Protein AF-A0A2V7EAZ8-F1 (afdb_monomer)

Secondary structure (DSSP, 8-state):
-PPPSS---HHHHHHHHHHHTHHHH-TTSSS--TTGGGSSSPPP-TT-TTT-TT--HHHHHHHHHH--TTSS----TTTS-HHHHHHHHHHHHHHTT---------TTTT-S-HHHHHHHHHHHHHHHHHHHHTT-HHHHHHHHHHHHHHHHHHHHHHHHH-HHHHHHHHHHHHHHHHHHHTT-HHHHHHHHHHHHHHHHHHHHHHH----HHHHHHHHHHHHHHHHHHHHHHHHHHHHHHHHTT-GGGHHHHHHHHHHHHHHHHHHHHHHHHHHHT--S-HHHHHHHHHHHHHHHHHHHHHHHHHT-SHHHHHHHHHHHHHHHHHH-HHHHHHHHHHHHHHHHHHHHHHHHHHHHTS-TT-HHHHHHHHHHHHHHHHHHHHHHHHH-----HHHHHHHHHHHHHHHHHHHHHHHHHHHHHTTSS---B-TT---BGGGTB-SBHHHHHHHHHHHHHHHHHHHHHH-------------

Foldseek 3Di:
DDDAPDPADLVLLLVLCVVQPCQQQNSLRCLPHVCQVVKPDGRWSLLACVRCVVDALVNQLVCQQDNDPPTPTHHCVPPDDSSNSSNNSCNSCVSHVHHRDGPDVPLPLLPPPLVRLLVQLLVLLVVLLVCLVVVNLVSSLVSLVVSVSSCVSLLVQLCLPPVPLSVVLVVLSVQLSVCSNVSVSVSNVVSSVVNSVSSVVSSCSVAVAPDLVLLLQLLLLLLLLLLVQLCVQLVLLCVVCVVVVNNVLVVLLVLLLVLLLVLLVVLLVVVVVVLVPDPDPPLLSLLVLLLVLLVVLLVVLLVLLLPLPPVSVVVVSCVQNVVCVVPPPSNSSSNSSNVSSNVSSNNSSSSVVSSVPSDDPSVVSSVNSNVVNVVVSVVVSCCCVPVVPPPSSNVVSVVSSVVSLQSSLLSLLVSVVSCCSVVVDPFAADPPFDDDNSSSDGRGPRSVVSSVVSVVVVVVSNCVSPPDDDPPPPDPDDD

Sequence (479 aa):
MDLPKLPLDTVEGHALFNRNCAACHGMAGGGDGPSAHTTSTPPPGIGVRKLTPELTPTLAYNVISVGVRATAMPGFGSTLTAQQRWNIINYIYTLRGEKLVIPRARPDATGVPADTASPVILALLDSALDFARKGKIAEAGDRAFDAYIAFEPLETPARAKKPGLIATMERYFADFKGAVRRNDIASAARSRDAIADGLPSVIDLTQQPSGNWEAFFQSFLIILREGFEAILVIGAVVAFLIKTGHRERLRSIWLGIVLGLVASLATAVVLKTLLAAMPASREIVEATTMLIAVVVLFSVSYWLISKVEAAKWQKFIREKVTSALEHGGGKALALVAFLAVYREGAETALFYQALFNEGPNVGLPLALGIVVGFAALAVIFTLFYRYGVRIPMRPFFTVTSLLLYYLAFVFMGKGIRELQEGNIMRITVIPGAPHIDAMGIYPSVETLTAQAILIVLLIFATIKTFWPGHKVETGSAEA

Mean predicted aligned error: 17.79 Å

Structure (mmCIF, N/CA/C/O backbone):
data_AF-A0A2V7EAZ8-F1
#
_entry.id   AF-A0A2V7EAZ8-F1
#
loop_
_atom_site.group_PDB
_atom_site.id
_atom_site.type_symbol
_atom_site.label_atom_id
_atom_site.label_alt_id
_atom_site.label_comp_id
_atom_site.label_asym_id
_atom_site.label_entity_id
_atom_site.label_seq_id
_atom_site.pdbx_PDB_ins_code
_atom_site.Cartn_x
_atom_site.Cartn_y
_atom_site.Cartn_z
_atom_site.occupancy
_atom_site.B_iso_or_equiv
_atom_site.auth_seq_id
_atom_site.auth_comp_id
_atom_site.auth_asym_id
_atom_site.auth_atom_id
_atom_site.pdbx_PDB_model_num
ATOM 1 N N . MET A 1 1 ? 20.414 -14.151 -24.623 1.00 60.09 1 MET A N 1
ATOM 2 C CA . MET A 1 1 ? 20.344 -15.558 -24.166 1.00 60.09 1 MET A CA 1
ATOM 3 C C . MET A 1 1 ? 19.222 -16.212 -24.938 1.00 60.09 1 MET A C 1
ATOM 5 O O . MET A 1 1 ? 18.081 -15.822 -24.744 1.00 60.09 1 MET A O 1
ATOM 9 N N . ASP A 1 2 ? 19.534 -17.135 -25.842 1.00 73.44 2 ASP A N 1
ATOM 10 C CA . ASP A 1 2 ? 18.496 -17.753 -26.675 1.00 73.44 2 ASP A CA 1
ATOM 11 C C . ASP A 1 2 ? 17.666 -18.745 -25.861 1.00 73.44 2 ASP A C 1
ATOM 13 O O . ASP A 1 2 ? 18.213 -19.618 -25.186 1.00 73.44 2 ASP A O 1
ATOM 17 N N . LEU A 1 3 ? 16.344 -18.616 -25.926 1.00 76.81 3 LEU A N 1
ATOM 18 C CA . LEU A 1 3 ? 15.407 -19.515 -25.254 1.00 76.81 3 LEU A CA 1
ATOM 19 C C . LEU A 1 3 ? 15.231 -20.828 -26.038 1.00 76.81 3 LEU A C 1
ATOM 21 O O . LEU A 1 3 ? 15.409 -20.841 -27.262 1.00 76.81 3 LEU A O 1
ATOM 25 N N . PRO A 1 4 ? 14.883 -21.940 -25.361 1.00 77.50 4 PRO A N 1
ATOM 26 C CA . PRO A 1 4 ? 14.625 -23.198 -26.042 1.00 77.50 4 PRO A CA 1
ATOM 27 C C . PRO A 1 4 ? 13.346 -23.055 -26.874 1.00 77.50 4 PRO A C 1
ATOM 29 O O . PRO A 1 4 ? 12.341 -22.518 -26.408 1.00 77.50 4 PRO A O 1
ATOM 32 N N . LYS A 1 5 ? 13.394 -23.515 -28.125 1.00 74.19 5 LYS A N 1
ATOM 33 C CA . LYS A 1 5 ? 12.271 -23.447 -29.075 1.00 74.19 5 LYS A CA 1
ATOM 34 C C . LYS A 1 5 ? 11.404 -24.707 -29.042 1.00 74.19 5 LYS A C 1
ATOM 36 O O . LYS A 1 5 ? 10.288 -24.692 -29.548 1.00 74.19 5 LYS A O 1
ATOM 41 N N . LEU A 1 6 ? 11.924 -25.786 -28.460 1.00 77.62 6 LEU A N 1
ATOM 42 C CA . LEU A 1 6 ? 11.272 -27.082 -28.302 1.00 77.62 6 LEU A CA 1
ATOM 43 C C . LEU A 1 6 ? 11.203 -27.461 -26.813 1.00 77.62 6 LEU A C 1
ATOM 45 O O . LEU A 1 6 ? 11.989 -26.935 -26.013 1.00 77.62 6 LEU A O 1
ATOM 49 N N . PRO A 1 7 ? 10.293 -28.377 -26.426 1.00 79.31 7 PRO A N 1
ATOM 50 C CA . PRO A 1 7 ? 10.288 -28.962 -25.089 1.00 79.31 7 PRO A CA 1
ATOM 51 C C . PRO A 1 7 ? 11.672 -29.486 -24.700 1.00 79.31 7 PRO A C 1
ATOM 53 O O . PRO A 1 7 ? 12.411 -29.993 -25.544 1.00 79.31 7 PRO A O 1
ATOM 56 N N . LEU A 1 8 ? 12.028 -29.336 -23.423 1.00 88.25 8 LEU A N 1
ATOM 57 C CA . LEU A 1 8 ? 13.328 -29.787 -22.943 1.00 88.25 8 LEU A CA 1
ATOM 58 C C . LEU A 1 8 ? 13.385 -31.309 -22.903 1.00 88.25 8 LEU A C 1
ATOM 60 O O . LEU A 1 8 ? 12.503 -31.953 -22.334 1.00 88.25 8 LEU A O 1
ATOM 64 N N . ASP A 1 9 ? 14.456 -31.855 -23.461 1.00 87.62 9 ASP A N 1
ATOM 65 C CA . ASP A 1 9 ? 14.705 -33.287 -23.511 1.00 87.62 9 ASP A CA 1
ATOM 66 C C . ASP A 1 9 ? 15.790 -33.655 -22.494 1.00 87.62 9 ASP A C 1
ATOM 68 O O . ASP A 1 9 ? 16.973 -33.341 -22.655 1.00 87.62 9 ASP A O 1
ATOM 72 N N . THR A 1 10 ? 15.380 -34.308 -21.407 1.00 86.31 10 THR A N 1
ATOM 73 C CA . THR A 1 10 ? 16.295 -34.773 -20.357 1.00 86.31 10 THR A CA 1
ATOM 74 C C . THR A 1 10 ? 17.228 -35.883 -20.850 1.00 86.31 10 THR A C 1
ATOM 76 O O . THR A 1 10 ? 18.361 -35.969 -20.381 1.00 86.31 10 THR A O 1
ATOM 79 N N . VAL A 1 11 ? 16.786 -36.722 -21.792 1.00 85.62 11 VAL A N 1
ATOM 80 C CA . VAL A 1 11 ? 17.578 -37.837 -22.334 1.00 85.62 11 VAL A CA 1
ATOM 81 C C . VAL A 1 11 ? 18.678 -37.297 -23.241 1.00 85.62 11 VAL A C 1
ATOM 83 O O . VAL A 1 11 ? 19.842 -37.677 -23.093 1.00 85.62 11 VAL A O 1
ATOM 86 N N . GLU A 1 12 ? 18.338 -36.354 -24.122 1.00 92.25 12 GLU A N 1
ATOM 87 C CA . GLU A 1 12 ? 19.337 -35.649 -24.929 1.00 92.25 12 GLU A CA 1
ATOM 88 C C . GLU A 1 12 ? 20.298 -34.856 -24.029 1.00 92.25 12 GLU A C 1
ATOM 90 O O . GLU A 1 12 ? 21.516 -34.909 -24.212 1.00 92.25 12 GLU A O 1
ATOM 95 N N . GLY A 1 13 ? 19.767 -34.179 -23.007 1.00 92.88 13 GLY A N 1
ATOM 96 C CA . GLY A 1 13 ? 20.544 -33.441 -22.013 1.00 92.88 13 GLY A CA 1
ATOM 97 C C . GLY A 1 13 ? 21.584 -34.295 -21.294 1.00 92.88 13 GLY A C 1
ATOM 98 O O . GLY A 1 13 ? 22.745 -33.898 -21.202 1.00 92.88 13 GLY A O 1
ATOM 99 N N . HIS A 1 14 ? 21.195 -35.491 -20.849 1.00 92.81 14 HIS A N 1
ATOM 100 C CA . HIS A 1 14 ? 22.090 -36.478 -20.246 1.00 92.81 14 HIS A CA 1
ATOM 101 C C . HIS A 1 14 ? 23.197 -36.919 -21.214 1.00 92.81 14 HIS A C 1
ATOM 103 O O . HIS A 1 14 ? 24.376 -36.897 -20.862 1.00 92.81 14 HIS A O 1
ATOM 109 N N . ALA A 1 15 ? 22.846 -37.268 -22.456 1.00 91.56 15 ALA A N 1
ATOM 110 C CA . ALA A 1 15 ? 23.826 -37.690 -23.457 1.00 91.56 15 ALA A CA 1
ATOM 111 C C . ALA A 1 15 ? 24.843 -36.578 -23.774 1.00 91.56 15 ALA A C 1
ATOM 113 O O . ALA A 1 15 ? 26.047 -36.825 -23.889 1.00 91.56 15 ALA A O 1
ATOM 114 N N . LEU A 1 16 ? 24.365 -35.337 -23.879 1.00 96.00 16 LEU A N 1
ATOM 115 C CA . LEU A 1 16 ? 25.198 -34.162 -24.099 1.00 96.00 16 LEU A CA 1
ATOM 116 C C . LEU A 1 16 ? 26.087 -33.846 -22.893 1.00 96.00 16 LEU A C 1
ATOM 118 O O . LEU A 1 16 ? 27.260 -33.522 -23.080 1.00 96.00 16 LEU A O 1
ATOM 122 N N . PHE A 1 17 ? 25.565 -33.964 -21.674 1.00 95.88 17 PHE A N 1
ATOM 123 C CA . PHE A 1 17 ? 26.336 -33.759 -20.452 1.00 95.88 17 PHE A CA 1
ATOM 124 C C . PHE A 1 17 ? 27.453 -34.799 -20.314 1.00 95.88 17 PHE A C 1
ATOM 126 O O . PHE A 1 17 ? 28.602 -34.442 -20.053 1.00 95.88 17 PHE A O 1
ATOM 133 N N . ASN A 1 18 ? 27.162 -36.073 -20.578 1.00 94.00 18 ASN A N 1
ATOM 134 C CA . ASN A 1 18 ? 28.165 -37.136 -20.517 1.00 94.00 18 ASN A CA 1
ATOM 135 C C . ASN A 1 18 ? 29.292 -36.920 -21.528 1.00 94.00 18 ASN A C 1
ATOM 137 O O . ASN A 1 18 ? 30.460 -37.113 -21.205 1.00 94.00 18 ASN A O 1
ATOM 141 N N . ARG A 1 19 ? 28.947 -36.480 -22.743 1.00 94.44 19 ARG A N 1
ATOM 142 C CA . ARG A 1 19 ? 29.926 -36.261 -23.810 1.00 94.44 19 ARG A CA 1
ATOM 143 C C . ARG A 1 19 ? 30.802 -35.029 -23.584 1.00 94.44 19 ARG A C 1
ATOM 145 O O . ARG A 1 19 ? 31.969 -35.057 -23.954 1.00 94.44 19 ARG A O 1
ATOM 152 N N . ASN A 1 20 ? 30.244 -33.951 -23.030 1.00 95.06 20 ASN A N 1
ATOM 153 C CA . ASN A 1 20 ? 30.909 -32.642 -23.022 1.00 95.06 20 ASN A CA 1
ATOM 154 C C . ASN A 1 20 ? 31.307 -32.138 -21.625 1.00 95.06 20 ASN A C 1
ATOM 156 O O . ASN A 1 20 ? 32.149 -31.250 -21.527 1.00 95.06 20 ASN A O 1
ATOM 160 N N . CYS A 1 21 ? 30.704 -32.653 -20.549 1.00 95.25 21 CYS A N 1
ATOM 161 C CA . CYS A 1 21 ? 30.794 -32.059 -19.208 1.00 95.25 21 CYS A CA 1
ATOM 162 C C . CYS A 1 21 ? 31.324 -33.038 -18.148 1.00 95.25 21 CYS A C 1
ATOM 164 O O . CYS A 1 21 ? 32.086 -32.632 -17.269 1.00 95.25 21 CYS A O 1
ATOM 166 N N . ALA A 1 22 ? 30.957 -34.321 -18.230 1.00 94.06 22 ALA A N 1
ATOM 167 C CA . ALA A 1 22 ? 31.236 -35.311 -17.185 1.00 94.06 22 ALA A CA 1
ATOM 168 C C . ALA A 1 22 ? 32.733 -35.596 -16.963 1.00 94.06 22 ALA A C 1
ATOM 170 O O . ALA A 1 22 ? 33.124 -35.946 -15.852 1.00 94.06 22 ALA A O 1
ATOM 171 N N . ALA A 1 23 ? 33.588 -35.392 -17.973 1.00 93.44 23 ALA A N 1
ATOM 172 C CA . ALA A 1 23 ? 35.036 -35.564 -17.828 1.00 93.44 23 ALA A CA 1
ATOM 173 C C . ALA A 1 23 ? 35.635 -34.648 -16.743 1.00 93.44 23 ALA A C 1
ATOM 175 O O . ALA A 1 23 ? 36.533 -35.065 -16.016 1.00 93.44 23 ALA A O 1
ATOM 176 N N . CYS A 1 24 ? 35.099 -33.433 -16.588 1.00 93.44 24 CYS A N 1
ATOM 177 C CA . CYS A 1 24 ? 35.527 -32.482 -15.560 1.00 93.44 24 CYS A CA 1
ATOM 178 C C . CYS A 1 24 ? 34.559 -32.448 -14.370 1.00 93.44 24 CYS A C 1
ATOM 180 O O . CYS A 1 24 ? 34.990 -32.463 -13.224 1.00 93.44 24 CYS A O 1
ATOM 182 N N . HIS A 1 25 ? 33.249 -32.428 -14.615 1.00 94.06 25 HIS A N 1
ATOM 183 C CA . HIS A 1 25 ? 32.254 -32.253 -13.553 1.00 94.06 25 HIS A CA 1
ATOM 184 C C . HIS A 1 25 ? 31.797 -33.558 -12.886 1.00 94.06 25 HIS A C 1
ATOM 186 O O . HIS A 1 25 ? 31.077 -33.489 -11.895 1.00 94.06 25 HIS A O 1
ATOM 192 N N . GLY A 1 26 ? 32.193 -34.726 -13.397 1.00 91.56 26 GLY A N 1
ATOM 193 C CA . GLY A 1 26 ? 31.735 -36.028 -12.910 1.00 91.56 26 GLY A CA 1
ATOM 194 C C . GLY A 1 26 ? 30.318 -36.373 -13.381 1.00 91.56 26 GLY A C 1
ATOM 195 O O . GLY A 1 26 ? 29.536 -35.499 -13.757 1.00 91.56 26 GLY A O 1
ATOM 196 N N . MET A 1 27 ? 29.964 -37.662 -13.363 1.00 89.25 27 MET A N 1
ATOM 197 C CA . MET A 1 27 ? 28.659 -38.157 -13.848 1.00 89.25 27 MET A CA 1
ATOM 198 C C . MET A 1 27 ? 27.474 -37.612 -13.036 1.00 89.25 27 MET A C 1
ATOM 200 O O . MET A 1 27 ? 26.401 -37.371 -13.585 1.00 89.25 27 MET A O 1
ATOM 204 N N . ALA A 1 28 ? 27.690 -37.381 -11.739 1.00 87.38 28 ALA A N 1
ATOM 205 C CA . ALA A 1 28 ? 26.714 -36.780 -10.833 1.00 87.38 28 ALA A CA 1
ATOM 206 C C . ALA A 1 28 ? 26.851 -35.248 -10.723 1.00 87.38 28 ALA A C 1
ATOM 208 O O . ALA A 1 28 ? 26.141 -34.622 -9.939 1.00 87.38 28 ALA A O 1
ATOM 209 N N . GLY A 1 29 ? 27.764 -34.624 -11.480 1.00 89.62 29 GLY A N 1
ATOM 210 C CA . GLY A 1 29 ? 28.019 -33.186 -11.398 1.00 89.62 29 GLY A CA 1
ATOM 211 C C . GLY A 1 29 ? 28.697 -32.747 -10.093 1.00 89.62 29 GLY A C 1
ATOM 212 O O . GLY A 1 29 ? 28.494 -31.608 -9.679 1.00 89.62 29 GLY A O 1
ATOM 213 N N . GLY A 1 30 ? 29.450 -33.625 -9.423 1.00 88.50 30 GLY A N 1
ATOM 214 C CA . GLY A 1 30 ? 30.117 -33.361 -8.143 1.00 88.50 30 GLY A CA 1
ATOM 215 C C . GLY A 1 30 ? 31.384 -32.504 -8.232 1.00 88.50 30 GLY A C 1
ATOM 216 O O . GLY A 1 30 ? 31.870 -32.046 -7.203 1.00 88.50 30 GLY A O 1
ATOM 217 N N . GLY A 1 31 ? 31.893 -32.238 -9.439 1.00 89.44 31 GLY A N 1
ATOM 218 C CA . GLY A 1 31 ? 33.200 -31.596 -9.634 1.00 89.44 31 GLY A CA 1
ATOM 219 C C . GLY A 1 31 ? 34.376 -32.573 -9.516 1.00 89.44 31 GLY A C 1
ATOM 220 O O . GLY A 1 31 ? 35.517 -32.158 -9.347 1.00 89.44 31 GLY A O 1
ATOM 221 N N . ASP A 1 32 ? 34.090 -33.870 -9.598 1.00 90.88 32 ASP A N 1
ATOM 222 C CA . ASP A 1 32 ? 34.972 -35.006 -9.321 1.00 90.88 32 ASP A CA 1
ATOM 223 C C . ASP A 1 32 ? 35.227 -35.867 -10.571 1.00 90.88 32 ASP A C 1
ATOM 225 O O . ASP A 1 32 ? 35.496 -37.065 -10.488 1.00 90.88 32 ASP A O 1
ATOM 229 N N . GLY A 1 33 ? 35.121 -35.266 -11.760 1.00 90.81 33 GLY A N 1
ATOM 230 C CA . GLY A 1 33 ? 35.417 -35.957 -13.010 1.00 90.81 33 GLY A CA 1
ATOM 231 C C . GLY A 1 33 ? 36.891 -36.378 -13.103 1.00 90.81 33 GLY A C 1
ATOM 232 O O . GLY A 1 33 ? 37.754 -35.762 -12.476 1.00 90.81 33 GLY A O 1
ATOM 233 N N . PRO A 1 34 ? 37.230 -37.383 -13.929 1.00 88.56 34 PRO A N 1
ATOM 234 C CA . PRO A 1 34 ? 38.604 -37.879 -14.067 1.00 88.56 34 PRO A CA 1
ATOM 235 C C . PRO A 1 34 ? 39.618 -36.792 -14.461 1.00 88.56 34 PRO A C 1
ATOM 237 O O . PRO A 1 34 ? 40.794 -36.889 -14.117 1.00 88.56 34 PRO A O 1
ATOM 240 N N . SER A 1 35 ? 39.176 -35.736 -15.149 1.00 87.31 35 SER A N 1
ATOM 241 C CA . SER A 1 35 ? 40.010 -34.592 -15.522 1.00 87.31 35 SER A CA 1
ATOM 242 C C . SER A 1 35 ? 39.987 -33.450 -14.499 1.00 87.31 35 SER A C 1
ATOM 244 O O . SER A 1 35 ? 40.803 -32.539 -14.619 1.00 87.31 35 SER A O 1
ATOM 246 N N . ALA A 1 36 ? 39.128 -33.482 -13.472 1.00 84.31 36 ALA A N 1
ATOM 247 C CA . ALA A 1 36 ? 39.006 -32.414 -12.473 1.00 84.31 36 ALA A CA 1
ATOM 248 C C . ALA A 1 36 ? 40.352 -32.081 -11.808 1.00 84.31 36 ALA A C 1
ATOM 250 O O . ALA A 1 36 ? 40.735 -30.915 -11.716 1.00 84.31 36 ALA A O 1
ATOM 251 N N . HIS A 1 37 ? 41.119 -33.111 -11.444 1.00 79.38 37 HIS A N 1
ATOM 252 C CA . HIS A 1 37 ? 42.420 -32.988 -10.777 1.00 79.38 37 HIS A CA 1
ATOM 253 C C . HIS A 1 37 ? 43.538 -32.406 -11.655 1.00 79.38 37 HIS A C 1
ATOM 255 O O . HIS A 1 37 ? 44.589 -32.037 -11.141 1.00 79.38 37 HIS A O 1
ATOM 261 N N . THR A 1 38 ? 43.327 -32.325 -12.972 1.00 77.81 38 THR A N 1
ATOM 262 C CA . THR A 1 38 ? 44.308 -31.774 -13.926 1.00 77.81 38 THR A CA 1
ATOM 263 C C . THR A 1 38 ? 44.097 -30.287 -14.211 1.00 77.81 38 THR A C 1
ATOM 265 O O . THR A 1 38 ? 44.880 -29.673 -14.932 1.00 77.81 38 THR A O 1
ATOM 268 N N . THR A 1 39 ? 43.046 -29.689 -13.643 1.00 75.25 39 THR A N 1
ATOM 269 C CA . THR A 1 39 ? 42.716 -28.275 -13.832 1.00 75.25 39 THR A CA 1
ATOM 270 C C . THR A 1 39 ? 43.328 -27.414 -12.727 1.00 75.25 39 THR A C 1
ATOM 272 O O . THR A 1 39 ? 43.352 -27.802 -11.562 1.00 75.25 39 THR A O 1
ATOM 275 N N . SER A 1 40 ? 43.806 -26.215 -13.073 1.00 76.44 40 SER A N 1
ATOM 276 C CA . SER A 1 40 ? 44.346 -25.248 -12.099 1.00 76.44 40 SER A CA 1
ATOM 277 C C . SER A 1 40 ? 43.285 -24.707 -11.136 1.00 76.44 40 SER A C 1
ATOM 279 O O . SER A 1 40 ? 43.606 -24.192 -10.068 1.00 76.44 40 SER A O 1
ATOM 281 N N . THR A 1 41 ? 42.015 -24.797 -11.523 1.00 79.75 41 THR A N 1
ATOM 282 C CA . THR A 1 41 ? 40.862 -24.387 -10.726 1.00 79.75 41 THR A CA 1
ATOM 283 C C . THR A 1 41 ? 39.840 -25.518 -10.788 1.00 79.75 41 THR A C 1
ATOM 285 O O . THR A 1 41 ? 39.289 -25.739 -11.869 1.00 79.75 41 THR A O 1
ATOM 288 N N . PRO A 1 42 ? 39.598 -26.232 -9.672 1.00 81.94 42 PRO A N 1
ATOM 289 C CA . PRO A 1 42 ? 38.698 -27.376 -9.655 1.00 81.94 42 PRO A CA 1
ATOM 290 C C . PRO A 1 42 ? 37.288 -27.015 -10.150 1.00 81.94 42 PRO A C 1
ATOM 292 O O . PRO A 1 42 ? 36.768 -25.955 -9.782 1.00 81.94 42 PRO A O 1
ATOM 295 N N . PRO A 1 43 ? 36.640 -27.879 -10.951 1.00 87.50 43 PRO A N 1
ATOM 296 C CA . PRO A 1 43 ? 35.262 -27.670 -11.369 1.00 87.50 43 PRO A CA 1
ATOM 297 C C . PRO A 1 43 ? 34.311 -27.672 -10.160 1.00 87.50 43 PRO A C 1
ATOM 299 O O . PRO A 1 43 ? 34.432 -28.533 -9.289 1.00 87.50 43 PRO A O 1
ATOM 302 N N . PRO A 1 44 ? 33.333 -26.753 -10.090 1.00 87.75 44 PRO A N 1
ATOM 303 C CA . PRO A 1 44 ? 32.371 -26.734 -8.995 1.00 87.75 44 PRO A CA 1
ATOM 304 C C . PRO A 1 44 ? 31.368 -27.899 -9.082 1.00 87.75 44 PRO A C 1
ATOM 306 O O . PRO A 1 44 ? 31.049 -28.397 -10.170 1.00 87.75 44 PRO A O 1
ATOM 309 N N . GLY A 1 45 ? 30.814 -28.278 -7.925 1.00 90.00 45 GLY A N 1
ATOM 310 C CA . GLY A 1 45 ? 29.775 -29.304 -7.781 1.00 90.00 45 GLY A CA 1
ATOM 311 C C . GLY A 1 45 ? 28.391 -28.829 -8.238 1.00 90.00 45 GLY A C 1
ATOM 312 O O . GLY A 1 45 ? 27.510 -28.552 -7.424 1.00 90.00 45 GLY A O 1
AT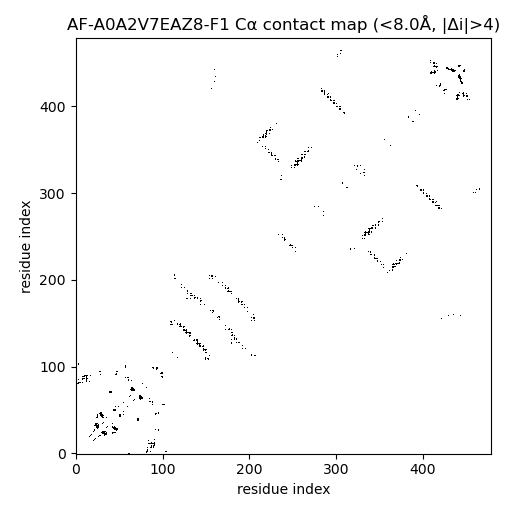OM 313 N N . ILE A 1 46 ? 28.198 -28.708 -9.551 1.00 91.31 46 ILE A N 1
ATOM 314 C CA . ILE A 1 46 ? 26.977 -28.188 -10.194 1.00 91.31 46 ILE A CA 1
ATOM 315 C C . ILE A 1 46 ? 25.730 -29.065 -9.997 1.00 91.31 46 ILE A C 1
ATOM 317 O O . ILE A 1 46 ? 24.610 -28.547 -10.026 1.00 91.31 46 ILE A O 1
ATOM 321 N N . GLY A 1 47 ? 25.913 -30.367 -9.766 1.00 88.75 47 GLY A N 1
ATOM 322 C CA . GLY A 1 47 ? 24.839 -31.329 -9.505 1.00 88.75 47 GLY A CA 1
ATOM 323 C C . GLY A 1 47 ? 24.308 -31.288 -8.071 1.00 88.75 47 GLY A C 1
ATOM 324 O O . GLY A 1 47 ? 23.273 -31.876 -7.788 1.00 88.75 47 GLY A O 1
ATOM 325 N N . VAL A 1 48 ? 24.963 -30.556 -7.162 1.00 88.19 48 VAL A N 1
ATOM 326 C CA . VAL A 1 48 ? 24.572 -30.474 -5.750 1.00 88.19 48 VAL A CA 1
ATOM 327 C C . VAL A 1 48 ? 24.211 -29.033 -5.397 1.00 88.19 48 VAL A C 1
ATOM 329 O O . VAL A 1 48 ? 25.087 -28.179 -5.265 1.00 88.19 48 VAL A O 1
ATOM 332 N N . ARG A 1 49 ? 22.919 -28.757 -5.155 1.00 82.06 49 ARG A N 1
ATOM 333 C CA . ARG A 1 49 ? 22.424 -27.401 -4.832 1.00 82.06 49 ARG A CA 1
ATOM 334 C C . ARG A 1 49 ? 23.206 -26.722 -3.706 1.00 82.06 49 ARG A C 1
ATOM 336 O O . ARG A 1 49 ? 23.476 -25.533 -3.788 1.00 82.06 49 ARG A O 1
ATOM 343 N N . LYS A 1 50 ? 23.571 -27.465 -2.655 1.00 82.19 50 LYS A N 1
ATOM 344 C CA . LYS A 1 50 ? 24.297 -26.911 -1.496 1.00 82.19 50 LYS A CA 1
ATOM 345 C C . LYS A 1 50 ? 25.706 -26.416 -1.835 1.00 82.19 50 LYS A C 1
ATOM 347 O O . LYS A 1 50 ? 26.199 -25.546 -1.132 1.00 82.19 50 LYS A O 1
ATOM 352 N N . LEU A 1 51 ? 26.342 -26.975 -2.867 1.00 79.00 51 LEU A N 1
ATOM 353 C CA . LEU A 1 51 ? 27.700 -26.604 -3.277 1.00 79.00 51 LEU A CA 1
ATOM 354 C C . LEU A 1 51 ? 27.712 -25.420 -4.248 1.00 79.00 51 LEU A C 1
ATOM 356 O O . LEU A 1 51 ? 28.707 -24.712 -4.318 1.00 79.00 51 LEU A O 1
ATOM 360 N N . THR A 1 52 ? 26.619 -25.215 -4.986 1.00 81.44 52 THR A N 1
ATOM 361 C CA . THR A 1 52 ? 26.452 -24.117 -5.953 1.00 81.44 52 THR A CA 1
ATOM 362 C C . THR A 1 52 ? 25.045 -23.504 -5.855 1.00 81.44 52 THR A C 1
ATOM 364 O O . THR A 1 52 ? 24.229 -23.635 -6.783 1.00 81.44 52 THR A O 1
ATOM 367 N N . PRO A 1 53 ? 24.684 -22.885 -4.714 1.00 76.50 53 PRO A N 1
ATOM 368 C CA . PRO A 1 53 ? 23.356 -22.302 -4.512 1.00 76.50 53 PRO A CA 1
ATOM 369 C C . PRO A 1 53 ? 23.054 -21.142 -5.475 1.00 76.50 53 PRO A C 1
ATOM 371 O O . PRO A 1 53 ? 21.894 -20.906 -5.801 1.00 76.50 53 PRO A O 1
ATOM 374 N N . GLU A 1 54 ? 24.085 -20.457 -5.965 1.00 74.88 54 GLU A N 1
ATOM 375 C CA . GLU A 1 54 ? 24.019 -19.342 -6.913 1.00 74.88 54 GLU A CA 1
ATOM 376 C C . GLU A 1 54 ? 23.794 -19.763 -8.374 1.00 74.88 54 GLU A C 1
ATOM 378 O O . GLU A 1 54 ? 23.535 -18.910 -9.228 1.00 74.88 54 GLU A O 1
ATOM 383 N N . LEU A 1 55 ? 23.875 -21.063 -8.689 1.00 78.94 55 LEU A N 1
ATOM 384 C CA . LEU A 1 55 ? 23.696 -21.568 -10.050 1.00 78.94 55 LEU A CA 1
ATOM 385 C C . LEU A 1 55 ? 22.227 -21.460 -10.482 1.00 78.94 55 LEU A C 1
ATOM 387 O O . LEU A 1 55 ? 21.423 -22.368 -10.277 1.00 78.94 55 LEU A O 1
ATOM 391 N N . THR A 1 56 ? 21.883 -20.324 -11.087 1.00 82.12 56 THR A N 1
ATOM 392 C CA . THR A 1 56 ? 20.583 -20.076 -11.727 1.00 82.12 56 THR A CA 1
ATOM 393 C C . THR A 1 56 ? 20.556 -20.613 -13.166 1.00 82.12 56 THR A C 1
ATOM 395 O O . THR A 1 56 ? 21.621 -20.776 -13.770 1.00 82.12 56 THR A O 1
ATOM 398 N N . PRO A 1 57 ? 19.374 -20.818 -13.787 1.00 83.69 57 PRO A N 1
ATOM 399 C CA . PRO A 1 57 ? 19.294 -21.284 -15.175 1.00 83.69 57 PRO A CA 1
ATOM 400 C C . PRO A 1 57 ? 19.973 -20.322 -16.156 1.00 83.69 57 PRO A C 1
ATOM 402 O O . PRO A 1 57 ? 20.649 -20.745 -17.091 1.00 83.69 57 PRO A O 1
ATOM 405 N N . THR A 1 58 ? 19.829 -19.018 -15.903 1.00 77.62 58 THR A N 1
ATOM 406 C CA . THR A 1 58 ? 20.473 -17.935 -16.657 1.00 77.62 58 THR A CA 1
ATOM 407 C C . THR A 1 58 ? 21.989 -17.984 -16.524 1.00 77.62 58 THR A C 1
ATOM 409 O O . THR A 1 58 ? 22.700 -17.908 -17.526 1.00 77.62 58 THR A O 1
ATOM 412 N N . LEU A 1 59 ? 22.494 -18.155 -15.299 1.00 79.00 59 LEU A N 1
ATOM 413 C CA . LEU A 1 59 ? 23.928 -18.273 -15.058 1.00 79.00 59 LEU A CA 1
ATOM 414 C C . LEU A 1 59 ? 24.497 -19.531 -15.722 1.00 79.00 59 LEU A C 1
ATOM 416 O O . LEU A 1 59 ? 25.496 -19.437 -16.429 1.00 79.00 59 LEU A O 1
ATOM 420 N N . ALA A 1 60 ? 23.828 -20.676 -15.571 1.00 85.25 60 ALA A N 1
ATOM 421 C CA . ALA A 1 60 ? 24.224 -21.929 -16.204 1.00 85.25 60 ALA A CA 1
ATOM 422 C C . ALA A 1 60 ? 24.269 -21.801 -17.735 1.00 85.25 60 ALA A C 1
ATOM 424 O O . ALA A 1 60 ? 25.257 -22.188 -18.357 1.00 85.25 60 ALA A O 1
ATOM 425 N N . TYR A 1 61 ? 23.252 -21.187 -18.349 1.00 86.81 61 TYR A N 1
ATOM 426 C CA . TYR A 1 61 ? 23.225 -20.963 -19.795 1.00 86.81 61 TYR A CA 1
ATOM 427 C C . TYR A 1 61 ? 24.358 -20.060 -20.271 1.00 86.81 61 TYR A C 1
ATOM 429 O O . TYR A 1 61 ? 25.004 -20.362 -21.277 1.00 86.81 61 TYR A O 1
ATOM 437 N N . ASN A 1 62 ? 24.630 -18.973 -19.550 1.00 78.81 62 ASN A N 1
ATOM 438 C CA . ASN A 1 62 ? 25.717 -18.063 -19.892 1.00 78.81 62 ASN A CA 1
ATOM 439 C C . ASN A 1 62 ? 27.075 -18.756 -19.760 1.00 78.81 62 ASN A C 1
ATOM 441 O O . ASN A 1 62 ? 27.851 -18.730 -20.710 1.00 78.81 62 ASN A O 1
ATOM 445 N N . VAL A 1 63 ? 27.327 -19.448 -18.647 1.00 82.50 63 VAL A N 1
ATOM 446 C CA . VAL A 1 63 ? 28.576 -20.189 -18.419 1.00 82.50 63 VAL A CA 1
ATOM 447 C C . VAL A 1 63 ? 28.795 -21.254 -19.493 1.00 82.50 63 VAL A C 1
ATOM 449 O O . VAL A 1 63 ? 29.883 -21.328 -20.053 1.00 82.50 63 VAL A O 1
ATOM 452 N N . ILE A 1 64 ? 27.768 -22.027 -19.860 1.00 92.38 64 ILE A N 1
ATOM 453 C CA . ILE A 1 64 ? 27.882 -23.018 -20.941 1.00 92.38 64 ILE A CA 1
ATOM 454 C C . ILE A 1 64 ? 28.120 -22.327 -22.293 1.00 92.38 64 ILE A C 1
ATOM 456 O O . ILE A 1 64 ? 28.848 -22.847 -23.133 1.00 92.38 64 ILE A O 1
ATOM 460 N N . SER A 1 65 ? 27.532 -21.153 -22.527 1.00 85.44 65 SER A N 1
ATOM 461 C CA . SER A 1 65 ? 27.652 -20.452 -23.811 1.00 85.44 65 SER A CA 1
ATOM 462 C C . SER A 1 65 ? 29.024 -19.804 -24.008 1.00 85.44 65 SER A C 1
ATOM 464 O O . SER A 1 65 ? 29.598 -19.925 -25.089 1.00 85.44 65 SER A O 1
ATOM 466 N N . VAL A 1 66 ? 29.557 -19.123 -22.990 1.00 80.12 66 VAL A N 1
ATOM 467 C CA . VAL A 1 66 ? 30.782 -18.311 -23.120 1.00 80.12 66 VAL A CA 1
ATOM 468 C C . VAL A 1 66 ? 32.003 -18.887 -22.402 1.00 80.12 66 VAL A C 1
ATOM 470 O O . VAL A 1 66 ? 33.116 -18.434 -22.658 1.00 80.12 66 VAL A O 1
ATOM 473 N N . GLY A 1 67 ? 31.823 -19.903 -21.557 1.00 82.75 67 GLY A N 1
ATOM 474 C CA . GLY A 1 67 ? 32.880 -20.453 -20.711 1.00 82.75 67 GLY A CA 1
ATOM 475 C C . GLY A 1 67 ? 33.202 -19.548 -19.522 1.00 82.75 67 GLY A C 1
ATOM 476 O O . GLY A 1 67 ? 32.571 -18.511 -19.310 1.00 82.75 67 GLY A O 1
ATOM 477 N N . VAL A 1 68 ? 34.207 -19.932 -18.735 1.00 79.94 68 VAL A N 1
ATOM 478 C CA . VAL A 1 68 ? 34.686 -19.119 -17.608 1.00 79.94 68 VAL A CA 1
ATOM 479 C C . VAL A 1 68 ? 36.127 -18.709 -17.872 1.00 79.94 68 VAL A C 1
ATOM 481 O O . VAL A 1 68 ? 37.032 -19.542 -17.952 1.00 79.94 68 VAL A O 1
ATOM 484 N N . ARG A 1 69 ? 36.340 -17.398 -18.020 1.00 76.69 69 ARG A N 1
ATOM 485 C CA . ARG A 1 69 ? 37.659 -16.821 -18.297 1.00 76.69 69 ARG A CA 1
ATOM 486 C C . ARG A 1 69 ? 38.657 -17.230 -17.210 1.00 76.69 69 ARG A C 1
ATOM 488 O O . ARG A 1 69 ? 38.319 -17.219 -16.033 1.00 76.69 69 ARG A O 1
ATOM 495 N N . ALA A 1 70 ? 39.888 -17.534 -17.624 1.00 76.19 70 ALA A N 1
ATOM 496 C CA . ALA A 1 70 ? 40.975 -17.969 -16.741 1.00 76.19 70 ALA A CA 1
ATOM 497 C C . ALA A 1 70 ? 40.710 -19.294 -15.991 1.00 76.19 70 ALA A C 1
ATOM 499 O O . ALA A 1 70 ? 41.314 -19.548 -14.955 1.00 76.19 70 ALA A O 1
ATOM 500 N N . THR A 1 71 ? 39.849 -20.158 -16.539 1.00 80.25 71 THR A N 1
ATOM 501 C CA . THR A 1 71 ? 39.658 -21.541 -16.076 1.00 80.25 71 THR A CA 1
ATOM 502 C C . THR A 1 71 ? 39.736 -22.513 -17.253 1.00 80.25 71 THR A C 1
ATOM 504 O O . THR A 1 71 ? 39.782 -22.097 -18.412 1.00 80.25 71 THR A O 1
ATOM 507 N N . ALA A 1 72 ? 39.692 -23.814 -16.963 1.00 84.38 72 ALA A N 1
ATOM 508 C CA . ALA A 1 72 ? 39.604 -24.861 -17.977 1.00 84.38 72 ALA A CA 1
ATOM 509 C C . ALA A 1 72 ? 38.195 -25.026 -18.587 1.00 84.38 72 ALA A C 1
ATOM 511 O O . ALA A 1 72 ? 38.013 -25.919 -19.406 1.00 84.38 72 ALA A O 1
ATOM 512 N N . MET A 1 73 ? 37.201 -24.214 -18.196 1.00 89.75 73 MET A N 1
ATOM 513 C CA . MET A 1 73 ? 35.821 -24.316 -18.686 1.00 89.75 73 MET A CA 1
ATOM 514 C C . MET A 1 73 ? 35.648 -23.576 -20.028 1.00 89.75 73 MET A C 1
ATOM 516 O O . MET A 1 73 ? 35.601 -22.338 -20.028 1.00 89.75 73 MET A O 1
ATOM 520 N N . PRO A 1 74 ? 35.526 -24.285 -21.170 1.00 87.88 74 PRO A N 1
ATOM 521 C CA . PRO A 1 74 ? 35.391 -23.654 -22.477 1.00 87.88 74 PRO A CA 1
ATOM 522 C C . PRO A 1 74 ? 33.961 -23.149 -22.718 1.00 87.88 74 PRO A C 1
ATOM 524 O O . PRO A 1 74 ? 33.006 -23.571 -22.065 1.00 87.88 74 PRO A O 1
ATOM 527 N N . GLY A 1 75 ? 33.805 -22.257 -23.696 1.00 88.62 75 GLY A N 1
ATOM 528 C CA . GLY A 1 75 ? 32.491 -21.865 -24.204 1.00 88.62 75 GLY A CA 1
ATOM 529 C C . GLY A 1 75 ? 31.993 -22.834 -25.275 1.00 88.62 75 GLY A C 1
ATOM 530 O O . GLY A 1 75 ? 32.687 -23.091 -26.255 1.00 88.62 75 GLY A O 1
ATOM 531 N N . PHE A 1 76 ? 30.765 -23.323 -25.125 1.00 91.62 76 PHE A N 1
ATOM 532 C CA . PHE A 1 76 ? 30.081 -24.200 -26.083 1.00 91.62 76 PHE A CA 1
ATOM 533 C C . PHE A 1 76 ? 29.095 -23.438 -26.984 1.00 91.62 76 PHE A C 1
ATOM 535 O O . PHE A 1 76 ? 28.260 -24.034 -27.667 1.00 91.62 76 PHE A O 1
ATOM 542 N N . GLY A 1 77 ? 29.174 -22.104 -26.985 1.00 83.00 77 GLY A N 1
ATOM 543 C CA . GLY A 1 77 ? 28.346 -21.206 -27.790 1.00 83.00 77 GLY A CA 1
ATOM 544 C C . GLY A 1 77 ? 28.342 -21.540 -29.284 1.00 83.00 77 GLY A C 1
ATOM 545 O O . GLY A 1 77 ? 27.300 -21.448 -29.928 1.00 83.00 77 GLY A O 1
ATOM 546 N N . SER A 1 78 ? 29.499 -21.954 -29.805 1.00 86.00 78 SER A N 1
ATOM 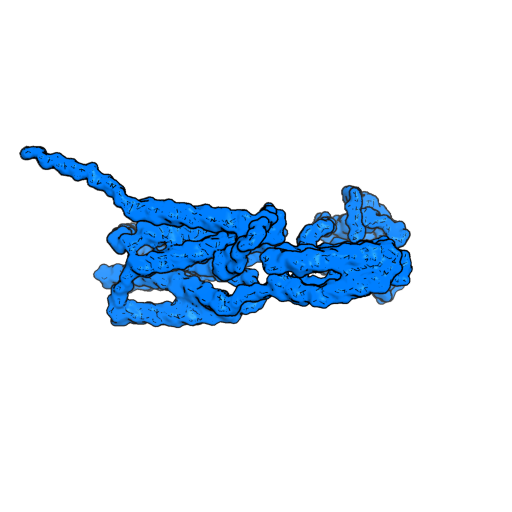547 C CA . SER A 1 78 ? 29.743 -22.258 -31.219 1.00 86.00 78 SER A CA 1
ATOM 548 C C . SER A 1 78 ? 29.539 -23.727 -31.601 1.00 86.00 78 SER A C 1
ATOM 550 O O . SER A 1 78 ? 29.408 -24.021 -32.786 1.00 86.00 78 SER A O 1
ATOM 552 N N . THR A 1 79 ? 29.530 -24.650 -30.634 1.00 91.38 79 THR A N 1
ATOM 553 C CA . THR A 1 79 ? 29.495 -26.105 -30.879 1.00 91.38 79 THR A CA 1
ATOM 554 C C . THR A 1 79 ? 28.170 -26.758 -30.503 1.00 91.38 79 THR A C 1
ATOM 556 O O . THR A 1 79 ? 27.834 -27.810 -31.041 1.00 91.38 79 THR A O 1
ATOM 559 N N . LEU A 1 80 ? 27.403 -26.144 -29.602 1.00 92.31 80 LEU A N 1
ATOM 560 C CA . LEU A 1 80 ? 26.076 -26.598 -29.203 1.00 92.31 80 LEU A CA 1
ATOM 561 C C . LEU A 1 80 ? 25.027 -25.574 -29.619 1.00 92.31 80 LEU A C 1
ATOM 563 O O . LEU A 1 80 ? 25.265 -24.369 -29.584 1.00 92.31 80 LEU A O 1
ATOM 567 N N . THR A 1 81 ? 23.834 -26.037 -29.973 1.00 92.94 81 THR A N 1
ATOM 568 C CA . THR A 1 81 ? 22.692 -25.140 -30.195 1.00 92.94 81 THR A CA 1
ATOM 569 C C . THR A 1 81 ? 22.126 -24.628 -28.867 1.00 92.94 81 THR A C 1
ATOM 571 O O . THR A 1 81 ? 22.351 -25.210 -27.804 1.00 92.94 81 THR A O 1
ATOM 574 N N . ALA A 1 82 ? 21.331 -23.556 -28.918 1.00 86.56 82 ALA A N 1
ATOM 575 C CA . ALA A 1 82 ? 20.600 -23.053 -27.754 1.00 86.56 82 ALA A CA 1
ATOM 576 C C . ALA A 1 82 ? 19.744 -24.139 -27.084 1.00 86.56 82 ALA A C 1
ATOM 578 O O . ALA A 1 82 ? 19.798 -24.304 -25.868 1.00 86.56 82 ALA A O 1
ATOM 579 N N . GLN A 1 83 ? 19.014 -24.924 -27.885 1.00 91.88 83 GLN A N 1
ATOM 580 C CA . GLN A 1 83 ? 18.183 -26.027 -27.399 1.00 91.88 83 GLN A CA 1
ATOM 581 C C . GLN A 1 83 ? 19.017 -27.079 -26.660 1.00 91.88 83 GLN A C 1
ATOM 583 O O . GLN A 1 83 ? 18.662 -27.493 -25.562 1.00 91.88 83 GLN A O 1
ATOM 588 N N . GLN A 1 84 ? 20.164 -27.459 -27.222 1.00 95.56 84 GLN A N 1
ATOM 589 C CA . GLN A 1 84 ? 21.056 -28.452 -26.624 1.00 95.56 84 GLN A CA 1
ATOM 590 C C . GLN A 1 84 ? 21.655 -27.969 -25.303 1.00 95.56 84 GLN A C 1
ATOM 592 O O . GLN A 1 84 ? 21.705 -28.727 -24.337 1.00 95.56 84 GLN A O 1
ATOM 597 N N . ARG A 1 85 ? 22.050 -26.691 -25.216 1.00 95.31 85 ARG A N 1
ATOM 598 C CA . ARG A 1 85 ? 22.502 -26.094 -23.949 1.00 95.31 85 ARG A CA 1
ATOM 599 C C . ARG A 1 85 ? 21.396 -26.109 -22.896 1.00 95.31 85 ARG A C 1
ATOM 601 O O . ARG A 1 85 ? 21.659 -26.434 -21.744 1.00 95.31 85 ARG A O 1
ATOM 608 N N . TRP A 1 86 ? 20.156 -25.831 -23.286 1.00 94.69 86 TRP A N 1
ATOM 609 C CA . TRP A 1 86 ? 19.007 -25.927 -22.388 1.00 94.69 86 TRP A CA 1
ATOM 610 C C . TRP A 1 86 ? 18.689 -27.348 -21.932 1.00 94.69 86 TRP A C 1
ATOM 612 O O . TRP A 1 86 ? 18.371 -27.545 -20.760 1.00 94.69 86 TRP A O 1
ATOM 622 N N . ASN A 1 87 ? 18.835 -28.335 -22.812 1.00 94.00 87 ASN A N 1
ATOM 623 C CA . ASN A 1 87 ? 18.678 -29.745 -22.467 1.00 94.00 87 ASN A CA 1
ATOM 624 C C . ASN A 1 87 ? 19.748 -30.183 -21.447 1.00 94.00 87 ASN A C 1
ATOM 626 O O . ASN A 1 87 ? 19.423 -30.850 -20.465 1.00 94.00 87 ASN A O 1
ATOM 630 N N . ILE A 1 88 ? 20.998 -29.718 -21.592 1.00 96.88 88 ILE A N 1
ATOM 631 C CA . ILE A 1 88 ? 22.063 -29.933 -20.592 1.00 96.88 88 ILE A CA 1
ATOM 632 C C . ILE A 1 88 ? 21.690 -29.311 -19.240 1.00 96.88 88 ILE A C 1
ATOM 634 O O . ILE A 1 88 ? 21.813 -29.966 -18.207 1.00 96.88 88 ILE A O 1
ATOM 638 N N . ILE A 1 89 ? 21.208 -28.064 -19.224 1.00 95.50 89 ILE A N 1
ATOM 639 C CA . ILE A 1 89 ? 20.797 -27.389 -17.980 1.00 95.50 89 ILE A CA 1
ATOM 640 C C . ILE A 1 89 ? 19.641 -28.146 -17.327 1.00 95.50 89 ILE A C 1
ATOM 642 O O . ILE A 1 89 ? 19.666 -28.365 -16.121 1.00 95.50 89 ILE A O 1
ATOM 646 N N . ASN A 1 90 ? 18.665 -28.612 -18.107 1.00 95.44 90 ASN A N 1
ATOM 647 C CA . ASN A 1 90 ? 17.559 -29.422 -17.597 1.00 95.44 90 ASN A CA 1
ATOM 648 C C . ASN A 1 90 ? 18.063 -30.672 -16.872 1.00 95.44 90 ASN A C 1
ATOM 650 O O . ASN A 1 90 ? 17.631 -30.962 -15.758 1.00 95.44 90 ASN A O 1
ATOM 654 N N . TYR A 1 91 ? 19.035 -31.363 -17.469 1.00 95.44 91 TYR A N 1
ATOM 655 C CA . TYR A 1 91 ? 19.672 -32.516 -16.850 1.00 95.44 91 TYR A CA 1
ATOM 656 C C . TYR A 1 91 ? 20.428 -32.146 -15.561 1.00 95.44 91 TYR A C 1
ATOM 658 O O . TYR A 1 91 ? 20.234 -32.801 -14.539 1.00 95.44 91 TYR A O 1
ATOM 666 N N . ILE A 1 92 ? 21.197 -31.051 -15.543 1.00 95.56 92 ILE A N 1
ATOM 667 C CA . ILE A 1 92 ? 21.879 -30.571 -14.323 1.00 95.56 92 ILE A CA 1
ATOM 668 C C . ILE A 1 92 ? 20.874 -30.310 -13.192 1.00 95.56 92 ILE A C 1
ATOM 670 O O . ILE A 1 92 ? 21.118 -30.680 -12.046 1.00 95.56 92 ILE A O 1
ATOM 674 N N . TYR A 1 93 ? 19.719 -29.719 -13.498 1.00 92.88 93 TYR A N 1
ATOM 675 C CA . TYR A 1 93 ? 18.671 -29.477 -12.505 1.00 92.88 93 TYR A CA 1
ATOM 676 C C . TYR A 1 93 ? 18.057 -30.775 -11.972 1.00 92.88 93 TYR A C 1
ATOM 678 O O . TYR A 1 93 ? 17.767 -30.860 -10.778 1.00 92.88 93 TYR A O 1
ATOM 686 N N . THR A 1 94 ? 17.962 -31.820 -12.801 1.00 90.50 94 THR A N 1
ATOM 687 C CA . THR A 1 94 ? 17.520 -33.143 -12.331 1.00 90.50 94 THR A CA 1
ATOM 688 C C . THR A 1 94 ? 18.508 -33.766 -11.342 1.00 90.50 94 THR A C 1
ATOM 690 O O . THR A 1 94 ? 18.070 -34.320 -10.336 1.00 90.50 94 THR A O 1
ATOM 693 N N . LEU A 1 95 ? 19.822 -33.586 -11.545 1.00 91.00 95 LEU A N 1
ATOM 694 C CA . LEU A 1 95 ? 20.856 -34.021 -10.591 1.00 91.00 95 LEU A CA 1
ATOM 695 C C . LEU A 1 95 ? 20.715 -33.311 -9.236 1.00 91.00 95 LEU A C 1
ATOM 697 O O . LEU A 1 95 ? 20.909 -33.922 -8.189 1.00 91.00 95 LEU A O 1
ATOM 701 N N . ARG A 1 96 ? 20.298 -32.037 -9.260 1.00 91.81 96 ARG A N 1
ATOM 702 C CA . ARG A 1 96 ? 20.059 -31.213 -8.063 1.00 91.81 96 ARG A CA 1
ATOM 703 C C . ARG A 1 96 ? 18.759 -31.563 -7.330 1.00 91.81 96 ARG A C 1
ATOM 705 O O . ARG A 1 96 ? 18.517 -31.010 -6.258 1.00 91.81 96 ARG A O 1
ATOM 712 N N . GLY A 1 97 ? 17.914 -32.432 -7.894 1.00 87.69 97 GLY A N 1
ATOM 713 C CA . GLY A 1 97 ? 16.564 -32.695 -7.389 1.00 87.69 97 GLY A CA 1
ATOM 714 C C . GLY A 1 97 ? 15.605 -31.515 -7.588 1.00 87.69 97 GLY A C 1
ATOM 715 O O . GLY A 1 97 ? 14.642 -31.364 -6.839 1.00 87.69 97 GLY A O 1
ATOM 716 N N . GLU A 1 98 ? 15.875 -30.653 -8.569 1.00 84.06 98 GLU A N 1
ATOM 717 C CA . GLU A 1 98 ? 15.115 -29.436 -8.837 1.00 84.06 98 GLU A CA 1
ATOM 718 C C . GLU A 1 98 ? 14.377 -29.523 -10.173 1.00 84.06 98 GLU A C 1
ATOM 720 O O . GLU A 1 98 ? 14.876 -30.058 -11.162 1.00 84.06 98 GLU A O 1
ATOM 725 N N . LYS A 1 99 ? 13.187 -28.921 -10.238 1.00 83.00 99 LYS A N 1
ATOM 726 C CA . LYS A 1 99 ? 12.509 -28.707 -11.516 1.00 83.00 99 LYS A CA 1
ATOM 727 C C . LYS A 1 99 ? 13.099 -27.470 -12.185 1.00 83.00 99 LYS A C 1
ATOM 729 O O . LYS A 1 99 ? 13.016 -26.377 -11.624 1.00 83.00 99 LYS A O 1
ATOM 734 N N . LEU A 1 100 ? 13.648 -27.627 -13.389 1.00 80.88 100 LEU A N 1
ATOM 735 C CA . LEU A 1 100 ? 14.111 -26.487 -14.170 1.00 80.88 100 LEU A CA 1
ATOM 736 C C . LEU A 1 100 ? 12.925 -25.585 -14.526 1.00 80.88 100 LEU A C 1
ATOM 738 O O . LEU A 1 100 ? 12.012 -25.972 -15.257 1.00 80.88 100 LEU A O 1
ATOM 742 N N . VAL A 1 101 ? 12.969 -24.355 -14.028 1.00 75.12 101 VAL A N 1
ATOM 743 C CA . VAL A 1 101 ? 12.099 -23.274 -14.477 1.00 75.12 101 VAL A CA 1
ATOM 744 C C . VAL A 1 101 ? 12.912 -22.457 -15.469 1.00 75.12 101 VAL A C 1
ATOM 746 O O . VAL A 1 101 ? 13.771 -21.672 -15.069 1.00 75.12 101 VAL A O 1
ATOM 749 N N . ILE A 1 102 ? 12.681 -22.673 -16.770 1.00 67.81 102 ILE A N 1
ATOM 750 C CA . ILE A 1 102 ? 13.258 -21.803 -17.801 1.00 67.81 102 ILE A CA 1
ATOM 751 C C . ILE A 1 102 ? 12.799 -20.381 -17.458 1.00 67.81 102 ILE A C 1
ATOM 753 O O . ILE A 1 102 ? 11.589 -20.177 -17.301 1.00 67.81 102 ILE A O 1
ATOM 757 N N . PRO A 1 103 ? 13.711 -19.399 -17.341 1.00 51.59 103 PRO A N 1
ATOM 758 C CA . PRO A 1 103 ? 13.327 -18.007 -17.380 1.00 51.59 103 PRO A CA 1
ATOM 759 C C . PRO A 1 103 ? 12.603 -17.849 -18.711 1.00 51.59 103 PRO A C 1
ATOM 761 O O . PRO A 1 103 ? 13.228 -17.865 -19.771 1.00 51.59 103 PRO A O 1
ATOM 764 N N . ARG A 1 104 ? 11.269 -17.767 -18.678 1.00 44.97 104 ARG A N 1
ATOM 765 C CA . ARG A 1 104 ? 10.533 -17.250 -19.829 1.00 44.97 104 ARG A CA 1
ATOM 766 C C . ARG A 1 104 ? 11.199 -15.919 -20.178 1.00 44.97 104 ARG A C 1
ATOM 768 O O . ARG A 1 104 ? 11.782 -15.297 -19.287 1.00 44.97 104 ARG A O 1
ATOM 775 N N . ALA A 1 105 ? 11.145 -15.490 -21.439 1.00 41.84 105 ALA A N 1
ATOM 776 C CA . ALA A 1 105 ? 11.265 -14.061 -21.708 1.00 41.84 105 ALA A CA 1
ATOM 777 C C . ALA A 1 105 ? 10.243 -13.433 -20.769 1.00 41.84 105 ALA A C 1
ATOM 779 O O . ALA A 1 105 ? 9.045 -13.665 -20.913 1.00 41.84 105 ALA A O 1
ATOM 780 N N . ARG A 1 106 ? 10.760 -12.905 -19.671 1.00 35.22 106 ARG A N 1
ATOM 781 C CA . ARG A 1 106 ? 9.992 -12.552 -18.506 1.00 35.22 106 ARG A CA 1
ATOM 782 C C . ARG A 1 106 ? 9.348 -11.249 -18.923 1.00 35.22 106 ARG A C 1
ATOM 784 O O . ARG A 1 106 ? 10.091 -10.292 -19.132 1.00 35.22 106 ARG A O 1
ATOM 791 N N . PRO A 1 107 ? 8.016 -11.191 -19.082 1.00 37.25 107 PRO A N 1
ATOM 792 C CA . PRO A 1 107 ? 7.349 -9.898 -19.145 1.00 37.25 107 PRO A CA 1
ATOM 793 C C . PRO A 1 107 ? 7.653 -9.099 -17.865 1.00 37.25 107 PRO A C 1
ATOM 795 O O . PRO A 1 107 ? 7.550 -7.888 -17.864 1.00 37.25 107 PRO A O 1
ATOM 798 N N . ASP A 1 108 ? 8.092 -9.776 -16.795 1.00 35.38 108 ASP A N 1
ATOM 799 C CA . ASP A 1 108 ? 8.537 -9.240 -15.512 1.00 35.38 108 ASP A CA 1
ATOM 800 C C . ASP A 1 108 ? 10.023 -8.820 -15.457 1.00 35.38 108 ASP A C 1
ATOM 802 O O . ASP A 1 108 ? 10.589 -8.672 -14.376 1.00 35.38 108 ASP A O 1
ATOM 806 N N . ALA A 1 109 ? 10.651 -8.501 -16.597 1.00 37.34 109 ALA A N 1
ATOM 807 C CA . ALA A 1 109 ? 11.746 -7.516 -16.599 1.00 37.34 109 ALA A CA 1
ATOM 808 C C . ALA A 1 109 ? 11.237 -6.081 -16.308 1.00 37.34 109 ALA A C 1
ATOM 810 O O . ALA A 1 109 ? 11.958 -5.112 -16.520 1.00 37.34 109 ALA A O 1
ATOM 811 N N . THR A 1 110 ? 10.013 -5.947 -15.788 1.00 40.53 110 THR A N 1
ATOM 812 C CA . THR A 1 110 ? 9.417 -4.709 -15.281 1.00 40.53 110 THR A CA 1
ATOM 813 C C . THR A 1 110 ? 10.044 -4.187 -13.998 1.00 40.53 110 THR A C 1
ATOM 815 O O . THR A 1 110 ? 9.855 -3.026 -13.657 1.00 40.53 110 THR A O 1
ATOM 818 N N . GLY A 1 111 ? 10.833 -5.007 -13.306 1.00 38.38 111 GLY A N 1
ATOM 819 C CA . GLY A 1 111 ? 11.418 -4.658 -12.018 1.00 38.38 111 GLY A CA 1
ATOM 820 C C . GLY A 1 111 ? 12.908 -4.345 -12.058 1.00 38.38 111 GLY A C 1
ATOM 821 O O . GLY A 1 111 ? 13.617 -4.835 -11.181 1.00 38.38 111 GLY A O 1
ATOM 822 N N . VAL A 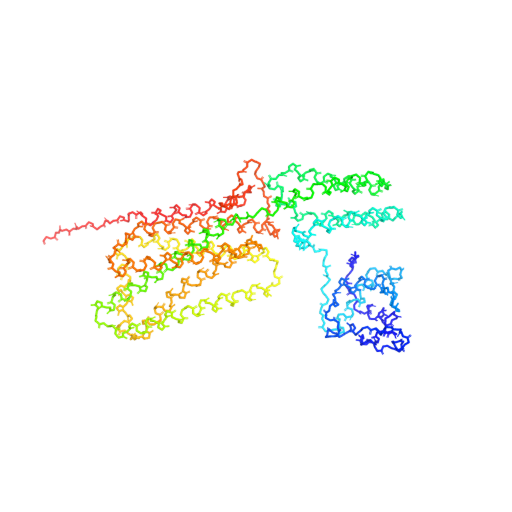1 112 ? 13.419 -3.577 -13.030 1.00 40.94 112 VAL A N 1
ATOM 823 C CA . VAL A 1 112 ? 14.666 -2.841 -12.760 1.00 40.94 112 VAL A CA 1
ATOM 824 C C . VAL A 1 112 ? 14.251 -1.624 -11.940 1.00 40.94 112 VAL A C 1
ATOM 826 O O . VAL A 1 112 ? 13.505 -0.796 -12.467 1.00 40.94 112 VAL A O 1
ATOM 829 N N . PRO A 1 113 ? 14.657 -1.511 -10.662 1.00 41.94 113 PRO A N 1
ATOM 830 C CA . PRO A 1 113 ? 14.344 -0.330 -9.871 1.00 41.94 113 PRO A CA 1
ATOM 831 C C . PRO A 1 113 ? 14.717 0.930 -10.669 1.00 41.94 113 PRO A C 1
ATOM 833 O O . PRO A 1 113 ? 15.740 0.957 -11.356 1.00 41.94 113 PRO A O 1
ATOM 836 N N . ALA A 1 114 ? 13.850 1.947 -10.681 1.00 43.78 114 ALA A N 1
ATOM 837 C CA . ALA A 1 114 ? 13.993 3.086 -11.597 1.00 43.78 114 ALA A CA 1
ATOM 838 C C . ALA A 1 114 ? 15.348 3.818 -11.451 1.00 43.78 114 ALA A C 1
ATOM 840 O O . ALA A 1 114 ? 15.834 4.425 -12.400 1.00 43.78 114 ALA A O 1
ATOM 841 N N . ASP A 1 115 ? 15.990 3.711 -10.283 1.00 43.00 115 ASP A N 1
ATOM 842 C CA . ASP A 1 115 ? 17.345 4.204 -10.001 1.00 43.00 115 ASP A CA 1
ATOM 843 C C . ASP A 1 115 ? 18.460 3.418 -10.730 1.00 43.00 115 ASP A C 1
ATOM 845 O O . ASP A 1 115 ? 19.515 3.972 -11.038 1.00 43.00 115 ASP A O 1
ATOM 849 N N . THR A 1 116 ? 18.224 2.148 -11.062 1.00 46.62 116 THR A N 1
ATOM 850 C CA . THR A 1 116 ? 19.149 1.232 -11.750 1.00 46.62 116 THR A CA 1
ATOM 851 C C . THR A 1 116 ? 18.775 0.964 -13.210 1.00 46.62 116 THR A C 1
ATOM 853 O O . THR A 1 116 ? 19.609 0.462 -13.968 1.00 46.62 116 THR A O 1
ATOM 856 N N . ALA A 1 117 ? 17.576 1.362 -13.647 1.00 56.62 117 ALA A N 1
ATOM 857 C CA . ALA A 1 117 ? 17.119 1.221 -15.031 1.00 56.62 117 ALA A CA 1
ATOM 858 C C . ALA A 1 117 ? 17.976 2.036 -16.013 1.00 56.62 117 ALA A C 1
ATOM 860 O O . ALA A 1 117 ? 18.370 1.521 -17.059 1.00 56.62 117 ALA A O 1
ATOM 861 N N . SER A 1 118 ? 18.361 3.263 -15.638 1.00 66.25 118 SER A N 1
ATOM 862 C CA . SER A 1 118 ? 19.223 4.125 -16.463 1.00 66.25 118 SER A CA 1
ATOM 863 C C . SER A 1 118 ? 20.566 3.469 -16.821 1.00 66.25 118 SER A C 1
ATOM 865 O O . SER A 1 118 ? 20.857 3.309 -18.008 1.00 66.25 118 SER A O 1
ATOM 867 N N . PRO A 1 119 ? 21.382 3.026 -15.840 1.00 67.06 119 PRO A N 1
ATOM 868 C CA . PRO A 1 119 ? 22.649 2.351 -16.125 1.00 67.06 119 PRO A CA 1
ATOM 869 C C . PRO A 1 119 ? 22.518 1.094 -16.996 1.00 67.06 119 PRO A C 1
ATOM 871 O O . PRO A 1 119 ? 23.364 0.860 -17.858 1.00 67.06 119 PRO A O 1
ATOM 874 N N . VAL A 1 120 ? 21.468 0.289 -16.795 1.00 70.31 120 VAL A N 1
ATOM 875 C CA . VAL A 1 120 ? 21.254 -0.960 -17.548 1.00 70.31 120 VAL A CA 1
ATOM 876 C C . VAL A 1 120 ? 20.884 -0.677 -19.003 1.00 70.31 120 VAL A C 1
ATOM 878 O O . VAL A 1 120 ? 21.483 -1.263 -19.906 1.00 70.31 120 VAL A O 1
ATOM 881 N N . ILE A 1 121 ? 19.944 0.243 -19.241 1.00 79.44 121 ILE A N 1
ATOM 882 C CA . ILE A 1 121 ? 19.532 0.657 -20.590 1.00 79.44 121 ILE A CA 1
ATOM 883 C C . ILE A 1 121 ? 20.741 1.204 -21.358 1.00 79.44 121 ILE A C 1
ATOM 885 O O . ILE A 1 121 ? 21.009 0.769 -22.478 1.00 79.44 121 ILE A O 1
ATOM 889 N N . LEU A 1 122 ? 21.523 2.096 -20.739 1.00 81.69 122 LEU A N 1
ATOM 890 C CA . LEU A 1 122 ? 22.708 2.683 -21.369 1.00 81.69 122 LEU A CA 1
ATOM 891 C C . LEU A 1 122 ? 23.781 1.634 -21.685 1.00 81.69 122 LEU A C 1
ATOM 893 O O . LEU A 1 122 ? 24.320 1.631 -22.790 1.00 81.69 122 LEU A O 1
ATOM 897 N N . ALA A 1 123 ? 24.031 0.687 -20.776 1.00 72.25 123 ALA A N 1
ATOM 898 C CA . ALA A 1 123 ? 24.983 -0.397 -21.012 1.00 72.25 123 ALA A CA 1
ATOM 899 C C . ALA A 1 123 ? 24.566 -1.320 -22.174 1.00 72.25 123 ALA A C 1
ATOM 901 O O . ALA A 1 123 ? 25.417 -1.800 -22.927 1.00 72.25 123 ALA A O 1
ATOM 902 N N . LEU A 1 124 ? 23.263 -1.571 -22.347 1.00 73.12 124 LEU A N 1
ATOM 903 C CA . LEU A 1 124 ? 22.737 -2.363 -23.463 1.00 73.12 124 LEU A CA 1
ATOM 904 C C . LEU A 1 124 ? 22.871 -1.623 -24.802 1.00 73.12 124 LEU A C 1
ATOM 906 O O . LEU A 1 124 ? 23.285 -2.237 -25.789 1.00 73.12 124 LEU A O 1
ATOM 910 N N . LEU A 1 125 ? 22.605 -0.312 -24.831 1.00 82.38 125 LEU A N 1
ATOM 911 C CA . LEU A 1 125 ? 22.830 0.532 -26.012 1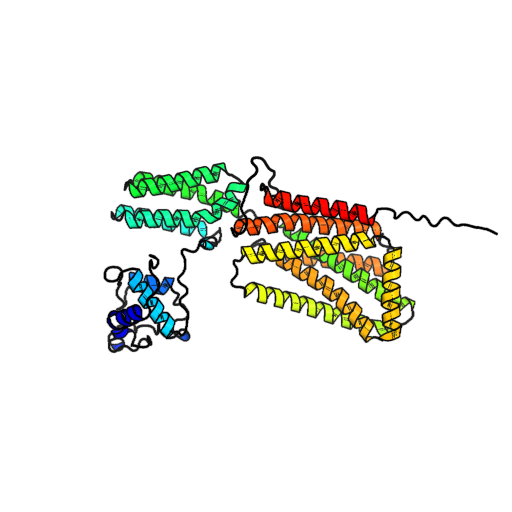.00 82.38 125 LEU A CA 1
ATOM 912 C C . LEU A 1 125 ? 24.320 0.588 -26.390 1.00 82.38 125 LEU A C 1
ATOM 914 O O . LEU A 1 125 ? 24.669 0.429 -27.561 1.00 82.38 125 LEU A O 1
ATOM 918 N N . ASP A 1 126 ? 25.209 0.729 -25.406 1.00 81.69 126 ASP A N 1
ATOM 919 C CA . ASP A 1 126 ? 26.661 0.725 -25.626 1.00 81.69 126 ASP A CA 1
ATOM 920 C C . ASP A 1 126 ? 27.147 -0.633 -26.147 1.00 81.69 126 ASP A C 1
ATOM 922 O O . ASP A 1 126 ? 27.921 -0.707 -27.106 1.00 81.69 126 ASP A O 1
ATOM 926 N N . SER A 1 127 ? 26.622 -1.729 -25.591 1.00 77.25 127 SER A N 1
ATOM 927 C CA . SER A 1 127 ? 26.911 -3.076 -26.084 1.00 77.25 127 SER A CA 1
ATOM 928 C C . SER A 1 127 ? 26.427 -3.278 -27.523 1.00 77.25 127 SER A C 1
ATOM 930 O O . SER A 1 127 ? 27.137 -3.908 -28.311 1.00 77.25 127 SER A O 1
ATOM 932 N N . ALA A 1 128 ? 25.256 -2.745 -27.885 1.00 78.75 128 ALA A N 1
ATOM 933 C CA . ALA A 1 128 ? 24.740 -2.798 -29.250 1.00 78.75 128 ALA A CA 1
ATOM 934 C C . ALA A 1 128 ? 25.671 -2.075 -30.237 1.00 78.75 128 ALA A C 1
ATOM 936 O O . ALA A 1 128 ? 25.997 -2.626 -31.290 1.00 78.75 128 ALA A O 1
ATOM 937 N N . LEU A 1 129 ? 26.168 -0.886 -29.877 1.00 87.81 129 LEU A N 1
ATOM 938 C CA . LEU A 1 129 ? 27.137 -0.142 -30.690 1.00 87.81 129 LEU A CA 1
ATOM 939 C C . LEU A 1 129 ? 28.449 -0.913 -30.873 1.00 87.81 129 LEU A C 1
ATOM 941 O O . LEU A 1 129 ? 28.993 -0.954 -31.976 1.00 87.81 129 LEU A O 1
ATOM 945 N N . ASP A 1 130 ? 28.942 -1.567 -29.824 1.00 86.06 130 ASP A N 1
ATOM 946 C CA . ASP A 1 130 ? 30.168 -2.363 -29.892 1.00 86.06 130 ASP A CA 1
ATOM 947 C C . ASP A 1 130 ? 30.040 -3.602 -30.783 1.00 86.06 130 ASP A C 1
ATOM 949 O O . ASP A 1 130 ? 30.981 -3.942 -31.507 1.00 86.06 130 ASP A O 1
ATOM 953 N N . PHE A 1 131 ? 28.889 -4.278 -30.763 1.00 79.19 131 PHE A N 1
ATOM 954 C CA . PHE A 1 131 ? 28.614 -5.369 -31.699 1.00 79.19 131 PHE A CA 1
ATOM 955 C C . PHE A 1 131 ? 28.504 -4.859 -33.139 1.00 79.19 131 PHE A C 1
ATOM 957 O O . PHE A 1 131 ? 29.092 -5.465 -34.038 1.00 79.19 131 PHE A O 1
ATOM 964 N N . ALA A 1 1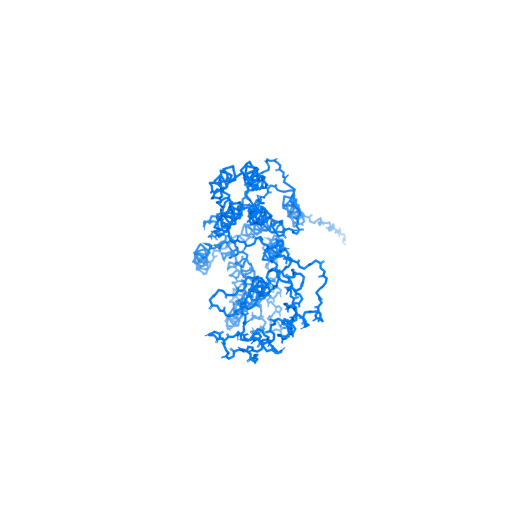32 ? 27.848 -3.715 -33.355 1.00 84.88 132 ALA A N 1
ATOM 965 C CA . ALA A 1 132 ? 27.717 -3.114 -34.678 1.00 84.88 132 ALA A CA 1
ATOM 966 C C . ALA A 1 132 ? 29.089 -2.721 -35.261 1.00 84.88 132 ALA A C 1
ATOM 968 O O . ALA A 1 132 ? 29.414 -3.104 -36.382 1.00 84.88 132 ALA A O 1
ATOM 969 N N . ARG A 1 133 ? 29.968 -2.091 -34.463 1.00 90.94 133 ARG A N 1
ATOM 970 C CA . ARG A 1 133 ? 31.362 -1.775 -34.851 1.00 90.94 133 ARG A CA 1
ATOM 971 C C . ARG A 1 133 ? 32.171 -3.011 -35.254 1.00 90.94 133 ARG A C 1
ATOM 973 O O . ARG A 1 133 ? 33.056 -2.918 -36.097 1.00 90.94 133 ARG A O 1
ATOM 980 N N . LYS A 1 134 ? 31.872 -4.167 -34.655 1.00 89.81 134 LYS A N 1
ATOM 981 C CA . LYS A 1 134 ? 32.506 -5.462 -34.956 1.00 89.81 134 LYS A CA 1
ATOM 982 C C . LYS A 1 134 ? 31.854 -6.195 -36.139 1.00 89.81 134 LYS A C 1
ATOM 984 O O . LYS A 1 134 ? 32.216 -7.339 -36.401 1.00 89.81 134 LYS A O 1
ATOM 989 N N . GLY A 1 135 ? 30.887 -5.579 -36.826 1.00 86.25 135 GLY A N 1
ATOM 990 C CA . GLY A 1 135 ? 30.154 -6.175 -37.949 1.00 86.25 135 GLY A CA 1
ATOM 991 C C . GLY A 1 135 ? 29.116 -7.228 -37.546 1.00 86.25 135 GLY A C 1
ATOM 992 O O . GLY A 1 135 ? 28.555 -7.904 -38.405 1.00 86.25 135 GLY A O 1
ATOM 993 N N . LYS A 1 136 ? 28.836 -7.379 -36.248 1.00 86.06 136 LYS A N 1
ATOM 994 C CA . LYS A 1 136 ? 27.898 -8.362 -35.690 1.00 86.06 136 LYS A CA 1
ATOM 995 C C . LYS A 1 136 ? 26.493 -7.771 -35.584 1.00 86.06 136 LYS A C 1
ATOM 997 O O . LYS A 1 136 ? 26.023 -7.429 -34.502 1.00 86.06 136 LYS A O 1
ATOM 1002 N N . ILE A 1 137 ? 25.848 -7.572 -36.734 1.00 82.88 137 ILE A N 1
ATOM 1003 C CA . ILE A 1 137 ? 24.591 -6.805 -36.839 1.00 82.88 137 ILE A CA 1
ATOM 1004 C C . ILE A 1 137 ? 23.405 -7.511 -36.171 1.00 82.88 137 ILE A C 1
ATOM 1006 O O . ILE A 1 137 ? 22.534 -6.839 -35.619 1.00 82.88 137 ILE A O 1
ATOM 1010 N N . ALA A 1 138 ? 23.372 -8.846 -36.188 1.00 66.94 138 ALA A N 1
ATOM 1011 C CA . ALA A 1 138 ? 22.320 -9.613 -35.525 1.00 66.94 138 ALA A CA 1
ATOM 1012 C C . ALA A 1 138 ? 22.383 -9.407 -34.005 1.00 66.94 138 ALA A C 1
ATOM 1014 O O . ALA A 1 138 ? 21.423 -8.932 -33.406 1.00 66.94 138 ALA A O 1
ATOM 1015 N N . GLU A 1 139 ? 23.557 -9.625 -33.412 1.00 68.75 139 GLU A N 1
ATOM 1016 C CA . GLU A 1 139 ? 23.778 -9.443 -31.979 1.00 68.75 139 GLU A CA 1
ATOM 1017 C C . GLU A 1 139 ? 23.613 -7.978 -31.554 1.00 68.75 139 GLU A C 1
ATOM 1019 O O . GLU A 1 139 ? 23.089 -7.699 -30.478 1.00 68.75 139 GLU A O 1
ATOM 1024 N N . ALA A 1 140 ? 24.014 -7.027 -32.401 1.00 66.56 140 ALA A N 1
ATOM 1025 C CA . ALA A 1 140 ? 23.781 -5.607 -32.160 1.00 66.56 140 ALA A CA 1
ATOM 1026 C C . ALA A 1 140 ? 22.283 -5.268 -32.132 1.00 66.56 140 ALA A C 1
ATOM 1028 O O . ALA A 1 140 ? 21.826 -4.524 -31.264 1.00 66.56 140 ALA A O 1
ATOM 1029 N N . GLY A 1 141 ? 21.512 -5.836 -33.063 1.00 63.09 141 GLY A N 1
ATOM 1030 C CA . GLY A 1 141 ? 20.062 -5.688 -33.117 1.00 63.09 141 GLY A CA 1
ATOM 1031 C C . GLY A 1 141 ? 19.357 -6.288 -31.900 1.00 63.09 141 GLY A C 1
ATOM 1032 O O . GLY A 1 141 ? 18.405 -5.683 -31.406 1.00 63.09 141 GLY A O 1
ATOM 1033 N N . ASP A 1 142 ? 19.848 -7.422 -31.397 1.00 60.84 142 ASP A N 1
ATOM 1034 C CA . ASP A 1 142 ? 19.332 -8.061 -30.183 1.00 60.84 142 ASP A CA 1
ATOM 1035 C C . ASP A 1 142 ? 19.579 -7.182 -28.952 1.00 60.84 142 ASP A C 1
ATOM 1037 O O . ASP A 1 142 ? 18.653 -6.903 -28.198 1.00 60.84 142 ASP A O 1
ATOM 1041 N N . ARG A 1 143 ? 20.791 -6.631 -28.794 1.00 71.75 143 ARG A N 1
ATOM 1042 C CA . ARG A 1 143 ? 21.098 -5.706 -27.685 1.00 71.75 143 ARG A CA 1
ATOM 1043 C C . ARG A 1 143 ? 20.316 -4.396 -27.758 1.00 71.75 143 ARG A C 1
ATOM 1045 O O . ARG A 1 143 ? 19.895 -3.881 -26.726 1.00 71.75 143 ARG A O 1
ATOM 1052 N N . ALA A 1 144 ? 20.084 -3.877 -28.963 1.00 70.44 144 ALA A N 1
ATOM 1053 C CA . ALA A 1 144 ? 19.234 -2.708 -29.171 1.00 70.44 144 ALA A CA 1
ATOM 1054 C C . ALA A 1 144 ? 17.773 -2.981 -28.776 1.00 70.44 144 ALA A C 1
ATOM 1056 O O . ALA A 1 144 ? 17.092 -2.094 -28.267 1.00 70.44 144 ALA A O 1
ATOM 1057 N N . PHE A 1 145 ? 17.287 -4.203 -29.005 1.00 68.56 145 PHE A N 1
ATOM 1058 C CA . PHE A 1 145 ? 15.963 -4.627 -28.564 1.00 68.56 145 PHE A CA 1
ATOM 1059 C C . PHE A 1 145 ? 15.903 -4.815 -27.045 1.00 68.56 145 PHE A C 1
ATOM 1061 O O . PHE A 1 145 ? 14.991 -4.282 -26.421 1.00 68.56 145 PHE A O 1
ATOM 1068 N N . ASP A 1 146 ? 16.899 -5.472 -26.446 1.00 64.50 146 ASP A N 1
ATOM 1069 C CA . ASP A 1 146 ? 17.001 -5.642 -24.991 1.00 64.50 146 ASP A CA 1
ATOM 1070 C C . ASP A 1 146 ? 16.977 -4.286 -24.259 1.00 64.50 146 ASP A C 1
ATOM 1072 O O . ASP A 1 146 ? 16.334 -4.153 -23.219 1.00 64.50 146 ASP A O 1
ATOM 1076 N N . ALA A 1 147 ? 17.634 -3.258 -24.813 1.00 70.75 147 ALA A N 1
ATOM 1077 C CA . ALA A 1 147 ? 17.621 -1.905 -24.255 1.00 70.75 147 ALA A CA 1
ATOM 1078 C C . ALA A 1 147 ? 16.218 -1.274 -24.241 1.00 70.75 147 ALA A C 1
ATOM 1080 O O . ALA A 1 147 ? 15.869 -0.587 -23.284 1.00 70.75 147 ALA A O 1
ATOM 1081 N N . TYR A 1 148 ? 15.417 -1.513 -25.285 1.00 76.56 148 TYR A N 1
ATOM 1082 C CA . TYR A 1 148 ? 14.032 -1.041 -25.347 1.00 76.56 148 TYR A CA 1
ATOM 1083 C C . TYR A 1 148 ? 13.136 -1.798 -24.360 1.00 76.56 148 TYR A C 1
ATOM 1085 O O . TYR A 1 148 ? 12.352 -1.180 -23.650 1.00 76.56 148 TYR A O 1
ATOM 1093 N N . ILE A 1 149 ? 13.311 -3.116 -24.235 1.00 69.81 149 ILE A N 1
ATOM 1094 C CA . ILE A 1 149 ? 12.583 -3.923 -23.243 1.00 69.81 149 ILE A CA 1
ATOM 1095 C C . ILE A 1 149 ? 12.905 -3.480 -21.811 1.00 69.81 149 ILE A C 1
ATOM 1097 O O . ILE A 1 149 ? 12.029 -3.479 -20.957 1.00 69.81 149 ILE A O 1
ATOM 1101 N N . ALA A 1 150 ? 14.138 -3.053 -21.536 1.00 65.75 150 ALA A N 1
ATOM 1102 C CA . ALA A 1 150 ? 14.491 -2.479 -20.239 1.00 65.75 150 ALA A CA 1
ATOM 1103 C C . ALA A 1 150 ? 13.864 -1.088 -19.993 1.00 65.75 150 ALA A C 1
ATOM 1105 O O . ALA A 1 150 ? 13.757 -0.666 -18.844 1.00 65.75 150 ALA A O 1
ATOM 1106 N N . PHE A 1 151 ? 13.454 -0.378 -21.050 1.00 77.06 151 PHE A N 1
ATOM 1107 C CA . PHE A 1 151 ? 12.798 0.932 -20.984 1.00 77.06 151 PHE A CA 1
ATOM 1108 C C . PHE A 1 151 ? 11.267 0.843 -20.888 1.00 77.06 151 PHE A C 1
ATOM 1110 O O . PHE A 1 151 ? 10.664 1.654 -20.187 1.00 77.06 151 PHE A O 1
ATOM 1117 N N . GLU A 1 152 ? 10.651 -0.157 -21.525 1.00 73.94 152 GLU A N 1
ATOM 1118 C CA . GLU A 1 152 ? 9.200 -0.420 -21.543 1.00 73.94 152 GLU A CA 1
ATOM 1119 C C . GLU A 1 152 ? 8.495 -0.263 -20.172 1.00 73.94 152 GLU A C 1
ATOM 1121 O O . GLU A 1 152 ? 7.445 0.383 -20.114 1.00 73.94 152 GLU A O 1
ATOM 1126 N N . PRO A 1 153 ? 9.060 -0.730 -19.038 1.00 64.25 153 PRO A N 1
ATOM 1127 C CA . PRO A 1 153 ? 8.419 -0.601 -17.726 1.00 64.25 153 PRO A CA 1
ATOM 1128 C C . PRO A 1 153 ? 8.283 0.850 -17.254 1.00 64.25 153 PRO A C 1
ATOM 1130 O O . PRO A 1 153 ? 7.379 1.177 -16.490 1.00 64.25 153 PRO A O 1
ATOM 1133 N N . LEU A 1 154 ? 9.170 1.734 -17.721 1.00 73.31 154 LEU A N 1
ATOM 1134 C CA . LEU A 1 154 ? 9.151 3.158 -17.397 1.00 73.31 154 LEU A CA 1
ATOM 1135 C C . LEU A 1 154 ? 8.148 3.931 -18.264 1.00 73.31 154 LEU A C 1
ATOM 1137 O O . LEU A 1 154 ? 7.732 5.030 -17.891 1.00 73.31 154 LEU A O 1
ATOM 1141 N N . GLU A 1 155 ? 7.738 3.380 -19.412 1.00 73.25 155 GLU A N 1
ATOM 1142 C CA . GLU A 1 155 ? 6.860 4.067 -20.357 1.00 73.25 155 GLU A CA 1
ATOM 1143 C C . GLU A 1 155 ? 5.479 4.319 -19.776 1.00 73.25 155 GLU A C 1
ATOM 1145 O O . GLU A 1 155 ? 4.989 5.442 -19.813 1.00 73.25 155 GLU A O 1
ATOM 1150 N N . THR A 1 156 ? 4.839 3.287 -19.239 1.00 66.88 156 THR A N 1
ATOM 1151 C CA . THR A 1 156 ? 3.471 3.359 -18.716 1.00 66.88 156 THR A CA 1
ATOM 1152 C C . THR A 1 156 ? 3.303 4.401 -17.598 1.00 66.88 156 THR A C 1
ATOM 1154 O O . THR A 1 156 ? 2.385 5.229 -17.696 1.00 66.88 156 THR A O 1
ATOM 1157 N N . PRO A 1 157 ? 4.153 4.436 -16.551 1.00 62.41 157 PRO A N 1
ATOM 1158 C CA . PRO A 1 157 ? 4.078 5.467 -15.514 1.00 62.41 157 PRO A CA 1
ATOM 1159 C C . PRO A 1 157 ? 4.436 6.867 -16.027 1.00 62.41 157 PRO A C 1
ATOM 1161 O O . PRO A 1 157 ? 3.749 7.838 -15.701 1.00 62.41 157 PRO A O 1
ATOM 1164 N N . ALA A 1 158 ? 5.448 7.005 -16.886 1.00 76.81 158 ALA A N 1
ATOM 1165 C CA . ALA A 1 158 ? 5.854 8.318 -17.383 1.00 76.81 158 ALA A CA 1
ATOM 1166 C C . ALA A 1 158 ? 4.916 8.881 -18.472 1.00 76.81 158 ALA A C 1
ATOM 1168 O O . ALA A 1 158 ? 4.709 10.096 -18.533 1.00 76.81 158 ALA A O 1
ATOM 1169 N N . ARG A 1 159 ? 4.289 8.033 -19.300 1.00 77.25 159 ARG A N 1
ATOM 1170 C CA . ARG A 1 159 ? 3.354 8.427 -20.375 1.00 77.25 159 ARG A CA 1
ATOM 1171 C C . ARG A 1 159 ? 2.068 9.014 -19.813 1.00 77.25 159 ARG A C 1
ATOM 1173 O O . ARG A 1 159 ? 1.529 9.944 -20.407 1.00 77.25 159 ARG A O 1
ATOM 1180 N N . ALA A 1 160 ? 1.620 8.528 -18.655 1.00 67.12 160 ALA A N 1
ATOM 1181 C CA . ALA A 1 160 ? 0.488 9.105 -17.934 1.00 67.12 160 ALA A CA 1
ATOM 1182 C C . ALA A 1 160 ? 0.738 10.569 -17.519 1.00 67.12 160 ALA A C 1
ATOM 1184 O O . ALA A 1 160 ? -0.205 11.352 -17.450 1.00 67.12 160 ALA A O 1
ATOM 1185 N N . LYS A 1 161 ? 2.004 10.951 -17.283 1.00 73.31 161 LYS A N 1
ATOM 1186 C CA . LYS A 1 161 ? 2.397 12.300 -16.841 1.00 73.31 161 LYS A CA 1
ATOM 1187 C C . LYS A 1 161 ? 2.835 13.208 -17.995 1.00 73.31 161 LYS A C 1
ATOM 1189 O O . LYS A 1 161 ? 2.413 14.359 -18.070 1.00 73.31 161 LYS A O 1
ATOM 1194 N N . LYS A 1 162 ? 3.689 12.715 -18.901 1.00 79.31 162 LYS A N 1
ATOM 1195 C CA . LYS A 1 162 ? 4.189 13.453 -20.078 1.00 79.31 162 LYS A CA 1
ATOM 1196 C C . LYS A 1 162 ? 4.187 12.568 -21.333 1.00 79.31 162 LYS A C 1
ATOM 1198 O O . LYS A 1 162 ? 5.244 12.078 -21.741 1.00 79.31 162 LYS A O 1
ATOM 1203 N N . PRO A 1 163 ? 3.039 12.418 -22.019 1.00 78.75 163 PRO A N 1
ATOM 1204 C CA . PRO A 1 163 ? 2.935 11.549 -23.195 1.00 78.75 163 PRO A CA 1
ATOM 1205 C C . PRO A 1 163 ? 3.865 11.970 -24.345 1.00 78.75 163 PRO A C 1
ATOM 1207 O O . PRO A 1 163 ? 4.407 11.113 -25.038 1.00 78.75 163 PRO A O 1
ATOM 1210 N N . GLY A 1 164 ? 4.117 13.275 -24.516 1.00 81.38 164 GLY A N 1
ATOM 1211 C CA . GLY A 1 164 ? 5.021 13.786 -25.557 1.00 81.38 164 GLY A CA 1
ATOM 1212 C C . GLY A 1 164 ? 6.499 13.432 -25.342 1.00 81.38 164 GLY A C 1
ATOM 1213 O O . GLY A 1 164 ? 7.227 13.234 -26.316 1.00 81.38 164 GLY A O 1
ATOM 1214 N N . LEU A 1 165 ? 6.941 13.303 -24.083 1.00 85.94 165 LEU A N 1
ATOM 1215 C CA . LEU A 1 165 ? 8.302 12.861 -23.767 1.00 85.94 165 LEU A CA 1
ATOM 1216 C C . LEU A 1 165 ? 8.477 11.388 -24.142 1.00 85.94 165 LEU A C 1
ATOM 1218 O O . LEU A 1 165 ? 9.438 11.051 -24.825 1.00 85.94 165 LEU A O 1
ATOM 1222 N N . ILE A 1 166 ? 7.520 10.530 -23.774 1.00 87.88 166 ILE A N 1
ATOM 1223 C CA . ILE A 1 166 ? 7.590 9.098 -24.092 1.00 87.88 166 ILE A CA 1
ATOM 1224 C C . ILE A 1 166 ? 7.512 8.843 -25.594 1.00 87.88 166 ILE A C 1
ATOM 1226 O O . ILE A 1 166 ? 8.362 8.126 -26.110 1.00 87.88 166 ILE A O 1
ATOM 1230 N N . ALA A 1 167 ? 6.624 9.523 -26.323 1.00 83.56 167 ALA A N 1
ATOM 1231 C CA . ALA A 1 167 ? 6.593 9.426 -27.785 1.00 83.56 167 ALA A CA 1
ATOM 1232 C C . ALA A 1 167 ? 7.935 9.825 -28.435 1.00 83.56 167 ALA A C 1
ATOM 1234 O O . ALA A 1 167 ? 8.350 9.260 -29.448 1.00 83.56 167 ALA A O 1
ATOM 1235 N N . THR A 1 168 ? 8.641 10.795 -27.843 1.00 89.06 168 THR A N 1
ATOM 1236 C CA . THR A 1 168 ? 9.975 11.206 -28.301 1.00 89.06 168 THR A CA 1
ATOM 1237 C C . THR A 1 168 ? 11.030 10.138 -27.999 1.00 89.06 168 THR A C 1
ATOM 1239 O O . THR A 1 168 ? 11.849 9.844 -28.867 1.00 89.06 168 THR A O 1
ATOM 1242 N N . MET A 1 169 ? 10.978 9.521 -26.816 1.00 92.06 169 MET A N 1
ATOM 1243 C CA . MET A 1 169 ? 11.880 8.434 -26.419 1.00 92.06 169 MET A CA 1
ATOM 1244 C C . MET A 1 169 ? 11.687 7.179 -27.279 1.00 92.06 169 MET A C 1
ATOM 1246 O O . MET A 1 169 ? 12.666 6.653 -27.801 1.00 92.06 169 MET A O 1
ATOM 1250 N N . GLU A 1 170 ? 10.444 6.743 -27.508 1.00 87.62 170 GLU A N 1
ATOM 1251 C CA . GLU A 1 170 ? 10.113 5.610 -28.390 1.00 87.62 170 GLU A CA 1
ATOM 1252 C C . GLU A 1 170 ? 10.695 5.801 -29.793 1.00 87.62 170 GLU A C 1
ATOM 1254 O O . GLU A 1 170 ? 11.278 4.881 -30.373 1.00 87.62 170 GLU A O 1
ATOM 1259 N N . ARG A 1 171 ? 10.594 7.026 -30.323 1.00 89.81 171 ARG A N 1
ATOM 1260 C CA . ARG A 1 171 ? 11.196 7.385 -31.607 1.00 89.81 171 ARG A CA 1
ATOM 1261 C C . ARG A 1 171 ? 12.718 7.259 -31.570 1.00 89.81 171 ARG A C 1
ATOM 1263 O O . ARG A 1 171 ? 13.274 6.665 -32.486 1.00 89.81 171 ARG A O 1
ATOM 1270 N N . TYR A 1 172 ? 13.393 7.737 -30.522 1.00 94.38 172 TYR A N 1
ATOM 1271 C CA . TYR A 1 172 ? 14.847 7.575 -30.410 1.00 94.38 172 TYR A CA 1
ATOM 1272 C C . TYR A 1 172 ? 15.278 6.105 -30.324 1.00 94.38 172 TYR A C 1
ATOM 1274 O O . TYR A 1 172 ? 16.255 5.731 -30.974 1.00 94.38 172 TYR A O 1
ATOM 1282 N N . PHE A 1 173 ? 14.541 5.249 -29.608 1.00 91.19 173 PHE A N 1
ATOM 1283 C CA . PHE A 1 173 ? 14.800 3.803 -29.588 1.00 91.19 173 PHE A CA 1
ATOM 1284 C C . PHE A 1 173 ? 14.570 3.144 -30.956 1.00 91.19 173 PHE A C 1
ATOM 1286 O O . PHE A 1 173 ? 15.367 2.302 -31.386 1.00 91.19 173 PHE A O 1
ATOM 1293 N N . ALA A 1 174 ? 13.517 3.543 -31.674 1.00 86.12 174 ALA A N 1
ATOM 1294 C CA . ALA A 1 174 ? 13.250 3.066 -33.028 1.00 86.12 174 ALA A CA 1
ATOM 1295 C C . ALA A 1 174 ? 14.353 3.493 -34.014 1.00 86.12 174 ALA A C 1
ATOM 1297 O O . ALA A 1 174 ? 14.850 2.662 -34.783 1.00 86.12 174 ALA A O 1
ATOM 1298 N N . ASP A 1 175 ? 14.785 4.755 -33.947 1.00 89.88 175 ASP A N 1
ATOM 1299 C CA . ASP A 1 175 ? 15.865 5.311 -34.764 1.00 89.88 175 ASP A CA 1
ATOM 1300 C C . ASP A 1 175 ? 17.200 4.620 -34.465 1.00 89.88 175 ASP A C 1
ATOM 1302 O O . ASP A 1 175 ? 17.903 4.217 -35.396 1.00 89.88 175 ASP A O 1
ATOM 1306 N N . PHE A 1 176 ? 17.507 4.385 -33.182 1.00 94.62 176 PHE A N 1
ATOM 1307 C CA . PHE A 1 176 ? 18.687 3.644 -32.738 1.00 94.62 176 PHE A CA 1
ATOM 1308 C C . PHE A 1 176 ? 18.722 2.236 -33.342 1.00 94.62 176 PHE A C 1
ATOM 1310 O O . PHE A 1 176 ? 19.682 1.856 -34.016 1.00 94.62 176 PHE A O 1
ATOM 1317 N N . LYS A 1 177 ? 17.639 1.469 -33.167 1.00 84.88 177 LYS A N 1
ATOM 1318 C CA . LYS A 1 177 ? 17.514 0.104 -33.696 1.00 84.88 177 LYS A CA 1
ATOM 1319 C C . LYS A 1 177 ? 17.604 0.076 -35.223 1.00 84.88 177 LYS A C 1
ATOM 1321 O O . LYS A 1 177 ? 18.244 -0.810 -35.796 1.00 84.88 177 LYS A O 1
ATOM 1326 N N . GLY A 1 178 ? 16.970 1.039 -35.891 1.00 85.56 178 GLY A N 1
ATOM 1327 C CA . GLY A 1 178 ? 17.031 1.191 -37.342 1.00 85.56 178 GLY A CA 1
ATOM 1328 C C . GLY A 1 178 ? 18.448 1.482 -37.839 1.00 85.56 178 GLY A C 1
ATOM 1329 O O . GLY A 1 178 ? 18.893 0.867 -38.809 1.00 85.56 178 GLY A O 1
ATOM 1330 N N . ALA A 1 179 ? 19.170 2.376 -37.163 1.00 91.69 179 ALA A N 1
ATOM 1331 C CA . ALA A 1 179 ? 20.547 2.729 -37.491 1.00 91.69 179 ALA A CA 1
ATOM 1332 C C . ALA A 1 179 ? 21.512 1.554 -37.273 1.00 91.69 179 ALA A C 1
ATOM 1334 O O . ALA A 1 179 ? 22.301 1.244 -38.165 1.00 91.69 179 ALA A O 1
ATOM 1335 N N . VAL A 1 180 ? 21.377 0.826 -36.159 1.00 88.62 180 VAL A N 1
ATOM 1336 C CA . VAL A 1 180 ? 22.151 -0.395 -35.869 1.00 88.62 180 VAL A CA 1
ATOM 1337 C C . VAL A 1 180 ? 21.968 -1.445 -36.969 1.00 88.62 180 VAL A C 1
ATOM 1339 O O . VAL A 1 180 ? 22.948 -1.994 -37.466 1.00 88.62 180 VAL A O 1
ATOM 1342 N N . ARG A 1 181 ? 20.728 -1.683 -37.423 1.00 87.75 181 ARG A N 1
ATOM 1343 C CA . ARG A 1 181 ? 20.440 -2.634 -38.515 1.00 87.75 181 ARG A CA 1
ATOM 1344 C C . ARG A 1 181 ? 21.057 -2.237 -39.854 1.00 87.75 181 ARG A C 1
ATOM 1346 O O . ARG A 1 181 ? 21.436 -3.110 -40.626 1.00 87.75 181 ARG A O 1
ATOM 1353 N N . ARG A 1 182 ? 21.144 -0.935 -40.134 1.00 92.12 182 ARG A N 1
ATOM 1354 C CA . ARG A 1 182 ? 21.799 -0.399 -41.339 1.00 92.12 182 ARG A CA 1
ATOM 1355 C C . ARG A 1 182 ? 23.319 -0.277 -41.189 1.00 92.12 182 ARG A C 1
ATOM 1357 O O . ARG A 1 182 ? 23.970 0.174 -42.124 1.00 92.12 182 ARG A O 1
ATOM 1364 N N . ASN A 1 183 ? 23.868 -0.667 -40.036 1.00 89.69 183 ASN A N 1
ATOM 1365 C CA . ASN A 1 183 ? 25.265 -0.464 -39.661 1.00 89.69 183 ASN A CA 1
ATOM 1366 C C . ASN A 1 183 ? 25.712 1.014 -39.722 1.00 89.69 183 ASN A C 1
ATOM 1368 O O . ASN A 1 183 ? 26.878 1.323 -39.960 1.00 89.69 183 ASN A O 1
ATOM 1372 N N . ASP A 1 184 ? 24.779 1.944 -39.506 1.00 94.62 184 ASP A N 1
ATOM 1373 C CA . ASP A 1 184 ? 25.048 3.378 -39.429 1.00 94.62 184 ASP A CA 1
ATOM 1374 C C . ASP A 1 184 ? 25.392 3.754 -37.982 1.00 94.62 184 ASP A C 1
ATOM 1376 O O . ASP A 1 184 ? 24.544 4.174 -37.190 1.00 94.62 184 ASP A O 1
ATOM 1380 N N . ILE A 1 185 ? 26.664 3.556 -37.628 1.00 92.94 185 ILE A N 1
ATOM 1381 C CA . ILE A 1 185 ? 27.172 3.757 -36.264 1.00 92.94 185 ILE A CA 1
ATOM 1382 C C . ILE A 1 185 ? 27.028 5.213 -35.811 1.00 92.94 185 ILE A C 1
ATOM 1384 O O . ILE A 1 185 ? 26.766 5.464 -34.637 1.00 92.94 185 ILE A O 1
ATOM 1388 N N . ALA A 1 186 ? 27.179 6.177 -36.724 1.00 93.31 186 ALA A N 1
ATOM 1389 C CA . ALA A 1 186 ? 27.102 7.595 -36.388 1.00 93.31 186 ALA A CA 1
ATOM 1390 C C . ALA A 1 186 ? 25.674 7.996 -36.002 1.00 93.31 186 ALA A C 1
ATOM 1392 O O . ALA A 1 186 ? 25.477 8.696 -35.009 1.00 93.31 186 ALA A O 1
ATOM 1393 N N . SER A 1 187 ? 24.672 7.538 -36.758 1.00 92.31 187 SER A N 1
ATOM 1394 C CA . SER A 1 187 ? 23.268 7.776 -36.410 1.00 92.31 187 SER A CA 1
ATOM 1395 C C . SER A 1 187 ? 22.848 7.008 -35.160 1.00 92.31 187 SER A C 1
ATOM 1397 O O . SER A 1 187 ? 22.157 7.574 -34.318 1.00 92.31 187 SER A O 1
ATOM 1399 N N . ALA A 1 188 ? 23.322 5.769 -34.987 1.00 90.31 188 ALA A N 1
ATOM 1400 C CA . ALA A 1 188 ? 23.066 4.996 -33.775 1.00 90.31 188 ALA A CA 1
ATOM 1401 C C . ALA A 1 188 ? 23.659 5.681 -32.529 1.00 90.31 188 ALA A C 1
ATOM 1403 O O . ALA A 1 188 ? 22.979 5.803 -31.518 1.00 90.31 188 ALA A O 1
ATOM 1404 N N . ALA A 1 189 ? 24.886 6.207 -32.597 1.00 91.06 189 ALA A N 1
ATOM 1405 C CA . ALA A 1 189 ? 25.486 6.942 -31.482 1.00 91.06 189 ALA A CA 1
ATOM 1406 C C . ALA A 1 189 ? 24.666 8.190 -31.102 1.00 91.06 189 ALA A C 1
ATOM 1408 O O . ALA A 1 189 ? 24.365 8.383 -29.928 1.00 91.06 189 ALA A O 1
ATOM 1409 N N . ARG A 1 190 ? 24.198 8.972 -32.089 1.00 93.19 190 ARG A N 1
ATOM 1410 C CA . ARG A 1 190 ? 23.337 10.142 -31.829 1.00 93.19 190 ARG A CA 1
ATOM 1411 C C . ARG A 1 190 ? 22.022 9.767 -31.148 1.00 93.19 190 ARG A C 1
ATOM 1413 O O . ARG A 1 190 ? 21.611 10.442 -30.211 1.00 93.19 190 ARG A O 1
ATOM 1420 N N . SER A 1 191 ? 21.363 8.698 -31.599 1.00 91.19 191 SER A N 1
ATOM 1421 C CA . SER A 1 191 ? 20.133 8.221 -30.959 1.00 91.19 191 SER A CA 1
ATOM 1422 C C . SER A 1 191 ? 20.389 7.707 -29.539 1.00 91.19 191 SER A C 1
ATOM 1424 O O . SER A 1 191 ? 19.568 7.949 -28.662 1.00 91.19 191 SER A O 1
ATOM 1426 N N . ARG A 1 192 ? 21.531 7.052 -29.285 1.00 94.00 192 ARG A N 1
ATOM 1427 C CA . ARG A 1 192 ? 21.938 6.619 -27.938 1.00 94.00 192 ARG A CA 1
ATOM 1428 C C . ARG A 1 192 ? 22.118 7.804 -26.995 1.00 94.00 192 ARG A C 1
ATOM 1430 O O . ARG A 1 192 ? 21.630 7.744 -25.872 1.00 94.00 192 ARG A O 1
ATOM 1437 N N . ASP A 1 193 ? 22.779 8.868 -27.441 1.00 86.00 193 ASP A N 1
ATOM 1438 C CA . ASP A 1 193 ? 22.990 10.064 -26.616 1.00 86.00 193 ASP A CA 1
ATOM 1439 C C . ASP A 1 193 ? 21.670 10.799 -26.347 1.00 86.00 193 ASP A C 1
ATOM 1441 O O . ASP A 1 193 ? 21.386 11.156 -25.209 1.00 86.00 193 ASP A O 1
ATOM 1445 N N . ALA A 1 194 ? 20.788 10.898 -27.348 1.00 89.19 194 ALA A N 1
ATOM 1446 C CA . ALA A 1 194 ? 19.448 11.457 -27.161 1.00 89.19 194 ALA A CA 1
ATOM 1447 C C . ALA A 1 194 ? 18.590 10.647 -26.165 1.00 89.19 194 ALA A C 1
ATOM 1449 O O . ALA A 1 194 ? 17.817 11.225 -25.399 1.00 89.19 194 ALA A O 1
ATOM 1450 N N . ILE A 1 195 ? 18.735 9.313 -26.146 1.00 90.56 195 ILE A N 1
ATOM 1451 C CA . ILE A 1 195 ? 18.118 8.458 -25.120 1.00 90.56 195 ILE A CA 1
ATOM 1452 C C . ILE A 1 195 ? 18.736 8.758 -23.751 1.00 90.56 195 ILE A C 1
ATOM 1454 O O . ILE A 1 195 ? 17.993 8.918 -22.785 1.00 90.56 195 ILE A O 1
ATOM 1458 N N . ALA A 1 196 ? 20.063 8.871 -23.659 1.00 86.00 196 ALA A N 1
ATOM 1459 C CA . ALA A 1 196 ? 20.761 9.162 -22.408 1.00 86.00 196 ALA A CA 1
ATOM 1460 C C . ALA A 1 196 ? 20.350 10.506 -21.791 1.00 86.00 196 ALA A C 1
ATOM 1462 O O . ALA A 1 196 ? 20.159 10.578 -20.579 1.00 86.00 196 ALA A O 1
ATOM 1463 N N . ASP A 1 197 ? 20.136 11.529 -22.615 1.00 86.06 197 ASP A N 1
ATOM 1464 C CA . ASP A 1 197 ? 19.691 12.852 -22.169 1.00 86.06 197 ASP A CA 1
ATOM 1465 C C . ASP A 1 197 ? 18.232 12.846 -21.681 1.00 86.06 197 ASP A C 1
ATOM 1467 O O . ASP A 1 197 ? 17.871 13.554 -20.738 1.00 86.06 197 ASP A O 1
ATOM 1471 N N . GLY A 1 198 ? 17.370 12.041 -22.310 1.00 84.62 198 GLY A N 1
ATOM 1472 C CA . GLY A 1 198 ? 15.952 11.950 -21.957 1.00 84.62 198 GLY A CA 1
ATOM 1473 C C . GLY A 1 198 ? 15.658 11.060 -20.745 1.00 84.62 198 GLY A C 1
ATOM 1474 O O . GLY A 1 198 ? 14.689 11.305 -20.019 1.00 84.62 198 GLY A O 1
ATOM 1475 N N . LEU A 1 199 ? 16.494 10.048 -20.494 1.00 85.00 199 LEU A N 1
ATOM 1476 C CA . LEU A 1 199 ? 16.266 9.017 -19.475 1.00 85.00 199 LEU A CA 1
ATOM 1477 C C . LEU A 1 199 ? 16.122 9.564 -18.040 1.00 85.00 199 LEU A C 1
ATOM 1479 O O . LEU A 1 199 ? 15.193 9.133 -17.355 1.00 85.00 199 LEU A O 1
ATOM 1483 N N . PRO A 1 200 ? 16.926 10.549 -17.581 1.00 82.44 200 PRO A N 1
ATOM 1484 C CA . PRO A 1 200 ? 16.750 11.157 -16.261 1.00 82.44 200 PRO A CA 1
ATOM 1485 C C . PRO A 1 200 ? 15.368 11.789 -16.072 1.00 82.44 200 PRO A C 1
ATOM 1487 O O . PRO A 1 200 ? 14.766 11.639 -15.014 1.00 82.44 200 PRO A O 1
ATOM 1490 N N . SER A 1 201 ? 14.832 12.444 -17.109 1.00 81.88 201 SER A N 1
ATOM 1491 C CA . SER A 1 201 ? 13.497 13.056 -17.051 1.00 81.88 201 SER A CA 1
ATOM 1492 C C . SER A 1 201 ? 12.388 12.006 -16.999 1.00 81.88 201 SER A C 1
ATOM 1494 O O . SER A 1 201 ? 11.377 12.217 -16.337 1.00 81.88 201 SER A O 1
ATOM 1496 N N . VAL A 1 202 ? 12.557 10.875 -17.692 1.00 82.75 202 VAL A N 1
ATOM 1497 C CA . VAL A 1 202 ? 11.615 9.750 -17.603 1.00 82.75 202 VAL A CA 1
ATOM 1498 C C . VAL A 1 202 ? 11.637 9.163 -16.194 1.00 82.75 202 VAL A C 1
ATOM 1500 O O . VAL A 1 202 ? 10.580 8.995 -15.594 1.00 82.75 202 VAL A O 1
ATOM 1503 N N . ILE A 1 203 ? 12.827 8.925 -15.642 1.00 77.88 203 ILE A N 1
ATOM 1504 C CA . ILE A 1 203 ? 12.991 8.361 -14.300 1.00 77.88 203 ILE A CA 1
ATOM 1505 C C . ILE A 1 203 ? 12.394 9.280 -13.237 1.00 77.88 203 ILE A C 1
ATOM 1507 O O . ILE A 1 203 ? 11.626 8.802 -12.408 1.00 77.88 203 ILE A O 1
ATOM 1511 N N . ASP A 1 204 ? 12.644 10.587 -13.296 1.00 72.00 204 ASP A N 1
ATOM 1512 C CA . ASP A 1 204 ? 12.058 11.556 -12.360 1.00 72.00 204 ASP A CA 1
ATOM 1513 C C . ASP A 1 204 ? 10.517 11.518 -12.374 1.00 72.00 204 ASP A C 1
ATOM 1515 O O . ASP A 1 204 ? 9.861 11.504 -11.330 1.00 72.00 204 ASP A O 1
ATOM 1519 N N . LEU A 1 205 ? 9.914 11.381 -13.560 1.00 71.12 205 LEU A N 1
ATOM 1520 C CA . LEU A 1 205 ? 8.465 11.214 -13.685 1.00 71.12 205 LEU A CA 1
ATOM 1521 C C . LEU A 1 205 ? 7.972 9.899 -13.072 1.00 71.12 205 LEU A C 1
ATOM 1523 O O . LEU A 1 205 ? 6.875 9.880 -12.513 1.00 71.12 205 LEU A O 1
ATOM 1527 N N . THR A 1 206 ? 8.753 8.821 -13.147 1.00 67.38 206 THR A N 1
ATOM 1528 C CA . THR A 1 206 ? 8.419 7.543 -12.490 1.00 67.38 206 THR A CA 1
ATOM 1529 C C . THR A 1 206 ? 8.677 7.549 -10.983 1.00 67.38 206 THR A C 1
ATOM 1531 O O . THR A 1 206 ? 8.037 6.798 -10.261 1.00 67.38 206 THR A O 1
ATOM 1534 N N . GLN A 1 207 ? 9.573 8.412 -10.500 1.00 62.31 207 GLN A N 1
ATOM 1535 C CA . GLN A 1 207 ? 10.040 8.429 -9.115 1.00 62.31 207 GLN A CA 1
ATOM 1536 C C . GLN A 1 207 ? 9.363 9.469 -8.228 1.00 62.31 207 GLN A C 1
ATOM 1538 O O . GLN A 1 207 ? 9.727 9.529 -7.054 1.00 62.31 207 GLN A O 1
ATOM 1543 N N . GLN A 1 208 ? 8.435 10.293 -8.743 1.00 54.31 208 GLN A N 1
ATOM 1544 C CA . GLN A 1 208 ? 7.859 11.376 -7.939 1.00 54.31 208 GLN A CA 1
ATOM 1545 C C . GLN A 1 208 ? 7.390 10.852 -6.575 1.00 54.31 208 GLN A C 1
ATOM 1547 O O . GLN A 1 208 ? 6.437 10.072 -6.526 1.00 54.31 208 GLN A O 1
ATOM 1552 N N . PRO A 1 209 ? 8.058 11.262 -5.482 1.00 50.72 209 PRO A N 1
ATOM 1553 C CA . PRO A 1 209 ? 7.715 10.802 -4.156 1.00 50.72 209 PRO A CA 1
ATOM 1554 C C . PRO A 1 209 ? 6.312 11.303 -3.847 1.00 50.72 209 PRO A C 1
ATOM 1556 O O . PRO A 1 209 ? 6.076 12.514 -3.900 1.00 50.72 209 PRO A O 1
ATOM 1559 N N . SER A 1 210 ? 5.411 10.401 -3.460 1.00 53.91 210 SER A N 1
ATOM 1560 C CA . SER A 1 210 ? 4.318 10.749 -2.552 1.00 53.91 210 SER A CA 1
ATOM 1561 C C . SER A 1 210 ? 4.936 11.627 -1.461 1.00 53.91 210 SER A C 1
ATOM 1563 O O . SER A 1 210 ? 5.863 11.188 -0.769 1.00 53.91 210 SER A O 1
ATOM 1565 N N . GLY A 1 211 ? 4.570 12.909 -1.411 1.00 63.25 211 GLY A N 1
ATOM 1566 C CA . GLY A 1 211 ? 5.356 13.898 -0.678 1.00 63.25 211 GLY A CA 1
ATOM 1567 C C . GLY A 1 211 ? 5.570 13.452 0.768 1.00 63.25 211 GLY A C 1
ATOM 1568 O O . GLY A 1 211 ? 4.646 12.947 1.398 1.00 63.25 211 GLY A O 1
ATOM 1569 N N . ASN A 1 212 ? 6.765 13.658 1.332 1.00 72.38 212 ASN A N 1
ATOM 1570 C CA . ASN A 1 212 ? 7.062 13.310 2.733 1.00 72.38 212 ASN A CA 1
ATOM 1571 C C . ASN A 1 212 ? 5.967 13.798 3.707 1.00 72.38 212 ASN A C 1
ATOM 1573 O O . ASN A 1 212 ? 5.683 13.165 4.717 1.00 72.38 212 ASN A O 1
ATOM 1577 N N . TRP A 1 213 ? 5.325 14.919 3.383 1.00 77.69 213 TRP A N 1
ATOM 1578 C CA . TRP A 1 213 ? 4.210 15.480 4.138 1.00 77.69 213 TRP A CA 1
ATOM 1579 C C . TRP A 1 213 ? 2.923 14.646 4.076 1.00 77.69 213 TRP A C 1
ATOM 1581 O O . TRP A 1 213 ? 2.215 14.529 5.072 1.00 77.69 213 TRP A O 1
ATOM 1591 N N . GLU A 1 214 ? 2.628 14.045 2.928 1.00 74.06 214 GLU A N 1
ATOM 1592 C CA . GLU A 1 214 ? 1.469 13.178 2.730 1.00 74.06 214 GLU A CA 1
ATOM 1593 C C . GLU A 1 214 ? 1.599 11.902 3.563 1.00 74.06 214 GLU A C 1
ATOM 1595 O O . GLU A 1 214 ? 0.725 11.612 4.377 1.00 74.06 214 GLU A O 1
ATOM 1600 N N . ALA A 1 215 ? 2.732 11.208 3.446 1.00 79.50 215 ALA A N 1
ATOM 1601 C CA . ALA A 1 215 ? 3.028 10.004 4.220 1.00 79.50 215 ALA A CA 1
ATOM 1602 C C . ALA A 1 215 ? 2.975 10.270 5.741 1.00 79.50 215 ALA A C 1
ATOM 1604 O O . ALA A 1 215 ? 2.427 9.476 6.512 1.00 79.50 215 ALA A O 1
ATOM 1605 N N . PHE A 1 216 ? 3.486 11.429 6.176 1.00 87.19 216 PHE A N 1
ATOM 1606 C CA . PHE A 1 216 ? 3.362 11.893 7.558 1.00 87.19 216 PHE A CA 1
ATOM 1607 C C . PHE A 1 216 ? 1.898 12.067 7.981 1.00 87.19 216 PHE A C 1
ATOM 1609 O O . PHE A 1 216 ? 1.493 11.513 9.004 1.00 87.19 216 PHE A O 1
ATOM 1616 N N . PHE A 1 217 ? 1.101 12.820 7.215 1.00 83.62 217 PHE A N 1
ATOM 1617 C CA . PHE A 1 217 ? -0.290 13.099 7.571 1.00 83.62 217 PHE A CA 1
ATOM 1618 C C . PHE A 1 217 ? -1.158 11.847 7.549 1.00 83.62 217 PHE A C 1
ATOM 1620 O O . PHE A 1 217 ? -1.971 11.673 8.453 1.00 83.62 217 PHE A O 1
ATOM 1627 N N . GLN A 1 218 ? -0.972 10.958 6.574 1.00 82.31 218 GLN A N 1
ATOM 1628 C CA . GLN A 1 218 ? -1.692 9.690 6.532 1.00 82.31 218 GLN A CA 1
ATOM 1629 C C . GLN A 1 218 ? -1.362 8.840 7.768 1.00 82.31 218 GLN A C 1
ATOM 1631 O O . GLN A 1 218 ? -2.277 8.414 8.469 1.00 82.31 218 GLN A O 1
ATOM 1636 N N . SER A 1 219 ? -0.075 8.681 8.104 1.00 89.62 219 SER A N 1
ATOM 1637 C CA . SER A 1 219 ? 0.361 7.983 9.323 1.00 89.62 219 SER A CA 1
ATOM 1638 C C . SER A 1 219 ? -0.237 8.608 10.592 1.00 89.62 219 SER A C 1
ATOM 1640 O O . SER A 1 219 ? -0.844 7.915 11.408 1.00 89.62 219 SER A O 1
ATOM 1642 N N . PHE A 1 220 ? -0.129 9.930 10.740 1.00 90.44 220 PHE A N 1
ATOM 1643 C CA . PHE A 1 220 ? -0.688 10.669 11.873 1.00 90.44 220 PHE A CA 1
ATOM 1644 C C . PHE A 1 220 ? -2.201 10.456 12.020 1.00 90.44 220 PHE A C 1
ATOM 1646 O O . PHE A 1 220 ? -2.689 10.197 13.120 1.00 90.44 220 PHE A O 1
ATOM 1653 N N . LEU A 1 221 ? -2.947 10.551 10.919 1.00 85.69 221 LEU A N 1
ATOM 1654 C CA . LEU A 1 221 ? -4.399 10.408 10.923 1.00 85.69 221 LEU A CA 1
ATOM 1655 C C . LEU A 1 221 ? -4.840 8.973 11.226 1.00 85.69 221 LEU A C 1
ATOM 1657 O O . LEU A 1 221 ? -5.808 8.803 11.966 1.00 85.69 221 LEU A O 1
ATOM 1661 N N . ILE A 1 222 ? -4.122 7.961 10.719 1.00 87.00 222 ILE A N 1
ATOM 1662 C CA . ILE A 1 222 ? -4.387 6.548 11.029 1.00 87.00 222 ILE A CA 1
ATOM 1663 C C . ILE A 1 222 ? -4.252 6.325 12.534 1.00 87.00 222 ILE A C 1
ATOM 1665 O O . ILE A 1 222 ? -5.224 5.942 13.182 1.00 87.00 222 ILE A O 1
ATOM 1669 N N . ILE A 1 223 ? -3.083 6.616 13.119 1.00 91.56 223 ILE A N 1
ATOM 1670 C CA . ILE A 1 223 ? -2.862 6.315 14.538 1.00 91.56 223 ILE A CA 1
ATOM 1671 C C . ILE A 1 223 ? -3.823 7.102 15.436 1.00 91.56 223 ILE A C 1
ATOM 1673 O O . ILE A 1 223 ? -4.359 6.547 16.394 1.00 91.56 223 ILE A O 1
ATOM 1677 N N . LEU A 1 224 ? -4.095 8.371 15.105 1.00 88.31 224 LEU A N 1
ATOM 1678 C CA . LEU A 1 224 ? -5.015 9.216 15.860 1.00 88.31 224 LEU A CA 1
ATOM 1679 C C . LEU A 1 224 ? -6.440 8.651 15.834 1.00 88.31 224 LEU A C 1
ATOM 1681 O O . LEU A 1 224 ? -7.128 8.688 16.851 1.00 88.31 224 LEU A O 1
ATOM 1685 N N . ARG A 1 225 ? -6.884 8.121 14.693 1.00 85.19 225 ARG A N 1
ATOM 1686 C CA . ARG A 1 225 ? -8.214 7.535 14.536 1.00 85.19 225 ARG A CA 1
ATOM 1687 C C . ARG A 1 225 ? -8.334 6.208 15.288 1.00 85.19 225 ARG A C 1
ATOM 1689 O O . ARG A 1 225 ? -9.172 6.118 16.184 1.00 85.19 225 ARG A O 1
ATOM 1696 N N . GLU A 1 226 ? -7.468 5.235 15.004 1.00 87.94 226 GLU A N 1
ATOM 1697 C CA . GLU A 1 226 ? -7.566 3.896 15.614 1.00 87.94 226 GLU A CA 1
ATOM 1698 C C . GLU A 1 226 ? -7.332 3.946 17.129 1.00 87.94 226 GLU A C 1
ATOM 1700 O O . GLU A 1 226 ? -8.053 3.335 17.922 1.00 87.94 226 GLU A O 1
ATOM 1705 N N . GLY A 1 227 ? -6.364 4.755 17.569 1.00 88.56 227 GLY A N 1
ATOM 1706 C CA . GLY A 1 227 ? -6.106 4.947 18.991 1.00 88.56 227 GLY A CA 1
ATOM 1707 C C . GLY A 1 227 ? -7.269 5.624 19.715 1.00 88.56 227 GLY A C 1
ATOM 1708 O O . GLY A 1 227 ? -7.564 5.284 20.862 1.00 88.56 227 GLY A O 1
ATOM 1709 N N . PHE A 1 228 ? -7.973 6.550 19.061 1.00 83.62 228 PHE A N 1
ATOM 1710 C CA . PHE A 1 228 ? -9.130 7.202 19.659 1.00 83.62 228 PHE A CA 1
ATOM 1711 C C . PHE A 1 228 ? -10.346 6.271 19.734 1.00 83.62 228 PHE A C 1
ATOM 1713 O O . PHE A 1 228 ? -11.023 6.249 20.764 1.00 83.62 228 PHE A O 1
ATOM 1720 N N . GLU A 1 229 ? -10.612 5.475 18.693 1.00 80.62 229 GLU A N 1
ATOM 1721 C CA . GLU A 1 229 ? -11.663 4.448 18.716 1.00 80.62 229 GLU A CA 1
ATOM 1722 C C . GLU A 1 229 ? -11.417 3.445 19.854 1.00 80.62 229 GLU A C 1
ATOM 1724 O O . GLU A 1 229 ? -12.318 3.192 20.666 1.00 80.62 229 GLU A O 1
ATOM 1729 N N . ALA A 1 230 ? -10.170 2.993 20.022 1.00 86.69 230 ALA A N 1
ATOM 1730 C CA . ALA A 1 230 ? -9.774 2.152 21.148 1.00 86.69 230 ALA A CA 1
ATOM 1731 C C . ALA A 1 230 ? -10.025 2.838 22.506 1.00 86.69 230 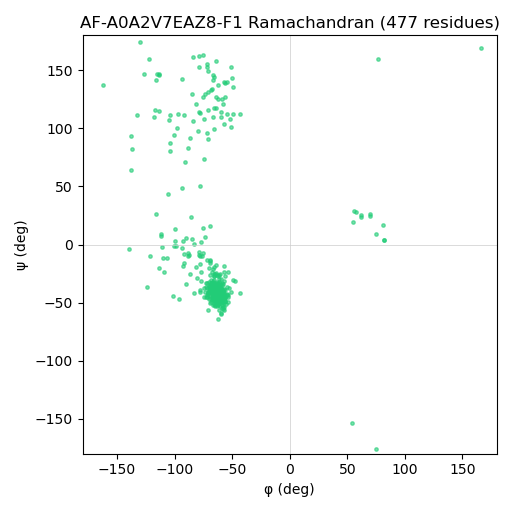ALA A C 1
ATOM 1733 O O . ALA A 1 230 ? -10.613 2.230 23.407 1.00 86.69 230 ALA A O 1
ATOM 1734 N N . ILE A 1 231 ? -9.645 4.114 22.663 1.00 85.06 231 ILE A N 1
ATOM 1735 C CA . ILE A 1 231 ? -9.888 4.890 23.893 1.00 85.06 231 ILE A CA 1
ATOM 1736 C C . ILE A 1 231 ? -11.385 5.022 24.184 1.00 85.06 231 ILE A C 1
ATOM 1738 O O . ILE A 1 231 ? -11.780 4.902 25.342 1.00 85.06 231 ILE A O 1
ATOM 1742 N N . LEU A 1 232 ? -12.233 5.248 23.178 1.00 78.06 232 LEU A N 1
ATOM 1743 C CA . LEU A 1 232 ? -13.678 5.362 23.382 1.00 78.06 232 LEU A CA 1
ATOM 1744 C C . LEU A 1 232 ? -14.303 4.042 23.827 1.00 78.06 232 LEU A C 1
ATOM 1746 O O . LEU A 1 232 ? -15.104 4.032 24.766 1.00 78.06 232 LEU A O 1
ATOM 1750 N N . VAL A 1 233 ? -13.956 2.936 23.166 1.00 79.06 233 VAL A N 1
ATOM 1751 C CA . VAL A 1 233 ? -14.505 1.617 23.499 1.00 79.06 233 VAL A CA 1
ATOM 1752 C C . VAL A 1 233 ? -14.055 1.203 24.896 1.00 79.06 233 VAL A C 1
ATOM 1754 O O . VAL A 1 233 ? -14.891 0.915 25.755 1.00 79.06 233 VAL A O 1
ATOM 1757 N N . ILE A 1 234 ? -12.748 1.246 25.166 1.00 84.50 234 ILE A N 1
ATOM 1758 C CA . ILE A 1 234 ? -12.196 0.897 26.478 1.00 84.50 234 ILE A CA 1
ATOM 1759 C C . ILE A 1 234 ? -12.684 1.873 27.549 1.00 84.50 234 ILE A C 1
ATOM 1761 O O . ILE A 1 234 ? -13.110 1.445 28.620 1.00 84.50 234 ILE A O 1
ATOM 1765 N N . GLY A 1 235 ? -12.694 3.171 27.256 1.00 81.50 235 GLY A N 1
ATOM 1766 C CA . GLY A 1 235 ? -13.168 4.218 28.155 1.00 81.50 235 GLY A CA 1
ATOM 1767 C C . GLY A 1 235 ? -14.631 4.038 28.546 1.00 81.50 235 GLY A C 1
ATOM 1768 O O . GLY A 1 235 ? -14.966 4.201 29.717 1.00 81.50 235 GLY A O 1
ATOM 1769 N N . ALA A 1 236 ? -15.499 3.628 27.616 1.00 76.19 236 ALA A N 1
ATOM 1770 C CA . ALA A 1 236 ? -16.898 3.329 27.910 1.00 76.19 236 ALA A CA 1
ATOM 1771 C C . ALA A 1 236 ? -17.046 2.128 28.856 1.00 76.19 236 ALA A C 1
ATOM 1773 O O . ALA A 1 236 ? -17.811 2.199 29.821 1.00 76.19 236 ALA A O 1
ATOM 1774 N N . VAL A 1 237 ? -16.292 1.048 28.621 1.00 78.25 237 VAL A N 1
ATOM 1775 C CA . VAL A 1 237 ? -16.312 -0.140 29.490 1.00 78.25 237 VAL A CA 1
ATOM 1776 C C . VAL A 1 237 ? -15.753 0.197 30.877 1.00 78.25 237 VAL A C 1
ATOM 1778 O O . VAL A 1 237 ? -16.370 -0.137 31.888 1.00 78.25 237 VAL A O 1
ATOM 1781 N N . VAL A 1 238 ? -14.632 0.920 30.947 1.00 83.56 238 VAL A N 1
ATOM 1782 C CA . VAL A 1 238 ? -14.021 1.383 32.203 1.00 83.56 238 VAL A CA 1
ATOM 1783 C C . VAL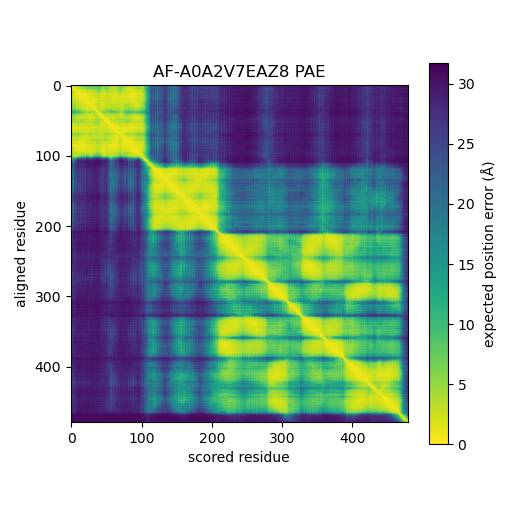 A 1 238 ? -14.975 2.298 32.973 1.00 83.56 238 VAL A C 1
ATOM 1785 O O . VAL A 1 238 ? -15.199 2.081 34.163 1.00 83.56 238 VAL A O 1
ATOM 1788 N N . ALA A 1 239 ? -15.588 3.282 32.310 1.00 78.31 239 ALA A N 1
ATOM 1789 C CA . ALA A 1 239 ? -16.552 4.188 32.929 1.00 78.31 239 ALA A CA 1
ATOM 1790 C C . ALA A 1 239 ? -17.773 3.434 33.472 1.00 78.31 239 ALA A C 1
ATOM 1792 O O . ALA A 1 239 ? -18.243 3.737 34.569 1.00 78.31 239 ALA A O 1
ATOM 1793 N N . PHE A 1 240 ? -18.262 2.427 32.741 1.00 73.50 240 PHE A N 1
ATOM 1794 C CA . PHE A 1 240 ? -19.351 1.575 33.202 1.00 73.50 240 PHE A CA 1
ATOM 1795 C C . PHE A 1 240 ? -18.961 0.783 34.456 1.00 73.50 240 PHE A C 1
ATOM 1797 O O . PHE A 1 240 ? -19.690 0.842 35.440 1.00 73.50 240 PHE A O 1
ATOM 1804 N N . LEU A 1 241 ? -17.795 0.123 34.469 1.00 79.69 241 LEU A N 1
ATOM 1805 C CA . LEU A 1 241 ? -17.316 -0.631 35.638 1.00 79.69 241 LEU A CA 1
ATOM 1806 C C . LEU A 1 241 ? -17.088 0.253 36.866 1.00 79.69 241 LEU A C 1
ATOM 1808 O O . LEU A 1 241 ? -17.416 -0.141 37.983 1.00 79.69 241 LEU A O 1
ATOM 1812 N N . ILE A 1 242 ? -16.546 1.459 36.671 1.00 82.19 242 ILE A N 1
ATOM 1813 C CA . ILE A 1 242 ? -16.373 2.425 37.761 1.00 82.19 242 ILE A CA 1
ATOM 1814 C C . ILE A 1 242 ? -17.741 2.848 38.307 1.00 82.19 242 ILE A C 1
ATOM 1816 O O . ILE A 1 242 ? -17.903 2.934 39.524 1.00 82.19 242 ILE A O 1
ATOM 1820 N N . LYS A 1 243 ? -18.726 3.085 37.430 1.00 78.88 243 LYS A N 1
ATOM 1821 C CA . LYS A 1 243 ? -20.078 3.512 37.813 1.00 78.88 243 LYS A CA 1
ATOM 1822 C C . LYS A 1 243 ? -20.881 2.408 38.507 1.00 78.88 243 LYS A C 1
ATOM 1824 O O . LYS A 1 243 ? -21.693 2.722 39.369 1.00 78.88 243 LYS A O 1
ATOM 1829 N N . THR A 1 244 ? -20.659 1.142 38.158 1.00 79.31 244 THR A N 1
ATOM 1830 C CA . THR A 1 244 ? -21.322 -0.012 38.787 1.00 79.31 244 THR A CA 1
ATOM 1831 C C . THR A 1 244 ? -20.565 -0.568 39.996 1.00 79.31 244 THR A C 1
ATOM 1833 O O . THR A 1 244 ? -20.968 -1.594 40.531 1.00 79.31 244 THR A O 1
ATOM 1836 N N . GLY A 1 245 ? -19.473 0.073 40.432 1.00 81.50 245 GLY A N 1
ATOM 1837 C CA . GLY A 1 245 ? -18.726 -0.308 41.638 1.00 81.50 245 GLY A CA 1
ATOM 1838 C C . GLY A 1 245 ? -17.731 -1.464 41.472 1.00 81.50 245 GLY A C 1
ATOM 1839 O O . GLY A 1 245 ? -17.083 -1.832 42.443 1.00 81.50 245 GLY A O 1
ATOM 1840 N N . HIS A 1 246 ? -17.540 -1.988 40.260 1.00 83.00 246 HIS A N 1
ATOM 1841 C CA . HIS A 1 246 ? -16.708 -3.167 39.977 1.00 83.00 246 HIS A CA 1
ATOM 1842 C C . HIS A 1 246 ? -15.264 -2.793 39.593 1.00 83.00 246 HIS A C 1
ATOM 1844 O O . HIS A 1 246 ? -14.723 -3.231 38.569 1.00 83.00 246 HIS A O 1
ATOM 1850 N N . ARG A 1 247 ? -14.621 -1.920 40.381 1.00 83.25 247 ARG A N 1
ATOM 1851 C CA . ARG A 1 247 ? -13.263 -1.414 40.084 1.00 83.25 247 ARG A CA 1
ATOM 1852 C C . ARG A 1 247 ? -12.203 -2.520 40.073 1.00 83.25 247 ARG A C 1
ATOM 1854 O O . ARG A 1 247 ? -11.211 -2.414 39.356 1.00 83.25 247 ARG A O 1
ATOM 1861 N N . GLU A 1 248 ? -12.410 -3.599 40.814 1.00 84.31 248 GLU A N 1
ATOM 1862 C CA . GLU A 1 248 ? -11.534 -4.771 40.859 1.00 84.31 248 GLU A CA 1
ATOM 1863 C C . GLU A 1 248 ? -11.402 -5.471 39.497 1.00 84.31 248 GLU A C 1
ATOM 1865 O O . GLU A 1 248 ? -10.363 -6.066 39.196 1.00 84.31 248 GLU A O 1
ATOM 1870 N N . ARG A 1 249 ? -12.415 -5.344 38.627 1.00 82.56 249 ARG A N 1
ATOM 1871 C CA . ARG A 1 249 ? -12.417 -5.933 37.280 1.00 82.56 249 ARG A CA 1
ATOM 1872 C C . ARG A 1 249 ? -11.603 -5.138 36.260 1.00 82.56 249 ARG A C 1
ATOM 1874 O O . ARG A 1 249 ? -11.358 -5.643 35.166 1.00 82.56 249 ARG A O 1
ATOM 1881 N N . LEU A 1 250 ? -11.096 -3.953 36.612 1.00 86.38 250 LEU A N 1
ATOM 1882 C CA . LEU A 1 250 ? -10.215 -3.171 35.734 1.00 86.38 250 LEU A CA 1
ATOM 1883 C C . LEU A 1 250 ? -8.930 -3.930 35.370 1.00 86.38 250 LEU A C 1
ATOM 1885 O O . LEU A 1 250 ? -8.415 -3.767 34.267 1.00 86.38 250 LEU A O 1
ATOM 1889 N N . ARG A 1 251 ? -8.445 -4.820 36.249 1.00 89.12 251 ARG A N 1
ATOM 1890 C CA . ARG A 1 251 ? -7.295 -5.694 35.949 1.00 89.12 251 ARG A CA 1
ATOM 1891 C C . ARG A 1 251 ? -7.564 -6.618 34.760 1.00 89.12 251 ARG A C 1
ATOM 1893 O O . ARG A 1 251 ? -6.669 -6.859 33.957 1.00 89.12 251 ARG A O 1
ATOM 1900 N N . SER A 1 252 ? -8.797 -7.105 34.624 1.00 89.19 252 SER A N 1
ATOM 1901 C CA . SER A 1 252 ? -9.199 -7.942 33.493 1.00 89.19 252 SER A CA 1
ATOM 1902 C C . SER A 1 252 ? -9.209 -7.162 32.179 1.00 89.19 252 SER A C 1
ATOM 1904 O O . SER A 1 252 ? -8.794 -7.702 31.159 1.00 89.19 252 SER A O 1
ATOM 1906 N N . ILE A 1 253 ? -9.611 -5.887 32.205 1.00 89.88 253 ILE A N 1
ATOM 1907 C CA . ILE A 1 253 ? -9.537 -5.013 31.026 1.00 89.88 253 ILE A CA 1
ATOM 1908 C C . ILE A 1 253 ? -8.084 -4.826 30.590 1.00 89.88 253 ILE A C 1
ATOM 1910 O O . ILE A 1 253 ? -7.780 -5.030 29.421 1.00 89.88 253 ILE A O 1
ATOM 1914 N N . TRP A 1 254 ? -7.182 -4.501 31.521 1.00 91.88 254 TRP A N 1
ATOM 1915 C CA . TRP A 1 254 ? -5.756 -4.339 31.215 1.00 91.88 254 TRP A CA 1
ATOM 1916 C C . TRP A 1 254 ? -5.134 -5.594 30.604 1.00 91.88 254 TRP A C 1
ATOM 1918 O O . TRP A 1 254 ? -4.396 -5.489 29.627 1.00 91.88 254 TRP A O 1
ATOM 1928 N N . LEU A 1 255 ? -5.476 -6.776 31.126 1.00 94.19 255 LEU A N 1
ATOM 1929 C CA . LEU A 1 255 ? -5.052 -8.044 30.533 1.00 94.19 255 LEU A CA 1
ATOM 1930 C C . LEU A 1 255 ? -5.530 -8.169 29.079 1.00 94.19 255 LEU A C 1
ATOM 1932 O O . LEU A 1 255 ? -4.740 -8.511 28.205 1.00 94.19 255 LEU A O 1
ATOM 1936 N N . GLY A 1 256 ? -6.802 -7.853 28.817 1.00 92.31 256 GLY A N 1
ATOM 1937 C CA . GLY A 1 256 ? -7.362 -7.848 27.467 1.00 92.31 256 GLY A CA 1
ATOM 1938 C C . GLY A 1 256 ? -6.640 -6.886 26.524 1.00 92.31 256 GLY A C 1
ATOM 1939 O O . GLY A 1 256 ? -6.276 -7.282 25.422 1.00 92.31 256 GLY A O 1
ATOM 1940 N N . ILE A 1 257 ? -6.362 -5.657 26.974 1.00 94.50 257 ILE A N 1
ATOM 1941 C CA . ILE A 1 257 ? -5.634 -4.642 26.193 1.00 94.50 257 ILE A CA 1
ATOM 1942 C C . ILE A 1 257 ? -4.241 -5.145 25.803 1.00 94.50 257 ILE A C 1
ATOM 1944 O O . ILE A 1 257 ? -3.878 -5.094 24.630 1.00 94.50 257 ILE A O 1
ATOM 1948 N N . VAL A 1 258 ? -3.465 -5.651 26.768 1.00 95.94 258 VAL A N 1
ATOM 1949 C CA . VAL A 1 258 ? -2.098 -6.134 26.516 1.00 95.94 258 VAL A CA 1
ATOM 1950 C C . VAL A 1 258 ? -2.109 -7.320 25.554 1.00 95.94 258 VAL A C 1
ATOM 1952 O O . VAL A 1 258 ? -1.347 -7.328 24.589 1.00 95.94 258 VAL A O 1
ATOM 1955 N N . LEU A 1 259 ? -3.000 -8.294 25.770 1.00 96.12 259 LEU A N 1
ATOM 1956 C CA . LEU A 1 259 ? -3.148 -9.433 24.862 1.00 96.12 259 LEU A CA 1
ATOM 1957 C C . LEU A 1 259 ? -3.558 -8.985 23.453 1.00 96.12 259 LEU A C 1
ATOM 1959 O O . LEU A 1 259 ? -3.051 -9.531 22.477 1.00 96.12 259 LEU A O 1
ATOM 1963 N N . GLY A 1 260 ? -4.437 -7.985 23.347 1.00 93.00 260 GLY A N 1
ATOM 1964 C CA . GLY A 1 260 ? -4.888 -7.429 22.073 1.00 93.00 260 GLY A CA 1
ATOM 1965 C C . GLY A 1 260 ? -3.738 -6.786 21.306 1.00 93.00 260 GLY A C 1
ATOM 1966 O O . GLY A 1 260 ? -3.512 -7.136 20.155 1.00 93.00 260 GLY A O 1
ATOM 1967 N N . LEU A 1 261 ? -2.950 -5.928 21.964 1.00 94.56 261 LEU A N 1
ATOM 1968 C CA . LEU A 1 261 ? -1.769 -5.290 21.367 1.00 94.56 261 LEU A CA 1
ATOM 1969 C C . LEU A 1 261 ? -0.751 -6.318 20.8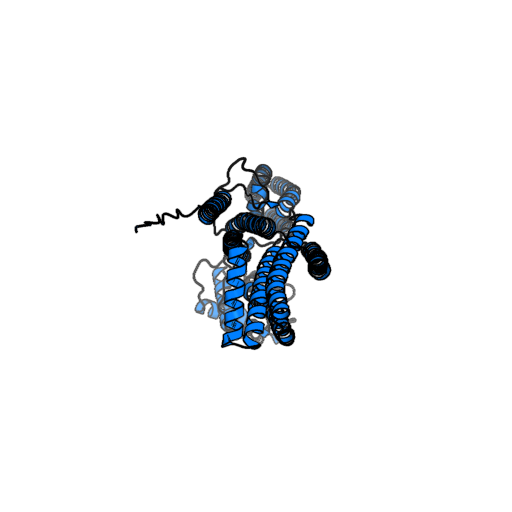61 1.00 94.56 261 LEU A C 1
ATOM 1971 O O . LEU A 1 261 ? -0.262 -6.206 19.736 1.00 94.56 261 LEU A O 1
ATOM 1975 N N . VAL A 1 262 ? -0.452 -7.337 21.673 1.00 96.25 262 VAL A N 1
ATOM 1976 C CA . VAL A 1 262 ? 0.472 -8.414 21.291 1.00 96.25 262 VAL A CA 1
ATOM 1977 C C . VAL A 1 262 ? -0.069 -9.199 20.095 1.00 96.25 262 VAL A C 1
ATOM 1979 O O . VAL A 1 262 ? 0.677 -9.458 19.152 1.00 96.25 262 VAL A O 1
ATOM 1982 N N . ALA A 1 263 ? -1.360 -9.543 20.090 1.00 93.62 263 ALA A N 1
ATOM 1983 C CA . ALA A 1 263 ? -1.989 -10.255 18.980 1.00 93.62 263 ALA A CA 1
ATOM 1984 C C . ALA A 1 263 ? -2.013 -9.426 17.685 1.00 93.62 263 ALA A C 1
ATOM 1986 O O . ALA A 1 263 ? -1.780 -9.974 16.606 1.00 93.62 263 ALA A O 1
ATOM 1987 N N . SER A 1 264 ? -2.233 -8.113 17.775 1.00 92.31 264 SER A N 1
ATOM 1988 C CA . SER A 1 264 ? -2.175 -7.202 16.626 1.00 92.31 264 SER A CA 1
ATOM 1989 C C . SER A 1 264 ? -0.766 -7.116 16.045 1.00 92.31 264 SER A C 1
ATOM 1991 O O . SER A 1 264 ? -0.594 -7.238 14.834 1.00 92.31 264 SER A O 1
ATOM 1993 N N . LEU A 1 265 ? 0.261 -7.004 16.897 1.00 92.44 265 LEU A N 1
ATOM 1994 C CA . LEU A 1 265 ? 1.657 -7.010 16.453 1.00 92.44 265 LEU A CA 1
ATOM 1995 C C . LEU A 1 265 ? 2.043 -8.353 15.817 1.00 92.44 265 LEU A C 1
ATOM 1997 O O . LEU A 1 265 ? 2.675 -8.381 14.762 1.00 92.44 265 LEU A O 1
ATOM 2001 N N . ALA A 1 266 ? 1.622 -9.468 16.419 1.00 93.25 266 ALA A N 1
ATOM 2002 C CA . ALA A 1 266 ? 1.826 -10.797 15.854 1.00 93.25 266 ALA A CA 1
ATOM 2003 C C . ALA A 1 266 ? 1.145 -10.933 14.484 1.00 93.25 266 ALA A C 1
ATOM 2005 O O . ALA A 1 266 ? 1.754 -11.444 13.548 1.00 93.25 266 ALA A O 1
ATOM 2006 N N . THR A 1 267 ? -0.078 -10.415 14.339 1.00 86.62 267 THR A N 1
ATOM 2007 C CA . THR A 1 267 ? -0.810 -10.404 13.063 1.00 86.62 267 THR A CA 1
ATOM 2008 C C . THR A 1 267 ? -0.068 -9.587 12.009 1.00 86.62 267 THR A C 1
ATOM 2010 O O . THR A 1 267 ? 0.072 -10.055 10.885 1.00 86.62 267 THR A O 1
ATOM 2013 N N . ALA A 1 268 ? 0.480 -8.422 12.369 1.00 86.31 268 ALA A N 1
ATOM 2014 C CA . ALA A 1 268 ? 1.285 -7.607 11.461 1.00 86.31 268 ALA A CA 1
ATOM 2015 C C . ALA A 1 268 ? 2.528 -8.362 10.954 1.00 86.31 268 ALA A C 1
ATOM 2017 O O . ALA A 1 268 ? 2.813 -8.367 9.756 1.00 86.31 268 ALA A O 1
ATOM 2018 N N . VAL A 1 269 ? 3.247 -9.048 11.852 1.00 89.62 269 VAL A N 1
ATOM 2019 C CA . VAL A 1 269 ? 4.426 -9.852 11.490 1.00 89.62 269 VAL A CA 1
ATOM 2020 C C . VAL A 1 269 ? 4.041 -11.030 10.601 1.00 89.62 269 VAL A C 1
ATOM 2022 O O . VAL A 1 269 ? 4.674 -11.231 9.568 1.00 89.62 269 VAL A O 1
ATOM 2025 N N . VAL A 1 270 ? 3.006 -11.789 10.974 1.00 88.62 270 VAL A N 1
ATOM 2026 C CA . VAL A 1 270 ? 2.511 -12.936 10.197 1.00 88.62 270 VAL A CA 1
ATOM 2027 C C . VAL A 1 270 ? 2.060 -12.497 8.809 1.00 88.62 270 VAL A C 1
ATOM 2029 O O . VAL A 1 270 ? 2.400 -13.138 7.821 1.00 88.62 270 VAL A O 1
ATOM 2032 N N . LEU A 1 271 ? 1.332 -11.386 8.711 1.00 80.56 271 LEU A N 1
ATOM 2033 C CA . LEU A 1 271 ? 0.889 -10.862 7.429 1.00 80.56 271 LEU A CA 1
ATOM 2034 C C . LEU A 1 271 ? 2.087 -10.471 6.556 1.00 80.56 271 LEU A C 1
ATOM 2036 O O . LEU A 1 271 ? 2.166 -10.892 5.405 1.00 80.56 271 LEU A O 1
ATOM 2040 N N . LYS A 1 272 ? 3.062 -9.746 7.114 1.00 80.75 272 LYS A N 1
ATOM 2041 C CA . LYS A 1 272 ? 4.278 -9.353 6.391 1.00 80.75 272 LYS A CA 1
ATOM 2042 C C . LYS A 1 272 ? 5.078 -10.561 5.896 1.00 80.75 272 LYS A C 1
ATOM 2044 O O . LYS A 1 272 ? 5.541 -10.553 4.759 1.00 80.75 272 LYS A O 1
ATOM 2049 N N . THR A 1 273 ? 5.257 -11.591 6.723 1.00 84.50 273 THR A N 1
ATOM 2050 C CA . THR A 1 273 ? 6.022 -12.789 6.340 1.00 84.50 273 THR A CA 1
ATOM 2051 C C . THR A 1 273 ? 5.290 -13.633 5.306 1.00 84.50 273 THR A C 1
ATOM 2053 O O . THR A 1 273 ? 5.919 -14.090 4.355 1.00 84.50 273 THR A O 1
ATOM 2056 N N . LEU A 1 274 ? 3.972 -13.803 5.449 1.00 80.75 274 LEU A N 1
ATOM 2057 C CA . LEU A 1 274 ? 3.154 -14.517 4.473 1.00 80.75 274 LEU A CA 1
ATOM 2058 C C . LEU A 1 274 ? 3.174 -13.815 3.116 1.00 80.75 274 LEU A C 1
ATOM 2060 O O . LEU A 1 274 ? 3.416 -14.481 2.115 1.00 80.75 274 LEU A O 1
ATOM 2064 N N . LEU A 1 275 ? 2.978 -12.492 3.078 1.00 71.81 275 LEU A N 1
ATOM 2065 C CA . LEU A 1 275 ? 2.992 -11.715 1.833 1.00 71.81 275 LEU A CA 1
ATOM 2066 C C . LEU A 1 275 ? 4.373 -11.734 1.163 1.00 71.81 275 LEU A C 1
ATOM 2068 O O . LEU A 1 275 ? 4.452 -11.913 -0.047 1.00 71.81 275 LEU A O 1
ATOM 2072 N N . ALA A 1 276 ? 5.462 -11.637 1.935 1.00 70.62 276 ALA A N 1
ATOM 2073 C CA . ALA A 1 276 ? 6.826 -11.711 1.402 1.00 70.62 276 ALA A CA 1
ATOM 2074 C C . ALA A 1 276 ? 7.200 -13.099 0.845 1.00 70.62 276 ALA A C 1
ATOM 2076 O O . ALA A 1 276 ? 8.108 -13.209 0.023 1.00 70.62 276 ALA A O 1
ATOM 2077 N N . ALA A 1 277 ? 6.528 -14.160 1.298 1.00 73.38 277 ALA A N 1
ATOM 2078 C CA . ALA A 1 277 ? 6.751 -15.526 0.832 1.00 73.38 277 ALA A CA 1
ATOM 2079 C C . ALA A 1 277 ? 5.924 -15.893 -0.414 1.00 73.38 277 ALA A C 1
ATOM 2081 O O . ALA A 1 277 ? 6.135 -16.967 -0.985 1.00 73.38 277 ALA A O 1
ATOM 2082 N N . MET A 1 278 ? 4.978 -15.046 -0.842 1.00 69.19 278 MET A N 1
ATOM 2083 C CA . MET A 1 278 ? 4.165 -15.324 -2.024 1.00 69.19 278 MET A CA 1
ATOM 2084 C C . MET A 1 278 ? 4.986 -15.092 -3.303 1.00 69.19 278 MET A C 1
ATOM 2086 O O . MET A 1 278 ? 5.495 -13.995 -3.502 1.00 69.19 278 MET A O 1
ATOM 2090 N N . PRO A 1 279 ? 5.069 -16.072 -4.223 1.00 56.75 279 PRO A N 1
ATOM 2091 C CA . PRO A 1 279 ? 5.747 -15.916 -5.514 1.00 56.75 279 PRO A CA 1
ATOM 2092 C C . PRO A 1 279 ? 4.944 -15.081 -6.535 1.00 56.75 279 PRO A C 1
ATOM 2094 O O . PRO A 1 279 ? 5.228 -15.137 -7.731 1.00 56.75 279 PRO A O 1
ATOM 2097 N N . ALA A 1 280 ? 3.912 -14.358 -6.089 1.00 59.97 280 ALA A N 1
ATOM 2098 C CA . ALA A 1 280 ? 3.156 -13.428 -6.922 1.00 59.97 280 ALA A CA 1
ATOM 2099 C C . ALA A 1 280 ? 4.006 -12.185 -7.231 1.00 59.97 280 ALA A C 1
ATOM 2101 O O . ALA A 1 280 ? 4.900 -11.839 -6.457 1.00 59.97 280 ALA A O 1
ATOM 2102 N N . SER A 1 281 ? 3.742 -11.518 -8.359 1.00 64.12 281 SER A N 1
ATOM 2103 C CA . SER A 1 281 ? 4.443 -10.269 -8.659 1.00 64.12 281 SER A CA 1
ATOM 2104 C C . SER A 1 281 ? 4.045 -9.204 -7.632 1.00 64.12 281 SER A C 1
ATOM 2106 O O . SER A 1 281 ? 2.920 -9.208 -7.114 1.00 64.12 281 SER A O 1
ATOM 2108 N N . ARG A 1 282 ? 5.010 -8.359 -7.262 1.00 65.00 282 ARG A N 1
ATOM 2109 C CA . ARG A 1 282 ? 4.897 -7.395 -6.160 1.00 65.00 282 ARG A CA 1
ATOM 2110 C C . ARG A 1 282 ? 3.662 -6.499 -6.323 1.00 65.00 282 ARG A C 1
ATOM 2112 O O . ARG A 1 282 ? 2.945 -6.262 -5.356 1.00 65.00 282 ARG A O 1
ATOM 2119 N N . GLU A 1 283 ? 3.366 -6.147 -7.566 1.00 66.19 283 GLU A N 1
ATOM 2120 C CA . GLU A 1 283 ? 2.262 -5.301 -8.014 1.00 66.19 283 GLU A CA 1
ATOM 2121 C C . GLU A 1 283 ? 0.892 -5.951 -7.726 1.00 66.19 283 GLU A C 1
ATOM 2123 O O . GLU A 1 283 ? -0.040 -5.292 -7.274 1.00 66.19 283 GLU A O 1
ATOM 2128 N N . ILE A 1 284 ? 0.755 -7.276 -7.896 1.00 76.38 284 ILE A N 1
ATOM 2129 C CA . ILE A 1 284 ? -0.504 -8.001 -7.609 1.00 76.38 284 ILE A CA 1
ATOM 2130 C C . ILE A 1 284 ? -0.779 -8.013 -6.112 1.00 76.38 284 ILE A C 1
ATOM 2132 O O . ILE A 1 284 ? -1.923 -7.866 -5.674 1.00 76.38 284 ILE A O 1
ATOM 2136 N N . VAL A 1 285 ? 0.271 -8.230 -5.322 1.00 73.38 285 VAL A N 1
ATOM 2137 C CA . VAL A 1 285 ? 0.171 -8.285 -3.865 1.00 73.38 285 VAL A CA 1
ATOM 2138 C C . VAL A 1 285 ? -0.192 -6.907 -3.317 1.00 73.38 285 VAL A C 1
ATOM 2140 O O . VAL A 1 285 ? -1.092 -6.804 -2.478 1.00 73.38 285 VAL A O 1
ATOM 2143 N N . GLU A 1 286 ? 0.454 -5.856 -3.821 1.00 72.56 286 GLU A N 1
ATOM 2144 C CA . GLU A 1 286 ? 0.174 -4.463 -3.464 1.00 72.56 286 GLU A CA 1
ATOM 2145 C C . GLU A 1 286 ? -1.260 -4.075 -3.855 1.00 72.56 286 GLU A C 1
ATOM 2147 O O . GLU A 1 286 ? -2.042 -3.688 -2.980 1.00 72.56 286 GLU A O 1
ATOM 2152 N N . ALA A 1 287 ? -1.668 -4.329 -5.101 1.00 81.75 287 ALA A N 1
ATOM 2153 C CA . ALA A 1 287 ? -3.032 -4.093 -5.568 1.00 81.75 287 ALA A CA 1
ATOM 2154 C C . ALA A 1 287 ? -4.089 -4.826 -4.730 1.00 81.75 287 ALA A C 1
ATOM 2156 O O . ALA A 1 287 ? -5.077 -4.237 -4.288 1.00 81.75 287 ALA A O 1
ATOM 2157 N N . THR A 1 288 ? -3.885 -6.121 -4.478 1.00 82.88 288 THR A N 1
ATOM 2158 C CA . THR A 1 288 ? -4.839 -6.947 -3.723 1.00 82.88 288 THR A CA 1
ATOM 2159 C C . THR A 1 288 ? -4.977 -6.446 -2.291 1.00 82.88 288 THR A C 1
ATOM 2161 O O . THR A 1 288 ? -6.090 -6.350 -1.775 1.00 82.88 288 THR A O 1
ATOM 2164 N N . THR A 1 289 ? -3.863 -6.078 -1.657 1.00 78.62 289 THR A N 1
ATOM 2165 C CA . THR A 1 289 ? -3.863 -5.539 -0.293 1.00 78.62 289 THR A CA 1
ATOM 2166 C C . THR A 1 289 ? -4.631 -4.219 -0.229 1.00 78.62 289 THR A C 1
ATOM 2168 O O . THR A 1 289 ? -5.473 -4.050 0.655 1.00 78.62 289 THR A O 1
ATOM 2171 N N . MET A 1 290 ? -4.420 -3.318 -1.196 1.00 81.94 290 MET A N 1
ATOM 2172 C CA . MET A 1 290 ? -5.162 -2.057 -1.279 1.00 81.94 290 MET A CA 1
ATOM 2173 C C . MET A 1 290 ? -6.660 -2.290 -1.503 1.00 81.94 290 MET A C 1
ATOM 2175 O O . MET A 1 290 ? -7.475 -1.694 -0.806 1.00 81.94 290 MET A O 1
ATOM 2179 N N . LEU A 1 291 ? -7.055 -3.200 -2.398 1.00 88.44 291 LEU A N 1
ATOM 2180 C CA . LEU A 1 291 ? -8.472 -3.491 -2.652 1.00 88.44 291 LEU A CA 1
ATOM 2181 C C . LEU A 1 291 ? -9.165 -4.157 -1.453 1.00 88.44 291 LEU A C 1
ATOM 2183 O O . LEU A 1 291 ? -10.316 -3.835 -1.152 1.00 88.44 291 LEU A O 1
ATOM 2187 N N . ILE A 1 292 ? -8.470 -5.032 -0.719 1.00 83.75 292 ILE A N 1
ATOM 2188 C CA . ILE A 1 292 ? -8.967 -5.556 0.562 1.00 83.75 292 ILE A CA 1
ATOM 2189 C C . ILE A 1 292 ? -9.156 -4.404 1.556 1.00 83.75 292 ILE A C 1
ATOM 2191 O O . ILE A 1 292 ? -10.210 -4.311 2.188 1.00 83.75 292 ILE A O 1
ATOM 2195 N N . ALA A 1 293 ? -8.179 -3.498 1.662 1.00 81.19 293 ALA A N 1
ATOM 2196 C CA . ALA A 1 293 ? -8.276 -2.331 2.531 1.00 81.19 293 ALA A CA 1
ATOM 2197 C C . ALA A 1 293 ? -9.464 -1.427 2.156 1.00 81.19 293 ALA A C 1
ATOM 2199 O O . ALA A 1 293 ? -10.152 -0.951 3.053 1.00 81.19 293 ALA A O 1
ATOM 2200 N N . VAL A 1 294 ? -9.778 -1.256 0.866 1.00 87.50 294 VAL A N 1
ATOM 2201 C CA . VAL A 1 294 ? -10.970 -0.518 0.403 1.00 87.50 294 VAL A CA 1
ATOM 2202 C C . VAL A 1 294 ? -12.261 -1.152 0.919 1.00 87.50 294 VAL A C 1
ATOM 2204 O O . VAL A 1 294 ? -13.122 -0.443 1.441 1.00 87.50 294 VAL A O 1
ATOM 2207 N N . VAL A 1 295 ? -12.401 -2.478 0.814 1.00 87.31 295 VAL A N 1
ATOM 2208 C CA . VAL A 1 295 ? -13.591 -3.197 1.307 1.00 87.31 295 VAL A CA 1
ATOM 2209 C C . VAL A 1 295 ? -13.736 -3.033 2.820 1.00 87.31 295 VAL A C 1
ATOM 2211 O O . VAL A 1 295 ? -14.831 -2.742 3.309 1.00 87.31 295 VAL A O 1
ATOM 2214 N N . VAL A 1 296 ? -12.632 -3.172 3.559 1.00 79.56 296 VAL A N 1
ATOM 2215 C CA . VAL A 1 296 ? -12.608 -2.994 5.017 1.00 79.56 296 VAL A CA 1
ATOM 2216 C C . VAL A 1 296 ? -12.969 -1.555 5.391 1.00 79.56 296 VAL A C 1
ATOM 2218 O O . VAL A 1 296 ? -13.915 -1.351 6.149 1.00 79.56 296 VAL A O 1
ATOM 2221 N N . LEU A 1 297 ? -12.297 -0.556 4.812 1.00 80.88 297 LEU A N 1
ATOM 2222 C CA . LEU A 1 297 ? -12.542 0.865 5.074 1.00 80.88 297 LEU A CA 1
ATOM 2223 C C . LEU A 1 297 ? -13.980 1.267 4.770 1.00 80.88 297 LEU A C 1
ATOM 2225 O O . LEU A 1 297 ? -14.607 1.956 5.572 1.00 80.88 297 LEU A O 1
ATOM 2229 N N . PHE A 1 298 ? -14.520 0.823 3.635 1.00 86.06 298 PHE A N 1
ATOM 2230 C CA . PHE A 1 298 ? -15.899 1.117 3.270 1.00 86.06 298 PHE A CA 1
ATOM 2231 C C . PHE A 1 298 ? -16.882 0.485 4.264 1.00 86.06 298 PHE A C 1
ATOM 2233 O O . PHE A 1 298 ? -17.802 1.154 4.735 1.00 86.06 298 PHE A O 1
ATOM 2240 N N . SER A 1 299 ? -16.664 -0.780 4.639 1.00 81.12 299 SER A N 1
ATOM 2241 C CA . SER A 1 299 ? -17.497 -1.479 5.623 1.00 81.12 299 SER A CA 1
ATOM 2242 C C . SER A 1 299 ? -17.466 -0.792 6.993 1.00 81.12 299 SER A C 1
ATOM 2244 O O . SER A 1 299 ? -18.512 -0.613 7.624 1.00 81.12 299 SER A O 1
ATOM 2246 N N . VAL A 1 300 ? -16.284 -0.380 7.457 1.00 72.62 300 VAL A N 1
ATOM 2247 C CA . VAL A 1 300 ? -16.116 0.288 8.754 1.00 72.62 300 VAL A CA 1
ATOM 2248 C C . VAL A 1 300 ? -16.681 1.708 8.726 1.00 72.62 300 VAL A C 1
ATOM 2250 O O . VAL A 1 300 ? -17.425 2.071 9.635 1.00 72.62 300 VAL A O 1
ATOM 2253 N N . SER A 1 301 ? -16.432 2.472 7.659 1.00 79.81 301 SER A N 1
ATOM 2254 C CA . SER A 1 301 ? -17.036 3.794 7.439 1.00 79.81 301 SER A CA 1
ATOM 2255 C C . SER A 1 301 ? -18.563 3.711 7.475 1.00 79.81 301 SER A C 1
ATOM 2257 O O . SER A 1 301 ? -19.214 4.428 8.237 1.00 79.81 301 SER A O 1
ATOM 2259 N N . TYR A 1 302 ? -19.150 2.759 6.744 1.00 81.06 302 TYR A N 1
ATOM 2260 C CA . TYR A 1 302 ? -20.592 2.526 6.759 1.00 81.06 302 TYR A CA 1
ATOM 2261 C C . TYR A 1 302 ? -21.113 2.157 8.154 1.00 81.06 302 TYR A C 1
ATOM 2263 O O . TYR A 1 302 ? -22.131 2.693 8.604 1.00 81.06 302 TYR A O 1
ATOM 2271 N N . TRP A 1 303 ? -20.420 1.260 8.862 1.00 74.75 303 TRP A N 1
ATOM 2272 C CA . TRP A 1 303 ? -20.793 0.884 10.224 1.00 74.75 303 TRP A CA 1
ATOM 2273 C C . TRP A 1 303 ? -20.819 2.104 11.147 1.00 74.75 303 TRP A C 1
ATOM 2275 O O . TRP A 1 303 ? -21.788 2.286 11.887 1.00 74.75 303 TRP A O 1
ATOM 2285 N N . LEU A 1 304 ? -19.811 2.966 11.056 1.00 70.69 304 LEU A N 1
ATOM 2286 C CA . LEU A 1 304 ? -19.677 4.151 11.889 1.00 70.69 304 LEU A CA 1
ATOM 2287 C C . LEU A 1 304 ? -20.799 5.165 11.611 1.00 70.69 304 LEU A C 1
ATOM 2289 O O . LEU A 1 304 ? -21.469 5.610 12.548 1.00 70.69 304 LEU A O 1
ATOM 2293 N N . ILE A 1 305 ? -21.106 5.412 10.332 1.00 70.81 305 ILE A N 1
ATOM 2294 C CA . ILE A 1 305 ? -22.242 6.239 9.887 1.00 70.81 305 ILE A CA 1
ATOM 2295 C C . ILE A 1 305 ? -23.565 5.686 10.442 1.00 70.81 305 ILE A C 1
ATOM 2297 O O . ILE A 1 305 ? -24.372 6.435 10.996 1.00 70.81 305 ILE A O 1
ATOM 2301 N N . SER A 1 306 ? -23.762 4.362 10.404 1.00 67.12 306 SER A N 1
ATOM 2302 C CA . SER A 1 306 ? -24.975 3.701 10.919 1.00 67.12 306 SER A CA 1
ATOM 2303 C C . SER A 1 306 ? -25.188 3.850 12.436 1.00 67.12 306 SER A C 1
ATOM 2305 O O . SER A 1 306 ? -26.297 3.638 12.943 1.00 67.12 306 SER A O 1
ATOM 2307 N N . LYS A 1 307 ? -24.134 4.214 13.181 1.00 65.19 307 LYS A N 1
ATOM 2308 C CA . LYS A 1 307 ? -24.122 4.352 14.647 1.00 65.19 307 LYS A CA 1
ATOM 2309 C C . LYS A 1 307 ? -23.974 5.797 15.134 1.00 65.19 307 LYS A C 1
ATOM 2311 O O . LYS A 1 307 ? -23.915 6.005 16.344 1.00 65.19 307 LYS A O 1
ATOM 2316 N N . VAL A 1 308 ? -24.016 6.790 14.238 1.00 62.75 308 VAL A N 1
ATOM 2317 C CA . VAL A 1 308 ? -23.929 8.237 14.552 1.00 62.75 308 VAL A CA 1
ATOM 2318 C C . VAL A 1 308 ? -24.959 8.693 15.606 1.00 62.75 308 VAL A C 1
ATOM 2320 O O . VAL A 1 308 ? -24.748 9.674 16.326 1.00 62.75 308 VAL A O 1
ATOM 2323 N N . GLU A 1 309 ? -26.072 7.976 15.771 1.00 62.94 309 GLU A N 1
ATOM 2324 C CA . GLU A 1 309 ? -27.010 8.216 16.869 1.00 62.94 309 GLU A CA 1
ATOM 2325 C C . GLU A 1 309 ? -26.480 7.699 18.216 1.00 62.94 309 GLU A C 1
ATOM 2327 O O . GLU A 1 309 ? -26.516 6.504 18.518 1.00 62.94 309 GLU A O 1
ATOM 2332 N N . ALA A 1 310 ? -26.102 8.635 19.093 1.00 53.81 310 ALA A N 1
ATOM 2333 C CA . ALA A 1 310 ? -25.629 8.366 20.455 1.00 53.81 310 ALA A CA 1
ATOM 2334 C C . ALA A 1 310 ? -26.539 7.419 21.275 1.00 53.81 310 ALA A C 1
ATOM 2336 O O . ALA A 1 310 ? -26.046 6.662 22.111 1.00 53.81 310 ALA A O 1
ATOM 2337 N N . ALA A 1 311 ? -27.853 7.416 21.020 1.00 56.84 311 ALA A N 1
ATOM 2338 C CA . ALA A 1 311 ? -28.812 6.527 21.679 1.00 56.84 311 ALA A CA 1
ATOM 2339 C C . ALA A 1 311 ? -28.633 5.045 21.288 1.00 56.84 311 ALA A C 1
ATOM 2341 O O . ALA A 1 311 ? -28.671 4.169 22.154 1.00 56.84 311 ALA A O 1
ATOM 2342 N N . LYS A 1 312 ? -28.373 4.754 20.005 1.00 62.19 312 LYS A N 1
ATOM 2343 C CA . LYS A 1 312 ? -28.123 3.388 19.512 1.00 62.19 312 LYS A CA 1
ATOM 2344 C C . LYS A 1 312 ? -26.804 2.834 20.055 1.00 62.19 312 LYS A C 1
ATOM 2346 O O . LYS A 1 312 ? -26.735 1.661 20.418 1.00 62.19 312 LYS A O 1
ATOM 2351 N N . TRP A 1 313 ? -25.787 3.686 20.173 1.00 60.62 313 TRP A N 1
ATOM 2352 C CA . TRP A 1 313 ? -24.498 3.332 20.771 1.00 60.62 313 TRP A CA 1
ATOM 2353 C C . TRP A 1 313 ? -24.617 2.986 22.263 1.00 60.62 313 TRP A C 1
ATOM 2355 O O . TRP A 1 313 ? -24.155 1.935 22.705 1.00 60.62 313 TRP A O 1
ATOM 2365 N N . GLN A 1 314 ? -25.308 3.827 23.039 1.00 59.47 314 GLN A N 1
ATOM 2366 C CA . GLN A 1 314 ? -25.529 3.601 24.473 1.00 59.47 314 GLN A CA 1
ATOM 2367 C C . GLN A 1 314 ? -26.293 2.305 24.769 1.00 59.47 314 GLN A C 1
ATOM 2369 O O . GLN A 1 314 ? -26.011 1.657 25.779 1.00 59.47 314 GLN A O 1
ATOM 2374 N N . LYS A 1 315 ? -27.243 1.926 23.903 1.00 68.50 315 LYS A N 1
ATOM 2375 C CA . LYS A 1 315 ? -27.980 0.660 24.005 1.00 68.50 315 LYS A CA 1
ATOM 2376 C C . LYS A 1 315 ? -27.069 -0.548 23.752 1.00 68.50 315 LYS A C 1
ATOM 2378 O O . LYS A 1 315 ? -27.046 -1.458 24.572 1.00 68.50 315 LYS A O 1
ATOM 2383 N N . PHE A 1 316 ? -26.262 -0.507 22.689 1.00 66.69 316 PHE A N 1
ATOM 2384 C CA . PHE A 1 316 ? -25.323 -1.580 22.337 1.00 66.69 316 PHE A CA 1
ATOM 2385 C C . PHE A 1 316 ? -24.311 -1.873 23.454 1.00 66.69 316 PHE A C 1
ATOM 2387 O O . PHE A 1 316 ? -24.105 -3.031 23.818 1.00 66.69 316 PHE A O 1
ATOM 2394 N N . ILE A 1 317 ? -23.711 -0.823 24.027 1.00 65.94 317 ILE A N 1
ATOM 2395 C CA . ILE A 1 317 ? -22.748 -0.972 25.125 1.00 65.94 317 ILE A CA 1
ATOM 2396 C C . ILE A 1 317 ? -23.419 -1.576 26.358 1.00 65.94 317 ILE A C 1
ATOM 2398 O O . ILE A 1 317 ? -22.859 -2.487 26.964 1.00 65.94 317 ILE A O 1
ATOM 2402 N N . ARG A 1 318 ? -24.630 -1.119 26.706 1.00 67.94 318 ARG A N 1
ATOM 2403 C CA . ARG A 1 318 ? -25.394 -1.690 27.821 1.00 67.94 318 ARG A CA 1
ATOM 2404 C C . ARG A 1 318 ? -25.642 -3.178 27.611 1.00 67.94 318 ARG A C 1
ATOM 2406 O O . ARG A 1 318 ? -25.210 -3.962 28.435 1.00 67.94 318 ARG A O 1
ATOM 2413 N N . GLU A 1 319 ? -26.242 -3.579 26.495 1.00 72.12 319 GLU A N 1
ATOM 2414 C CA . GLU A 1 319 ? -26.577 -4.988 26.241 1.00 72.12 319 GLU A CA 1
ATOM 2415 C C . GLU A 1 319 ? -25.345 -5.906 26.274 1.00 72.12 319 GLU A C 1
ATOM 2417 O O . GLU A 1 319 ? -25.367 -6.955 26.919 1.00 72.12 319 GLU A O 1
ATOM 2422 N N . LYS A 1 320 ? -24.237 -5.497 25.639 1.00 66.69 320 LYS A N 1
ATOM 2423 C CA . LYS A 1 320 ? -22.998 -6.292 25.606 1.00 66.69 320 LYS A CA 1
ATOM 2424 C C . LYS A 1 320 ? -22.334 -6.420 26.974 1.00 66.69 320 LYS A C 1
ATOM 2426 O O . LYS A 1 320 ? -21.847 -7.498 27.308 1.00 66.69 320 LYS A O 1
ATOM 2431 N N . VAL A 1 321 ? -22.298 -5.340 27.754 1.00 63.88 321 VAL A N 1
ATOM 2432 C CA . VAL A 1 321 ? -21.636 -5.346 29.063 1.00 63.88 321 VAL A CA 1
ATOM 2433 C C . VAL A 1 321 ? -22.501 -6.036 30.116 1.00 63.88 321 VAL A C 1
ATOM 2435 O O . VAL A 1 321 ? -21.967 -6.825 30.892 1.00 63.88 321 VAL A O 1
ATOM 2438 N N . THR A 1 322 ? -23.820 -5.820 30.121 1.00 68.12 322 THR A N 1
ATOM 2439 C CA . THR A 1 322 ? -24.726 -6.508 31.053 1.00 68.12 322 THR A CA 1
ATOM 2440 C C . THR A 1 322 ? -24.715 -8.018 30.807 1.00 68.12 322 THR A C 1
ATOM 2442 O O . THR A 1 322 ? -24.528 -8.781 31.748 1.00 68.12 322 THR A O 1
ATOM 2445 N N . SER A 1 323 ? -24.746 -8.458 29.543 1.00 67.94 323 SER A N 1
ATOM 2446 C CA . SER A 1 323 ? -24.621 -9.881 29.189 1.00 67.94 323 SER A CA 1
ATOM 2447 C C . SER A 1 323 ? -23.277 -10.493 29.627 1.00 67.94 323 SER A C 1
ATOM 2449 O O . SER A 1 323 ? -23.242 -11.605 30.159 1.00 67.94 323 SER A O 1
ATOM 2451 N N . ALA A 1 324 ? -22.168 -9.755 29.474 1.00 63.19 324 ALA A N 1
ATOM 2452 C CA . ALA A 1 324 ? -20.844 -10.198 29.918 1.00 63.19 324 ALA A CA 1
ATOM 2453 C C . ALA A 1 324 ? -20.727 -10.303 31.451 1.00 63.19 324 ALA A C 1
ATOM 2455 O O . ALA A 1 324 ? -20.022 -11.182 31.957 1.00 63.19 324 ALA A O 1
ATOM 2456 N N . LEU A 1 325 ? -21.423 -9.431 32.187 1.00 64.88 325 LEU A N 1
ATOM 2457 C CA . LEU A 1 325 ? -21.487 -9.461 33.649 1.00 64.88 325 LEU A CA 1
ATOM 2458 C C . LEU A 1 325 ? -22.379 -10.590 34.173 1.00 64.88 325 LEU A C 1
ATOM 2460 O O . LEU A 1 325 ? -22.015 -11.216 35.163 1.00 64.88 325 LEU A O 1
ATOM 2464 N N . GLU A 1 326 ? -23.494 -10.878 33.501 1.00 69.31 326 GLU A N 1
ATOM 2465 C CA . GLU A 1 326 ? -24.447 -11.915 33.916 1.00 69.31 326 GLU A CA 1
ATOM 2466 C C . GLU A 1 326 ? -23.920 -13.344 33.701 1.00 69.31 326 GLU A C 1
ATOM 2468 O O . GLU A 1 326 ? -24.216 -14.220 34.507 1.00 69.31 326 GLU A O 1
ATOM 2473 N N . HIS A 1 327 ? -23.115 -13.593 32.657 1.00 61.75 327 HIS A N 1
ATOM 2474 C CA . HIS A 1 327 ? -22.767 -14.965 32.244 1.00 61.75 327 HIS A CA 1
ATOM 2475 C C . HIS A 1 327 ? -21.259 -15.305 32.232 1.00 61.75 327 HIS A C 1
ATOM 2477 O O . HIS A 1 327 ? -20.916 -16.473 32.061 1.00 61.75 327 HIS A O 1
ATOM 2483 N N . GLY A 1 328 ? -20.333 -14.341 32.392 1.00 59.00 328 GLY A N 1
ATOM 2484 C CA . GLY A 1 328 ? -18.914 -14.568 32.035 1.00 59.00 328 GLY A CA 1
ATOM 2485 C C . GLY A 1 328 ? -17.813 -14.021 32.959 1.00 59.00 328 GLY A C 1
ATOM 2486 O O . GLY A 1 328 ? -16.628 -14.278 32.712 1.00 59.00 328 GLY A O 1
ATOM 2487 N N . GLY A 1 329 ? -18.149 -13.287 34.026 1.00 73.62 329 GLY A N 1
ATOM 2488 C CA . GLY A 1 329 ? -17.174 -12.769 34.997 1.00 73.62 329 GLY A CA 1
ATOM 2489 C C . GLY A 1 329 ? -16.028 -11.941 34.375 1.00 73.62 329 GLY A C 1
ATOM 2490 O O . GLY A 1 329 ? -16.150 -11.352 33.304 1.00 73.62 329 GLY A O 1
ATOM 2491 N N . GLY A 1 330 ? -14.864 -11.890 35.036 1.00 74.00 330 GLY A N 1
ATOM 2492 C CA . GLY A 1 330 ? -13.708 -11.102 34.568 1.00 74.00 330 GLY A CA 1
ATOM 2493 C C . GLY A 1 330 ? -13.106 -11.559 33.229 1.00 74.00 330 GLY A C 1
ATOM 2494 O O . GLY A 1 330 ? -12.515 -10.749 32.521 1.00 74.00 330 GLY A O 1
ATOM 2495 N N . LYS A 1 331 ? -13.279 -12.830 32.838 1.00 81.50 331 LYS A N 1
ATOM 2496 C CA . LYS A 1 331 ? -12.755 -13.354 31.562 1.00 81.50 331 LYS A CA 1
ATOM 2497 C C . LYS A 1 331 ? -13.502 -12.780 30.357 1.00 81.50 331 LYS A C 1
ATOM 2499 O O . LYS A 1 331 ? -12.864 -12.439 29.367 1.00 81.50 331 LYS A O 1
ATOM 2504 N N . ALA A 1 332 ? -14.820 -12.606 30.457 1.00 80.25 332 ALA A N 1
ATOM 2505 C CA . ALA A 1 332 ? -15.605 -11.973 29.398 1.00 80.25 332 ALA A CA 1
ATOM 2506 C C . ALA A 1 332 ? -15.211 -10.502 29.195 1.00 80.25 332 ALA A C 1
ATOM 2508 O O . ALA A 1 332 ? -15.064 -10.057 28.061 1.00 80.25 332 ALA A O 1
ATOM 2509 N N . LEU A 1 333 ? -14.948 -9.764 30.280 1.00 81.88 333 LEU A N 1
ATOM 2510 C CA . LEU A 1 333 ? -14.462 -8.380 30.201 1.00 81.88 333 LEU A CA 1
ATOM 2511 C C . LEU A 1 333 ? -13.071 -8.288 29.557 1.00 81.88 333 LEU A C 1
ATOM 2513 O O . LEU A 1 333 ? -12.837 -7.402 28.737 1.00 81.88 333 LEU A O 1
ATOM 2517 N N . ALA A 1 334 ? -12.173 -9.223 29.884 1.00 87.56 334 ALA A N 1
ATOM 2518 C CA . ALA A 1 334 ? -10.871 -9.321 29.227 1.00 87.56 334 ALA A CA 1
ATOM 2519 C C . ALA A 1 334 ? -11.015 -9.618 27.727 1.00 87.56 334 ALA A C 1
ATOM 2521 O O . ALA A 1 334 ? -10.347 -8.980 26.922 1.00 87.56 334 ALA A O 1
ATOM 2522 N N . LEU A 1 335 ? -11.918 -10.526 27.341 1.00 82.12 335 LEU A N 1
ATOM 2523 C CA . LEU A 1 335 ? -12.182 -10.849 25.938 1.00 82.12 335 LEU A CA 1
ATOM 2524 C C . LEU A 1 335 ? -12.763 -9.656 25.167 1.00 82.12 335 LEU A C 1
ATOM 2526 O O . LEU A 1 335 ? -12.358 -9.410 24.038 1.00 82.12 335 LEU A O 1
ATOM 2530 N N . VAL A 1 336 ? -13.681 -8.890 25.763 1.00 82.12 336 VAL A N 1
ATOM 2531 C CA . VAL A 1 336 ? -14.243 -7.687 25.125 1.00 82.12 336 VAL A CA 1
ATOM 2532 C C . VAL A 1 336 ? -13.154 -6.642 24.882 1.00 82.12 336 VAL A C 1
ATOM 2534 O O . VAL A 1 336 ? -13.056 -6.114 23.777 1.00 82.12 336 VAL A O 1
ATOM 2537 N N . ALA A 1 337 ? -12.314 -6.374 25.886 1.00 88.56 337 ALA A N 1
ATOM 2538 C CA . ALA A 1 337 ? -11.190 -5.452 25.739 1.00 88.56 337 ALA A CA 1
ATOM 2539 C C . ALA A 1 337 ? -10.161 -5.960 24.713 1.00 88.56 337 ALA A C 1
ATOM 2541 O O . ALA A 1 337 ? -9.693 -5.182 23.887 1.00 88.56 337 ALA A O 1
ATOM 2542 N N . PHE A 1 338 ? -9.867 -7.264 24.726 1.00 91.44 338 PHE A N 1
ATOM 2543 C CA . PHE A 1 338 ? -9.010 -7.924 23.743 1.00 91.44 338 PHE A CA 1
ATOM 2544 C C . PHE A 1 338 ? -9.537 -7.744 22.323 1.00 91.44 338 PHE A C 1
ATOM 2546 O O . PHE A 1 338 ? -8.802 -7.260 21.476 1.00 91.44 338 PHE A O 1
ATOM 2553 N N . LEU A 1 339 ? -10.800 -8.093 22.060 1.00 84.19 339 LEU A N 1
ATOM 2554 C CA . LEU A 1 339 ? -11.383 -8.019 20.719 1.00 84.19 339 LEU A CA 1
ATOM 2555 C C . LEU A 1 339 ? -11.446 -6.581 20.204 1.00 84.19 339 LEU A C 1
ATOM 2557 O O . LEU A 1 339 ? -11.205 -6.359 19.022 1.00 84.19 339 LEU A O 1
ATOM 2561 N N . ALA A 1 340 ? -11.741 -5.619 21.083 1.00 84.38 340 ALA A N 1
ATOM 2562 C CA . ALA A 1 340 ? -11.726 -4.206 20.730 1.00 84.38 340 ALA A CA 1
ATOM 2563 C C . ALA A 1 340 ? -10.321 -3.764 20.293 1.00 84.38 340 ALA A C 1
ATOM 2565 O O . ALA A 1 340 ? -10.141 -3.321 19.168 1.00 84.38 340 ALA A O 1
ATOM 2566 N N . VAL A 1 341 ? -9.308 -3.956 21.144 1.00 90.62 341 VAL A N 1
ATOM 2567 C CA . VAL A 1 341 ? -7.929 -3.531 20.843 1.00 90.62 341 VAL A CA 1
ATOM 2568 C C . VAL A 1 341 ? -7.317 -4.324 19.686 1.00 90.62 341 VAL A C 1
ATOM 2570 O O . VAL A 1 341 ? -6.582 -3.761 18.877 1.00 90.62 341 VAL A O 1
ATOM 2573 N N . TYR A 1 342 ? -7.625 -5.618 19.587 1.00 88.12 342 TYR A N 1
ATOM 2574 C CA . TYR A 1 342 ? -7.175 -6.461 18.486 1.00 88.12 342 TYR A CA 1
ATOM 2575 C C . TYR A 1 342 ? -7.700 -5.949 17.148 1.00 88.12 342 TYR A C 1
ATOM 2577 O O . TYR A 1 342 ? -6.929 -5.819 16.205 1.00 88.12 342 TYR A O 1
ATOM 2585 N N . ARG A 1 343 ? -8.993 -5.614 17.077 1.00 85.25 343 ARG A N 1
ATOM 2586 C CA . ARG A 1 343 ? -9.600 -5.068 15.864 1.00 85.25 343 ARG A CA 1
ATOM 2587 C C . ARG A 1 343 ? -8.917 -3.770 15.434 1.00 85.25 343 ARG A C 1
ATOM 2589 O O . ARG A 1 343 ? -8.416 -3.724 14.316 1.00 85.25 343 ARG A O 1
ATOM 2596 N N . GLU A 1 344 ? -8.831 -2.779 16.326 1.00 88.75 344 GLU A N 1
ATOM 2597 C CA . GLU A 1 344 ? -8.218 -1.484 15.984 1.00 88.75 344 GLU A CA 1
ATOM 2598 C C . GLU A 1 344 ? -6.733 -1.651 15.607 1.00 88.75 344 GLU A C 1
ATOM 2600 O O . GLU A 1 344 ? -6.232 -1.038 14.666 1.00 88.75 344 GLU A O 1
ATOM 2605 N N . GLY A 1 345 ? -6.011 -2.542 16.295 1.00 88.62 345 GLY A N 1
ATOM 2606 C CA . GLY A 1 345 ? -4.608 -2.823 15.993 1.00 88.62 345 GLY A CA 1
ATOM 2607 C C . GLY A 1 345 ? -4.390 -3.620 14.698 1.00 88.62 345 GLY A C 1
ATOM 2608 O O . GLY A 1 345 ? -3.393 -3.391 14.017 1.00 88.62 345 GLY A O 1
ATOM 2609 N N . ALA A 1 346 ? -5.297 -4.529 14.332 1.00 82.88 346 ALA A N 1
ATOM 2610 C CA . ALA A 1 346 ? -5.252 -5.251 13.062 1.00 82.88 346 ALA A CA 1
ATOM 2611 C C . ALA A 1 346 ? -5.581 -4.325 11.881 1.00 82.88 346 ALA A C 1
ATOM 2613 O O . ALA A 1 346 ? -4.888 -4.376 10.866 1.00 82.88 346 ALA A O 1
ATOM 2614 N N . GLU A 1 347 ? -6.574 -3.440 12.034 1.00 81.38 347 GLU A N 1
ATOM 2615 C CA . GLU A 1 347 ? -6.866 -2.366 11.073 1.00 81.38 347 GLU A CA 1
ATOM 2616 C C . GLU A 1 347 ? -5.634 -1.450 10.912 1.00 81.38 347 GLU A C 1
ATOM 2618 O O . GLU A 1 347 ? -5.145 -1.270 9.796 1.00 81.38 347 GLU A O 1
ATOM 2623 N N . THR A 1 348 ? -5.028 -1.000 12.021 1.00 88.44 348 THR A N 1
ATOM 2624 C CA . THR A 1 348 ? -3.770 -0.224 12.016 1.00 88.44 348 THR A CA 1
ATOM 2625 C C . THR A 1 348 ? -2.665 -0.940 11.229 1.00 88.44 348 THR A C 1
ATOM 2627 O O . THR A 1 348 ? -2.029 -0.344 10.360 1.00 88.44 348 THR A O 1
ATOM 2630 N N . ALA A 1 349 ? -2.435 -2.228 11.503 1.00 85.75 349 ALA A N 1
ATOM 2631 C CA . ALA A 1 349 ? -1.399 -3.014 10.837 1.00 85.75 349 ALA A CA 1
ATOM 2632 C C . ALA A 1 349 ? -1.610 -3.100 9.317 1.00 85.75 349 ALA A C 1
ATOM 2634 O O . ALA A 1 349 ? -0.648 -2.955 8.563 1.00 85.75 349 ALA A O 1
ATOM 2635 N N . LEU A 1 350 ? -2.855 -3.296 8.871 1.00 77.62 350 LEU A N 1
ATOM 2636 C CA . LEU A 1 350 ? -3.205 -3.337 7.450 1.00 77.62 350 LEU A CA 1
ATOM 2637 C C . LEU A 1 350 ? -2.946 -1.992 6.759 1.00 77.62 350 LEU A C 1
ATOM 2639 O O . LEU A 1 350 ? -2.381 -1.974 5.666 1.00 77.62 350 LEU A O 1
ATOM 2643 N N . PHE A 1 351 ? -3.291 -0.871 7.400 1.00 78.69 351 PHE A N 1
ATOM 2644 C CA . PHE A 1 351 ? -3.047 0.457 6.831 1.00 78.69 351 PHE A CA 1
ATOM 2645 C C . PHE A 1 351 ? -1.564 0.780 6.720 1.00 78.69 351 PHE A C 1
ATOM 2647 O O . PHE A 1 351 ? -1.099 1.187 5.657 1.00 78.69 351 PHE A O 1
ATOM 2654 N N . TYR A 1 352 ? -0.799 0.553 7.788 1.00 84.06 352 TYR A N 1
ATOM 2655 C CA . TYR A 1 352 ? 0.637 0.809 7.751 1.00 84.06 352 TYR A CA 1
ATOM 2656 C C . TYR A 1 352 ? 1.348 -0.084 6.737 1.00 84.06 352 TYR A C 1
ATOM 2658 O O . TYR A 1 352 ? 2.246 0.395 6.053 1.00 84.06 352 TYR A O 1
ATOM 2666 N N . GLN A 1 353 ? 0.931 -1.344 6.587 1.00 79.50 353 GLN A N 1
ATOM 2667 C CA . GLN A 1 353 ? 1.488 -2.236 5.571 1.00 79.50 353 GLN A CA 1
ATOM 2668 C C . GLN A 1 353 ? 1.310 -1.675 4.151 1.00 79.50 353 GLN A C 1
ATOM 2670 O O . GLN A 1 353 ? 2.238 -1.776 3.354 1.00 79.50 353 GLN A O 1
ATOM 2675 N N . ALA A 1 354 ? 0.163 -1.059 3.845 1.00 74.19 354 ALA A N 1
ATOM 2676 C CA . ALA A 1 354 ? -0.055 -0.398 2.559 1.00 74.19 354 ALA A CA 1
ATOM 2677 C C . ALA A 1 354 ? 0.847 0.840 2.392 1.00 74.19 354 ALA A C 1
ATOM 2679 O O . ALA A 1 354 ? 1.509 0.973 1.367 1.00 74.19 354 ALA A O 1
ATOM 2680 N N . LEU A 1 355 ? 0.950 1.696 3.418 1.00 76.25 355 LEU A N 1
ATOM 2681 C CA . LEU A 1 355 ? 1.771 2.916 3.369 1.00 76.25 355 LEU A CA 1
ATOM 2682 C C . LEU A 1 355 ? 3.278 2.631 3.261 1.00 76.25 355 LEU A C 1
ATOM 2684 O O . LEU A 1 355 ? 3.999 3.358 2.583 1.00 76.25 355 LEU A O 1
ATOM 2688 N N . PHE A 1 356 ? 3.781 1.587 3.927 1.00 75.69 356 PHE A N 1
ATOM 2689 C CA . PHE A 1 356 ? 5.205 1.229 3.877 1.00 75.69 356 PHE A CA 1
ATOM 2690 C C . PHE A 1 356 ? 5.665 0.779 2.485 1.00 75.69 356 PHE A C 1
ATOM 2692 O O . PHE A 1 356 ? 6.865 0.807 2.213 1.00 75.69 356 PHE A O 1
ATOM 2699 N N . ASN A 1 357 ? 4.734 0.386 1.614 1.00 67.50 357 ASN A N 1
ATOM 2700 C CA . ASN A 1 357 ? 5.040 -0.067 0.262 1.00 67.50 357 ASN A CA 1
ATOM 2701 C C . ASN A 1 357 ? 5.085 1.076 -0.770 1.00 67.50 357 ASN A C 1
ATOM 2703 O O . ASN A 1 357 ? 5.586 0.848 -1.867 1.00 67.50 357 ASN A O 1
ATOM 2707 N N . GLU A 1 358 ? 4.656 2.299 -0.424 1.00 63.38 358 GLU A N 1
ATOM 2708 C CA . GLU A 1 358 ? 4.573 3.431 -1.368 1.00 63.38 358 GLU A CA 1
ATOM 2709 C C . GLU A 1 358 ? 5.943 4.012 -1.793 1.00 63.38 358 GLU A C 1
ATOM 2711 O O . GLU A 1 358 ? 6.015 4.757 -2.766 1.00 63.38 358 GLU A O 1
ATOM 2716 N N . GLY A 1 359 ? 7.059 3.676 -1.124 1.00 59.62 359 GLY A N 1
ATOM 2717 C CA . GLY A 1 359 ? 8.387 4.059 -1.621 1.00 59.62 359 GLY A CA 1
ATOM 2718 C C . GLY A 1 359 ? 9.560 3.922 -0.638 1.00 59.62 359 GLY A C 1
ATOM 2719 O O . GLY A 1 359 ? 9.369 3.750 0.563 1.00 59.62 359 GLY A O 1
ATOM 2720 N N . PRO A 1 360 ? 10.813 4.044 -1.119 1.00 53.53 360 PRO A N 1
ATOM 2721 C CA . PRO A 1 360 ? 12.020 3.809 -0.317 1.00 53.53 360 PRO A CA 1
ATOM 2722 C C . PRO A 1 360 ? 12.288 4.853 0.788 1.00 53.53 360 PRO A C 1
ATOM 2724 O O . PRO A 1 360 ? 13.057 4.574 1.704 1.00 53.53 360 PRO A O 1
ATOM 2727 N N . ASN A 1 361 ? 11.641 6.026 0.755 1.00 67.38 361 ASN A N 1
ATOM 2728 C CA . ASN A 1 361 ? 11.898 7.141 1.686 1.00 67.38 361 ASN A CA 1
ATOM 2729 C C . ASN A 1 361 ? 10.745 7.445 2.663 1.00 67.38 361 ASN A C 1
ATOM 2731 O O . ASN A 1 361 ? 10.791 8.439 3.388 1.00 67.38 361 ASN A O 1
ATOM 2735 N N . VAL A 1 362 ? 9.719 6.592 2.730 1.00 73.31 362 VAL A N 1
ATOM 2736 C CA . VAL A 1 362 ? 8.521 6.851 3.554 1.00 73.31 362 VAL A CA 1
ATOM 2737 C C . VAL A 1 362 ? 8.734 6.582 5.052 1.00 73.31 362 VAL A C 1
ATOM 2739 O O . VAL A 1 362 ? 7.980 7.074 5.887 1.00 73.31 362 VAL A O 1
ATOM 2742 N N . GLY A 1 363 ? 9.790 5.851 5.432 1.00 83.00 363 GLY A N 1
ATOM 2743 C CA . GLY A 1 363 ? 9.986 5.371 6.806 1.00 83.00 363 GLY A CA 1
ATOM 2744 C C . GLY A 1 363 ? 10.062 6.469 7.876 1.00 83.00 363 GLY A C 1
ATOM 2745 O O . GLY A 1 363 ? 9.406 6.357 8.913 1.00 83.00 363 GLY A O 1
ATOM 2746 N N . LEU A 1 364 ? 10.824 7.543 7.631 1.00 85.62 364 LEU A N 1
ATOM 2747 C CA . LEU A 1 364 ? 10.966 8.645 8.593 1.00 85.62 364 LEU A CA 1
ATOM 2748 C C . LEU A 1 364 ? 9.664 9.461 8.743 1.00 85.62 364 LEU A C 1
ATOM 2750 O O . LEU A 1 364 ? 9.222 9.634 9.881 1.00 85.62 364 LEU A O 1
ATOM 2754 N N . PRO A 1 365 ? 9.007 9.923 7.658 1.00 88.06 365 PRO A N 1
ATOM 2755 C CA . PRO A 1 365 ? 7.693 10.557 7.756 1.00 88.06 365 PRO A CA 1
ATOM 2756 C C . PRO A 1 365 ? 6.638 9.719 8.484 1.00 88.06 365 PRO A C 1
ATOM 2758 O O . PRO A 1 365 ? 5.925 10.245 9.339 1.00 88.06 365 PRO A O 1
ATOM 2761 N N . LEU A 1 366 ? 6.572 8.411 8.204 1.00 88.94 366 LEU A N 1
ATOM 2762 C CA . LEU A 1 366 ? 5.652 7.496 8.883 1.00 88.94 366 LEU A CA 1
ATOM 2763 C C . LEU A 1 366 ? 5.922 7.448 10.387 1.00 88.94 366 LEU A C 1
ATOM 2765 O O . LEU A 1 366 ? 4.985 7.584 11.174 1.00 88.94 366 LEU A O 1
ATOM 2769 N N . ALA A 1 367 ? 7.187 7.290 10.786 1.00 91.00 367 ALA A N 1
ATOM 2770 C CA . ALA A 1 367 ? 7.577 7.246 12.192 1.00 91.00 367 ALA A CA 1
ATOM 2771 C C . ALA A 1 367 ? 7.230 8.551 12.924 1.00 91.00 367 ALA A C 1
ATOM 2773 O O . ALA A 1 367 ? 6.698 8.514 14.034 1.00 91.00 367 ALA A O 1
ATOM 2774 N N . LEU A 1 368 ? 7.464 9.704 12.289 1.00 93.19 368 LEU A N 1
ATOM 2775 C CA . LEU A 1 368 ? 7.068 11.002 12.837 1.00 93.19 368 LEU A CA 1
ATOM 2776 C C . LEU A 1 368 ? 5.547 11.105 13.004 1.00 93.19 368 LEU A C 1
ATOM 2778 O O . LEU A 1 368 ? 5.088 11.557 14.052 1.00 93.19 368 LEU A O 1
ATOM 2782 N N . GLY A 1 369 ? 4.768 10.638 12.023 1.00 92.56 369 GLY A N 1
ATOM 2783 C CA . GLY A 1 369 ? 3.306 10.603 12.111 1.00 92.56 369 GLY A CA 1
ATOM 2784 C C . GLY A 1 369 ? 2.813 9.763 13.293 1.00 92.56 369 GLY A C 1
ATOM 2785 O O . GLY A 1 369 ? 1.966 10.223 14.060 1.00 92.56 369 GLY A O 1
ATOM 2786 N N . ILE A 1 370 ? 3.419 8.588 13.513 1.00 93.31 370 ILE A N 1
ATOM 2787 C CA . ILE A 1 370 ? 3.133 7.715 14.663 1.00 93.31 370 ILE A CA 1
ATOM 2788 C C . ILE A 1 370 ? 3.401 8.454 15.980 1.00 93.31 370 ILE A C 1
ATOM 2790 O O . ILE A 1 370 ? 2.536 8.502 16.854 1.00 93.31 370 ILE A O 1
ATOM 2794 N N . VAL A 1 371 ? 4.592 9.043 16.129 1.00 96.00 371 VAL A N 1
ATOM 2795 C CA . VAL A 1 371 ? 5.010 9.715 17.371 1.00 96.00 371 VAL A CA 1
ATOM 2796 C C . VAL A 1 371 ? 4.103 10.902 17.689 1.00 96.00 371 VAL A C 1
ATOM 2798 O O . VAL A 1 371 ? 3.603 11.017 18.811 1.00 96.00 371 VAL A O 1
ATOM 2801 N N . VAL A 1 372 ? 3.852 11.768 16.705 1.00 96.44 372 VAL A N 1
ATOM 2802 C CA . VAL A 1 372 ? 2.984 12.943 16.877 1.00 96.44 372 VAL A CA 1
ATOM 2803 C C . VAL A 1 372 ? 1.545 12.516 17.166 1.00 96.44 372 VAL A C 1
ATOM 2805 O O . VAL A 1 372 ? 0.882 13.111 18.015 1.00 96.44 372 VAL A O 1
ATOM 2808 N N . GLY A 1 373 ? 1.066 11.455 16.521 1.00 94.00 373 GLY A N 1
ATOM 2809 C CA . GLY A 1 373 ? -0.274 10.936 16.751 1.00 94.00 373 GLY A CA 1
ATOM 2810 C C . GLY A 1 373 ? -0.449 10.320 18.141 1.00 94.00 373 GLY A C 1
ATOM 2811 O O . GLY A 1 373 ? -1.435 10.620 18.811 1.00 94.00 373 GLY A O 1
ATOM 2812 N N . PHE A 1 374 ? 0.532 9.567 18.651 1.00 94.50 374 PHE A N 1
ATOM 2813 C CA . PHE A 1 374 ? 0.524 9.107 20.047 1.00 94.50 374 PHE A CA 1
ATOM 2814 C C . PHE A 1 374 ? 0.555 10.266 21.048 1.00 94.50 374 PHE A C 1
ATOM 2816 O O . PHE A 1 374 ? -0.161 10.225 22.051 1.00 94.50 374 PHE A O 1
ATOM 2823 N N . ALA A 1 375 ? 1.333 11.319 20.776 1.00 95.88 375 ALA A N 1
ATOM 2824 C CA . ALA A 1 375 ? 1.337 12.518 21.610 1.00 95.88 375 ALA A CA 1
ATOM 2825 C C . ALA A 1 375 ? -0.047 13.195 21.627 1.00 95.88 375 ALA A C 1
ATOM 2827 O O . ALA A 1 375 ? -0.561 13.528 22.697 1.00 95.88 375 ALA A O 1
ATOM 2828 N N . ALA A 1 376 ? -0.696 13.326 20.466 1.00 92.88 376 ALA A N 1
ATOM 2829 C CA . ALA A 1 376 ? -2.057 13.849 20.361 1.00 92.88 376 ALA A CA 1
ATOM 2830 C C . ALA A 1 376 ? -3.078 12.973 21.111 1.00 92.88 376 ALA A C 1
ATOM 2832 O O . ALA A 1 376 ? -3.899 13.501 21.862 1.00 92.88 376 ALA A O 1
ATOM 2833 N N . LEU A 1 377 ? -3.000 11.644 20.988 1.00 91.06 377 LEU A N 1
ATOM 2834 C CA . LEU A 1 377 ? -3.847 10.713 21.741 1.00 91.06 377 LEU A CA 1
ATOM 2835 C C . LEU A 1 377 ? -3.662 10.850 23.253 1.00 91.06 377 LEU A C 1
ATOM 2837 O O . LEU A 1 377 ? -4.647 10.845 23.988 1.00 91.06 377 LEU A O 1
ATOM 2841 N N . ALA A 1 378 ? -2.424 11.010 23.728 1.00 91.62 378 ALA A N 1
ATOM 2842 C CA . ALA A 1 378 ? -2.140 11.218 25.145 1.00 91.62 378 ALA A CA 1
ATOM 2843 C C . ALA A 1 378 ? -2.761 12.526 25.662 1.00 91.62 378 ALA A C 1
ATOM 2845 O O . ALA A 1 378 ? -3.351 12.545 26.747 1.00 91.62 378 ALA A O 1
ATOM 2846 N N . VAL A 1 379 ? -2.695 13.605 24.873 1.00 90.00 379 VAL A N 1
ATOM 2847 C CA . VAL A 1 379 ? -3.373 14.875 25.181 1.00 90.00 379 VAL A CA 1
ATOM 2848 C C . VAL A 1 379 ? -4.887 14.677 25.234 1.00 90.00 379 VAL A C 1
ATOM 2850 O O . VAL A 1 379 ? -5.512 15.041 26.229 1.00 90.00 379 VAL A O 1
ATOM 2853 N N . ILE A 1 380 ? -5.481 14.049 24.216 1.00 84.62 380 ILE A N 1
ATOM 2854 C CA . ILE A 1 380 ? -6.929 13.804 24.148 1.00 84.62 380 ILE A CA 1
ATOM 2855 C C . ILE A 1 380 ? -7.402 12.946 25.328 1.00 84.62 380 ILE A C 1
ATOM 2857 O O . ILE A 1 380 ? -8.372 13.302 25.999 1.00 84.62 380 ILE A O 1
ATOM 2861 N N . PHE A 1 381 ? -6.698 11.851 25.623 1.00 84.81 381 PHE A N 1
ATOM 2862 C CA . PHE A 1 381 ? -6.986 10.983 26.762 1.00 84.81 381 PHE A CA 1
ATOM 2863 C C . PHE A 1 381 ? -6.928 11.756 28.082 1.00 84.81 381 PHE A C 1
ATOM 2865 O O . PHE A 1 381 ? -7.836 11.647 28.907 1.00 84.81 381 PHE A O 1
ATOM 2872 N N . THR A 1 382 ? -5.894 12.581 28.265 1.00 84.94 382 THR A N 1
ATOM 2873 C CA . THR A 1 382 ? -5.725 13.400 29.471 1.00 84.94 382 THR A CA 1
ATOM 2874 C C . THR A 1 382 ? -6.854 14.414 29.612 1.00 84.94 382 THR A C 1
ATOM 2876 O O . THR A 1 382 ? -7.419 14.549 30.698 1.00 84.94 382 THR A O 1
ATOM 2879 N N . LEU A 1 383 ? -7.237 15.092 28.525 1.00 82.81 383 LEU A N 1
ATOM 2880 C CA . LEU A 1 383 ? -8.349 16.042 28.531 1.00 82.81 383 LEU A CA 1
ATOM 2881 C C . LEU A 1 383 ? -9.673 15.361 28.894 1.00 82.81 383 LEU A C 1
ATOM 2883 O O . LEU A 1 383 ? -10.434 15.876 29.716 1.00 82.81 383 LEU A O 1
ATOM 2887 N N . PHE A 1 384 ? -9.922 14.178 28.331 1.00 74.75 384 PHE A N 1
ATOM 2888 C CA . PHE A 1 384 ? -11.111 13.386 28.625 1.00 74.75 384 PHE A CA 1
ATOM 2889 C C . PHE A 1 384 ? -11.148 12.936 30.090 1.00 74.75 384 PHE A C 1
ATOM 2891 O O . PHE A 1 384 ? -12.142 13.155 30.783 1.00 74.75 384 PHE A O 1
ATOM 2898 N N . TYR A 1 385 ? -10.046 12.364 30.582 1.00 77.25 385 TYR A N 1
ATOM 2899 C CA . TYR A 1 385 ? -9.931 11.860 31.948 1.00 77.25 385 TYR A CA 1
ATOM 2900 C C . TYR A 1 385 ? -10.009 12.977 32.998 1.00 77.25 385 TYR A C 1
ATOM 2902 O O . TYR A 1 385 ? -10.654 12.813 34.032 1.00 77.25 385 TYR A O 1
ATOM 2910 N N . ARG A 1 386 ? -9.364 14.123 32.742 1.00 79.88 386 ARG A N 1
ATOM 2911 C CA . ARG A 1 386 ? -9.238 15.221 33.712 1.00 79.88 386 ARG A CA 1
ATOM 2912 C C . ARG A 1 386 ? -10.451 16.147 33.735 1.00 79.88 386 ARG A C 1
ATOM 2914 O O . ARG A 1 386 ? -10.849 16.561 34.821 1.00 79.88 386 ARG A O 1
ATOM 2921 N N . TYR A 1 387 ? -11.005 16.486 32.571 1.00 75.00 387 TYR A N 1
ATOM 2922 C CA . TYR A 1 387 ? -12.033 17.527 32.438 1.00 75.00 387 TYR A CA 1
ATOM 2923 C C . TYR A 1 387 ? -13.412 16.981 32.060 1.00 75.00 387 TYR A C 1
ATOM 2925 O O . TYR A 1 387 ? -14.360 17.755 31.950 1.00 75.00 387 TYR A O 1
ATOM 2933 N N . GLY A 1 388 ? -13.552 15.665 31.855 1.00 63.69 388 GLY A N 1
ATOM 2934 C CA . GLY A 1 388 ? -14.834 15.050 31.506 1.00 63.69 388 GLY A CA 1
ATOM 2935 C C . GLY A 1 388 ? -15.448 15.637 30.233 1.00 63.69 388 GLY A C 1
ATOM 2936 O O . GLY A 1 388 ? -16.676 15.681 30.116 1.00 63.69 388 GLY A O 1
ATOM 2937 N N . VAL A 1 389 ? -14.605 16.136 29.315 1.00 60.50 389 VAL A N 1
ATOM 2938 C CA . VAL A 1 389 ? -15.035 16.785 28.072 1.00 60.50 389 VAL A CA 1
ATOM 2939 C C . VAL A 1 389 ? -15.963 15.827 27.337 1.00 60.50 389 VAL A C 1
ATOM 2941 O O . VAL A 1 389 ? -15.551 14.759 26.883 1.00 60.50 389 VAL A O 1
ATOM 2944 N N . ARG A 1 390 ? -17.245 16.196 27.240 1.00 64.62 390 ARG A N 1
ATOM 2945 C CA . ARG A 1 390 ? -18.232 15.430 26.479 1.00 64.62 390 ARG A CA 1
ATOM 2946 C C . ARG A 1 390 ? -17.923 15.626 25.006 1.00 64.62 390 ARG A C 1
ATOM 2948 O O . ARG A 1 390 ? -18.326 16.628 24.421 1.00 64.62 390 ARG A O 1
ATOM 2955 N N . ILE A 1 391 ? -17.189 14.687 24.421 1.00 63.56 391 ILE A N 1
ATOM 2956 C CA . ILE A 1 391 ? -16.880 14.740 22.996 1.00 63.56 391 ILE A CA 1
ATOM 2957 C C . ILE A 1 391 ? -18.204 14.660 22.229 1.00 63.56 391 ILE A C 1
ATOM 2959 O O . ILE A 1 391 ? -18.997 13.740 22.470 1.00 63.56 391 ILE A O 1
ATOM 2963 N N . PRO A 1 392 ? -18.494 15.627 21.342 1.00 67.88 392 PRO A N 1
ATOM 2964 C CA . PRO A 1 392 ? -19.694 15.579 20.532 1.00 67.88 392 PRO A CA 1
ATOM 2965 C C . PRO A 1 392 ? -19.574 14.383 19.575 1.00 67.88 392 PRO A C 1
ATOM 2967 O O . PRO A 1 392 ? -18.901 14.437 18.551 1.00 67.88 392 PRO A O 1
ATOM 2970 N N . MET A 1 393 ? -20.226 13.276 19.941 1.00 69.56 393 MET A N 1
ATOM 2971 C CA . MET A 1 393 ? -20.103 11.985 19.249 1.00 69.56 393 MET A CA 1
ATOM 2972 C C . MET A 1 393 ? -20.508 12.069 17.773 1.00 69.56 393 MET A C 1
ATOM 2974 O O . MET A 1 393 ? -19.927 11.388 16.938 1.00 69.56 393 MET A O 1
ATOM 2978 N N . ARG A 1 394 ? -21.484 12.929 17.443 1.00 71.31 394 ARG A N 1
ATOM 2979 C CA . ARG A 1 394 ? -21.973 13.122 16.070 1.00 71.31 394 ARG A CA 1
ATOM 2980 C C . ARG A 1 394 ? -20.892 13.662 15.122 1.00 71.31 394 ARG A C 1
ATOM 2982 O O . ARG A 1 394 ? -20.530 12.921 14.218 1.00 71.31 394 ARG A O 1
ATOM 2989 N N . PRO A 1 395 ? -20.346 14.884 15.304 1.00 73.69 395 PRO A N 1
ATOM 2990 C CA . PRO A 1 395 ? -19.309 15.398 14.410 1.00 73.69 395 PRO A CA 1
ATOM 2991 C C . PRO A 1 395 ? -18.055 14.528 14.428 1.00 73.69 395 PRO A C 1
ATOM 2993 O O . PRO A 1 395 ? -17.434 14.382 13.385 1.00 73.69 395 PRO A O 1
ATOM 2996 N N . PHE A 1 396 ? -17.721 13.898 15.560 1.00 72.38 396 PHE A N 1
ATOM 2997 C CA . PHE A 1 396 ? -16.605 12.959 15.613 1.00 72.38 396 PHE A CA 1
ATOM 2998 C C . PHE A 1 396 ? -16.802 11.789 14.639 1.00 72.38 396 PHE A C 1
ATOM 3000 O O . PHE A 1 396 ? -16.006 11.639 13.718 1.00 72.38 396 PHE A O 1
ATOM 3007 N N . PHE A 1 397 ? -17.885 11.015 14.792 1.00 74.69 397 PHE A N 1
ATOM 3008 C CA . PHE A 1 397 ? -18.152 9.875 13.916 1.00 74.69 397 PHE A CA 1
ATOM 3009 C C . PHE A 1 397 ? -18.359 10.296 12.462 1.00 74.69 397 PHE A C 1
ATOM 3011 O O . PHE A 1 397 ? -17.956 9.565 11.565 1.00 74.69 397 PHE A O 1
ATOM 3018 N N . THR A 1 398 ? -18.942 11.468 12.200 1.00 78.19 398 THR A N 1
ATOM 3019 C CA . THR A 1 398 ? -19.069 11.991 10.834 1.00 78.19 398 THR A CA 1
ATOM 3020 C C . THR A 1 398 ? -17.703 12.287 10.212 1.00 78.19 398 THR A C 1
ATOM 3022 O O . THR A 1 398 ? -17.446 11.850 9.093 1.00 78.19 398 THR A O 1
ATOM 3025 N N . VAL A 1 399 ? -16.823 13.002 10.922 1.00 79.81 399 VAL A N 1
ATOM 3026 C CA . VAL A 1 399 ? -15.491 13.377 10.419 1.00 79.81 399 VAL A CA 1
ATOM 3027 C C . VAL A 1 399 ? -14.626 12.142 10.209 1.00 79.81 399 VAL A C 1
ATOM 3029 O O . VAL A 1 399 ? -14.017 12.009 9.150 1.00 79.81 399 VAL A O 1
ATOM 3032 N N . THR A 1 400 ? -14.601 11.216 11.170 1.00 74.25 400 THR A N 1
ATOM 3033 C CA . THR A 1 400 ? -13.827 9.983 11.011 1.00 74.25 400 THR A CA 1
ATOM 3034 C C . THR A 1 400 ? -14.379 9.125 9.884 1.00 74.25 400 THR A C 1
ATOM 3036 O O . THR A 1 400 ? -13.604 8.725 9.029 1.00 74.25 400 THR A O 1
ATOM 3039 N N . SER A 1 401 ? -15.699 8.938 9.772 1.00 79.25 401 SER A N 1
ATOM 3040 C CA . SER A 1 401 ? -16.289 8.180 8.653 1.00 79.25 401 SER A CA 1
ATOM 3041 C C . SER A 1 401 ? -15.945 8.772 7.287 1.00 79.25 401 SER A C 1
ATOM 3043 O O . SER A 1 401 ? -15.644 8.025 6.354 1.00 79.25 401 SER A O 1
ATOM 3045 N N . LEU A 1 402 ? -15.979 10.106 7.170 1.00 85.00 402 LEU A N 1
ATOM 3046 C CA . LEU A 1 402 ? -15.630 10.818 5.942 1.00 85.00 402 LEU A CA 1
ATOM 3047 C C . LEU A 1 402 ? -14.149 10.632 5.594 1.00 85.00 402 LEU A C 1
ATOM 3049 O O . LEU A 1 402 ? -13.821 10.406 4.433 1.00 85.00 402 LEU A O 1
ATOM 3053 N N . LEU A 1 403 ? -13.269 10.665 6.597 1.00 81.69 403 LEU A N 1
ATOM 3054 C CA . LEU A 1 403 ? -11.848 10.382 6.424 1.00 81.69 403 LEU A CA 1
ATOM 3055 C C . LEU A 1 403 ? -11.607 8.942 5.939 1.00 81.69 403 LEU A C 1
ATOM 3057 O O . LEU A 1 403 ? -10.813 8.737 5.027 1.00 81.69 403 LEU A O 1
ATOM 3061 N N . LEU A 1 404 ? -12.308 7.945 6.490 1.00 81.00 404 LEU A N 1
ATOM 3062 C CA . LEU A 1 404 ? -12.178 6.547 6.036 1.00 81.00 404 LEU A CA 1
ATOM 3063 C C . LEU A 1 404 ? -12.636 6.357 4.615 1.00 81.00 404 LEU A C 1
ATOM 3065 O O . LEU A 1 404 ? -12.019 5.626 3.846 1.00 81.00 404 LEU A O 1
ATOM 3069 N N . TYR A 1 405 ? -13.729 7.026 4.281 1.00 86.69 405 TYR A N 1
ATOM 3070 C CA . TYR A 1 405 ? -14.222 7.015 2.931 1.00 86.69 405 TYR A CA 1
ATOM 3071 C C . TYR A 1 405 ? -13.222 7.678 1.974 1.00 86.69 405 TYR A C 1
ATOM 3073 O O . TYR A 1 405 ? -12.959 7.135 0.905 1.00 86.69 405 TYR A O 1
ATOM 3081 N N . TYR A 1 406 ? -12.613 8.800 2.371 1.00 86.94 406 TYR A N 1
ATOM 3082 C CA . TYR A 1 406 ? -11.539 9.436 1.609 1.00 86.94 406 TYR A CA 1
ATOM 3083 C C . TYR A 1 406 ? -10.364 8.476 1.382 1.00 86.94 406 TYR A C 1
ATOM 3085 O O . TYR A 1 406 ? -9.942 8.295 0.245 1.00 86.94 406 TYR A O 1
ATOM 3093 N N . LEU A 1 407 ? -9.878 7.793 2.422 1.00 83.06 407 LEU A N 1
ATOM 3094 C CA . LEU A 1 407 ? -8.796 6.813 2.276 1.00 83.06 407 LEU A CA 1
ATOM 3095 C C . LEU A 1 407 ? -9.202 5.642 1.372 1.00 83.06 407 LEU A C 1
ATOM 3097 O O . LEU A 1 407 ? -8.423 5.242 0.511 1.00 83.06 407 LEU A O 1
ATOM 3101 N N . ALA A 1 408 ? -10.433 5.135 1.498 1.00 87.75 408 ALA A N 1
ATOM 3102 C CA . ALA A 1 408 ? -10.954 4.089 0.618 1.00 87.75 408 ALA A CA 1
ATOM 3103 C C . ALA A 1 408 ? -11.011 4.562 -0.840 1.00 87.75 408 ALA A C 1
ATOM 3105 O O . ALA A 1 408 ? -10.716 3.801 -1.756 1.00 87.75 408 ALA A O 1
ATOM 3106 N N . PHE A 1 409 ? -11.364 5.826 -1.063 1.00 90.50 409 PHE A N 1
ATOM 3107 C CA . PHE A 1 409 ? -11.392 6.443 -2.383 1.00 90.50 409 PHE A CA 1
ATOM 3108 C C . PHE A 1 409 ? -9.991 6.548 -2.998 1.00 90.50 409 PHE A C 1
ATOM 3110 O O . PHE A 1 409 ? -9.803 6.166 -4.157 1.00 90.50 409 PHE A O 1
ATOM 3117 N N . VAL A 1 410 ? -9.004 6.999 -2.219 1.00 85.69 410 VAL A N 1
ATOM 3118 C CA . VAL A 1 410 ? -7.599 7.065 -2.649 1.00 85.69 410 VAL A CA 1
ATOM 3119 C C . VAL A 1 410 ? -7.066 5.663 -2.957 1.00 85.69 410 VAL A C 1
ATOM 3121 O O . VAL A 1 410 ? -6.540 5.430 -4.045 1.00 85.69 410 VAL A O 1
ATOM 3124 N N . PHE A 1 411 ? -7.259 4.706 -2.045 1.00 86.56 411 PHE A N 1
ATOM 3125 C CA . PHE A 1 411 ? -6.790 3.325 -2.200 1.00 86.56 411 PHE A CA 1
ATOM 3126 C C . PHE A 1 411 ? -7.483 2.582 -3.338 1.00 86.56 411 PHE A C 1
ATOM 3128 O O . PHE A 1 411 ? -6.857 1.734 -3.962 1.00 86.56 411 PHE A O 1
ATOM 3135 N N . MET A 1 412 ? -8.742 2.898 -3.651 1.00 92.38 412 MET A N 1
ATOM 3136 C CA . MET A 1 412 ? -9.413 2.343 -4.827 1.00 92.38 412 MET A CA 1
ATOM 3137 C C . MET A 1 412 ? -8.694 2.774 -6.107 1.00 92.38 412 MET A C 1
ATOM 3139 O O . MET A 1 412 ? -8.414 1.949 -6.970 1.00 92.38 412 MET A O 1
ATOM 3143 N N . GLY A 1 413 ? -8.354 4.059 -6.212 1.00 89.06 413 GLY A N 1
ATOM 3144 C CA . GLY A 1 413 ? -7.602 4.582 -7.346 1.00 89.06 413 GLY A CA 1
ATOM 3145 C C . GLY A 1 413 ? -6.213 3.957 -7.473 1.00 89.06 413 GLY A C 1
ATOM 3146 O O . GLY A 1 413 ? -5.887 3.413 -8.529 1.00 89.06 413 GLY A O 1
ATOM 3147 N N . LYS A 1 414 ? -5.431 3.975 -6.381 1.00 83.50 414 LYS A N 1
ATOM 3148 C CA . LYS A 1 414 ? -4.085 3.377 -6.324 1.00 83.50 414 LYS A CA 1
ATOM 3149 C C . LYS A 1 414 ? -4.118 1.868 -6.587 1.00 83.50 414 LYS A C 1
ATOM 3151 O O . LYS A 1 414 ? -3.403 1.385 -7.449 1.00 83.50 414 LYS A O 1
ATOM 3156 N N . GLY A 1 415 ? -5.023 1.126 -5.951 1.00 86.19 415 GLY A N 1
ATOM 3157 C CA . GLY A 1 415 ? -5.135 -0.326 -6.117 1.00 86.19 415 GLY A CA 1
ATOM 3158 C C . GLY A 1 415 ? -5.479 -0.754 -7.546 1.00 86.19 415 GLY A C 1
ATOM 3159 O O . GLY A 1 415 ? -4.906 -1.714 -8.053 1.00 86.19 415 GLY A O 1
ATOM 3160 N N . ILE A 1 416 ? -6.372 -0.031 -8.233 1.00 88.06 416 ILE A N 1
ATOM 3161 C CA . ILE A 1 416 ? -6.658 -0.288 -9.655 1.00 88.06 416 ILE A CA 1
ATOM 3162 C C . ILE A 1 416 ? -5.465 0.102 -10.538 1.00 88.06 416 ILE A C 1
ATOM 3164 O O . ILE A 1 416 ? -5.178 -0.594 -11.512 1.00 88.06 416 ILE A O 1
ATOM 3168 N N . ARG A 1 417 ? -4.743 1.171 -10.190 1.00 80.12 417 ARG A N 1
ATOM 3169 C CA . ARG A 1 417 ? -3.513 1.571 -10.879 1.00 80.12 417 ARG A CA 1
ATOM 3170 C C . ARG A 1 417 ? -2.407 0.515 -10.749 1.00 80.12 417 ARG A C 1
ATOM 3172 O O . ARG A 1 417 ? -1.786 0.185 -11.750 1.00 80.12 417 ARG A O 1
ATOM 3179 N N . GLU A 1 418 ? -2.228 -0.091 -9.582 1.00 75.44 418 GLU A N 1
ATOM 3180 C CA . GLU A 1 418 ? -1.282 -1.201 -9.391 1.00 75.44 418 GLU A CA 1
ATOM 3181 C C . GLU A 1 418 ? -1.662 -2.436 -10.232 1.00 75.44 418 GLU A C 1
ATOM 3183 O O . GLU A 1 418 ? -0.806 -3.081 -10.834 1.00 75.44 418 GLU A O 1
ATOM 3188 N N . LEU A 1 419 ? -2.962 -2.742 -10.383 1.00 79.88 419 LEU A N 1
ATOM 3189 C CA . LEU A 1 419 ? -3.408 -3.802 -11.308 1.00 79.88 419 LEU A CA 1
ATOM 3190 C C . LEU A 1 419 ? -3.082 -3.487 -12.772 1.00 79.88 419 LEU A C 1
ATOM 3192 O O . LEU A 1 419 ? -2.854 -4.403 -13.569 1.00 79.88 419 LEU A O 1
ATOM 3196 N N . GLN A 1 420 ? -3.113 -2.209 -13.138 1.00 76.19 420 GLN A N 1
ATOM 3197 C CA . GLN A 1 420 ? -2.742 -1.743 -14.467 1.00 76.19 420 GLN A CA 1
ATOM 3198 C C . GLN A 1 420 ? -1.229 -1.856 -14.699 1.00 76.19 420 GLN A C 1
ATOM 3200 O O . GLN A 1 420 ? -0.811 -2.323 -15.755 1.00 76.19 420 GLN A O 1
ATOM 3205 N N . GLU A 1 421 ? -0.411 -1.483 -13.713 1.00 64.75 421 GLU A N 1
ATOM 3206 C CA . GLU A 1 421 ? 1.054 -1.592 -13.777 1.00 64.75 421 GLU A CA 1
ATOM 3207 C C . GLU A 1 421 ? 1.525 -3.053 -13.757 1.00 64.75 421 GLU A C 1
ATOM 3209 O O . GLU A 1 421 ? 2.443 -3.422 -14.488 1.00 64.75 421 GLU A O 1
ATOM 3214 N N . GLY A 1 422 ? 0.805 -3.925 -13.046 1.00 62.25 422 GLY A N 1
ATOM 3215 C CA . GLY A 1 422 ? 0.988 -5.377 -13.082 1.00 62.25 422 GLY A CA 1
ATOM 3216 C C . GLY A 1 422 ? 0.474 -6.069 -14.354 1.00 62.25 422 GLY A C 1
ATOM 3217 O O . GLY A 1 422 ? 0.447 -7.300 -14.397 1.00 62.25 422 GLY A O 1
ATOM 3218 N N . ASN A 1 423 ? 0.028 -5.326 -15.379 1.00 62.97 423 ASN A N 1
ATOM 3219 C CA . ASN A 1 423 ? -0.550 -5.848 -16.629 1.00 62.97 423 ASN A CA 1
ATOM 3220 C C . ASN A 1 423 ? -1.751 -6.804 -16.442 1.00 62.97 423 ASN A C 1
ATOM 3222 O O . ASN A 1 423 ? -2.101 -7.561 -17.351 1.00 62.97 423 ASN A O 1
ATOM 3226 N N . ILE A 1 424 ? -2.415 -6.773 -15.281 1.00 72.75 424 ILE A N 1
ATOM 3227 C CA . ILE A 1 424 ? -3.648 -7.537 -15.035 1.00 72.75 424 ILE A CA 1
ATOM 3228 C C . ILE A 1 424 ? -4.834 -6.832 -15.690 1.00 72.75 424 ILE A C 1
ATOM 3230 O O . ILE A 1 424 ? -5.734 -7.480 -16.229 1.00 72.75 424 ILE A O 1
ATOM 3234 N N . MET A 1 425 ? -4.847 -5.501 -15.628 1.00 75.88 425 MET A N 1
ATOM 3235 C CA . MET A 1 425 ? -5.928 -4.667 -16.133 1.00 75.88 425 MET A CA 1
ATOM 3236 C C . MET A 1 425 ? -5.439 -3.784 -17.279 1.00 75.88 425 MET A C 1
ATOM 3238 O O . MET A 1 425 ? -4.325 -3.271 -17.262 1.00 75.88 425 MET A O 1
ATOM 3242 N N . ARG A 1 426 ? -6.286 -3.594 -18.294 1.00 74.31 426 ARG A N 1
ATOM 3243 C CA . ARG A 1 426 ? -5.986 -2.676 -19.398 1.00 74.31 426 ARG A CA 1
ATOM 3244 C C . ARG A 1 426 ? -6.054 -1.226 -18.908 1.00 74.31 426 ARG A C 1
ATOM 3246 O O . ARG A 1 426 ? -6.829 -0.910 -18.010 1.00 74.31 426 ARG A O 1
ATOM 3253 N N . ILE A 1 427 ? -5.247 -0.360 -19.518 1.00 75.44 427 ILE A N 1
ATOM 3254 C CA . ILE A 1 427 ? -5.269 1.084 -19.270 1.00 75.44 427 ILE A CA 1
ATOM 3255 C C . ILE A 1 427 ? -5.959 1.755 -20.447 1.00 75.44 427 ILE A C 1
ATOM 3257 O O . ILE A 1 427 ? -5.396 1.823 -21.541 1.00 75.44 427 ILE A O 1
ATOM 3261 N N . THR A 1 428 ? -7.148 2.302 -20.217 1.00 79.94 428 THR A N 1
ATOM 3262 C CA . THR A 1 428 ? -7.822 3.146 -21.205 1.00 79.94 428 THR A CA 1
ATOM 3263 C C . THR A 1 428 ? -7.625 4.606 -20.818 1.00 79.94 428 THR A C 1
ATOM 3265 O O . THR A 1 428 ? -8.362 5.145 -19.991 1.00 79.94 428 THR A O 1
ATOM 3268 N N . VAL A 1 429 ? -6.597 5.249 -21.381 1.00 78.00 429 VAL A N 1
ATOM 3269 C CA . VAL A 1 429 ? -6.255 6.644 -21.054 1.00 78.00 429 VAL A CA 1
ATOM 3270 C C . VAL A 1 429 ? -7.333 7.594 -21.571 1.00 78.00 429 VAL A C 1
ATOM 3272 O O . VAL A 1 429 ? -7.720 7.521 -22.736 1.00 78.00 429 VAL A O 1
ATOM 3275 N N . ILE A 1 430 ? -7.773 8.522 -20.722 1.00 78.56 430 ILE A N 1
ATOM 3276 C CA . ILE A 1 430 ? -8.680 9.609 -21.106 1.00 78.56 430 ILE A CA 1
ATOM 3277 C C . ILE A 1 430 ? -7.838 10.864 -21.378 1.00 78.56 430 ILE A C 1
ATOM 3279 O O . ILE A 1 430 ? -7.264 11.426 -20.439 1.00 78.56 430 ILE A O 1
ATOM 3283 N N . PRO A 1 431 ? -7.747 11.336 -22.636 1.00 69.94 431 PRO A N 1
ATOM 3284 C CA . PRO A 1 431 ? -6.994 12.542 -22.958 1.00 69.94 431 PRO A CA 1
ATOM 3285 C C . PRO A 1 431 ? -7.533 13.757 -22.190 1.00 69.94 431 PRO A C 1
ATOM 3287 O O . PRO A 1 431 ? -8.720 14.064 -22.264 1.00 69.94 431 PRO A O 1
ATOM 3290 N N . GLY A 1 432 ? -6.661 14.452 -21.455 1.00 71.88 432 GLY A N 1
ATOM 3291 C CA . GLY A 1 432 ? -7.015 15.661 -20.699 1.00 71.88 432 GLY A CA 1
ATOM 3292 C C . GLY A 1 432 ? -7.656 15.427 -19.325 1.00 71.88 432 GLY A C 1
ATOM 3293 O O . GLY A 1 432 ? -8.015 16.402 -18.666 1.00 71.88 432 GLY A O 1
ATOM 3294 N N . ALA A 1 433 ? -7.790 14.178 -18.865 1.00 75.06 433 ALA A N 1
ATOM 3295 C CA . ALA A 1 433 ? -8.251 13.898 -17.506 1.00 75.06 433 ALA A CA 1
ATOM 3296 C C . ALA A 1 433 ? -7.227 14.363 -16.445 1.00 75.06 433 ALA A C 1
ATOM 3298 O O . ALA A 1 433 ? -6.018 14.287 -16.685 1.00 75.06 433 ALA A O 1
ATOM 3299 N N . PRO A 1 434 ? -7.684 14.837 -15.267 1.00 75.75 434 PRO A N 1
ATOM 3300 C CA . PRO A 1 434 ? -6.791 15.270 -14.200 1.00 75.75 434 PRO A CA 1
ATOM 3301 C C . PRO A 1 434 ? -6.002 14.085 -13.634 1.00 75.75 434 PRO A C 1
ATOM 3303 O O . PRO A 1 434 ? -6.540 12.994 -13.453 1.00 75.75 434 PRO A O 1
ATOM 3306 N N . HIS A 1 435 ? -4.733 14.322 -13.311 1.00 75.62 435 HIS A N 1
ATOM 3307 C CA . HIS A 1 435 ? -3.895 13.391 -12.563 1.00 75.62 435 HIS A CA 1
ATOM 3308 C C . HIS A 1 435 ? -3.562 14.020 -11.211 1.00 75.62 435 HIS A C 1
ATOM 3310 O O . HIS A 1 435 ? -2.918 15.068 -11.157 1.00 75.62 435 HIS A O 1
ATOM 3316 N N . ILE A 1 436 ? -4.050 13.410 -10.130 1.00 76.19 436 ILE A N 1
ATOM 3317 C CA . ILE A 1 436 ? -3.865 13.898 -8.762 1.00 76.19 436 ILE A CA 1
ATOM 3318 C C . ILE A 1 436 ? -3.545 12.703 -7.869 1.00 76.19 436 ILE A C 1
ATOM 3320 O O . ILE A 1 436 ? -4.446 12.041 -7.349 1.00 76.19 436 ILE A O 1
ATOM 3324 N N . ASP A 1 437 ? -2.251 12.444 -7.695 1.00 67.81 437 ASP A N 1
ATOM 3325 C CA . ASP A 1 437 ? -1.738 11.272 -6.978 1.00 67.81 437 ASP A CA 1
ATOM 3326 C C . ASP A 1 437 ? -2.219 11.207 -5.518 1.00 67.81 437 ASP A C 1
ATOM 3328 O O . ASP A 1 437 ? -2.713 10.175 -5.070 1.00 67.81 437 ASP A O 1
ATOM 3332 N N . ALA A 1 438 ? -2.239 12.353 -4.827 1.00 67.12 438 ALA A N 1
ATOM 3333 C CA . ALA A 1 438 ? -2.714 12.461 -3.444 1.00 67.12 438 ALA A CA 1
ATOM 3334 C C . ALA A 1 438 ? -4.190 12.057 -3.254 1.00 67.12 438 ALA A C 1
ATOM 3336 O O . ALA A 1 438 ? -4.604 11.666 -2.163 1.00 67.12 438 ALA A O 1
ATOM 3337 N N . MET A 1 439 ? -5.001 12.163 -4.313 1.00 76.50 439 MET A N 1
ATOM 3338 C CA . MET A 1 439 ? -6.404 11.736 -4.308 1.00 76.50 439 MET A CA 1
ATOM 3339 C C . MET A 1 439 ? -6.602 10.353 -4.952 1.00 76.50 439 MET A C 1
ATOM 3341 O O . MET A 1 439 ? -7.736 9.896 -5.085 1.00 76.50 439 MET A O 1
ATOM 3345 N N . GLY A 1 440 ? -5.523 9.686 -5.374 1.00 78.00 440 GLY A N 1
ATOM 3346 C CA . GLY A 1 440 ? -5.576 8.448 -6.151 1.00 78.00 440 GLY A CA 1
ATOM 3347 C C . GLY A 1 440 ? -6.264 8.629 -7.508 1.00 78.00 440 GLY A C 1
ATOM 3348 O O . GLY A 1 440 ? -6.843 7.685 -8.034 1.00 78.00 440 GLY A O 1
ATOM 3349 N N . ILE A 1 441 ? -6.293 9.846 -8.059 1.00 83.94 441 ILE A N 1
ATOM 3350 C CA . ILE A 1 441 ? -6.980 10.132 -9.321 1.00 83.94 441 ILE A CA 1
ATOM 3351 C C . ILE A 1 441 ? -5.980 9.965 -10.463 1.00 83.94 441 ILE A C 1
ATOM 3353 O O . ILE A 1 441 ? -5.054 10.764 -10.636 1.00 83.94 441 ILE A O 1
ATOM 3357 N N . TYR A 1 442 ? -6.196 8.928 -11.266 1.00 81.75 442 TYR A N 1
ATOM 3358 C CA . TYR A 1 442 ? -5.388 8.615 -12.442 1.00 81.75 442 TYR A CA 1
ATOM 3359 C C . TYR A 1 442 ? -6.216 8.790 -13.722 1.00 81.75 442 TYR A C 1
ATOM 3361 O O . TYR A 1 442 ? -7.422 8.524 -13.702 1.00 81.75 442 TYR A O 1
ATOM 3369 N N . PRO A 1 443 ? -5.596 9.214 -14.842 1.00 83.50 443 PRO A N 1
ATOM 3370 C CA . PRO A 1 443 ? -6.296 9.539 -16.085 1.00 83.50 443 PRO A CA 1
ATOM 3371 C C . PRO A 1 443 ? -6.707 8.282 -16.878 1.00 83.50 443 PRO A C 1
ATOM 3373 O O . PRO A 1 443 ? -6.421 8.175 -18.070 1.00 83.50 443 PRO A O 1
ATOM 3376 N N . SER A 1 444 ? -7.366 7.317 -16.228 1.00 85.50 444 SER A N 1
ATOM 3377 C CA . SER A 1 444 ? -7.857 6.080 -16.846 1.00 85.50 444 SER A CA 1
ATOM 3378 C C . SER A 1 444 ? -9.345 5.850 -16.578 1.00 85.50 444 SER A C 1
ATOM 3380 O O . SER A 1 444 ? -9.854 6.201 -15.511 1.00 85.50 444 SER A O 1
ATOM 3382 N N . VAL A 1 445 ? -10.050 5.251 -17.542 1.00 88.75 445 VAL A N 1
ATOM 3383 C CA . VAL A 1 445 ? -11.477 4.911 -17.394 1.00 88.75 445 VAL A CA 1
ATOM 3384 C C . VAL A 1 445 ? -11.680 3.972 -16.208 1.00 88.75 445 VAL A C 1
ATOM 3386 O O . VAL A 1 445 ? -12.611 4.159 -15.428 1.00 88.75 445 VAL A O 1
ATOM 3389 N N . GLU A 1 446 ? -10.807 2.983 -16.048 1.00 89.75 446 GLU A N 1
ATOM 3390 C CA . GLU A 1 446 ? -10.940 1.928 -15.050 1.00 89.75 446 GLU A CA 1
ATOM 3391 C C . GLU A 1 446 ? -10.821 2.479 -13.619 1.00 89.75 446 GLU A C 1
ATOM 3393 O O . GLU A 1 446 ? -11.693 2.216 -12.786 1.00 89.75 446 GLU A O 1
ATOM 3398 N N . THR A 1 447 ? -9.805 3.309 -13.345 1.00 90.25 447 THR A N 1
ATOM 3399 C CA . THR A 1 447 ? -9.605 3.935 -12.023 1.00 90.25 447 THR A CA 1
ATOM 3400 C C . THR A 1 447 ? -10.761 4.866 -11.664 1.00 90.25 447 THR A C 1
ATOM 3402 O O . THR A 1 447 ? -11.321 4.765 -10.572 1.00 90.25 447 THR A O 1
ATOM 3405 N N . LEU A 1 448 ? -11.174 5.730 -12.600 1.00 92.00 448 LEU A N 1
ATOM 3406 C CA . LEU A 1 448 ? -12.262 6.684 -12.370 1.00 92.00 448 LEU A CA 1
ATOM 3407 C C . LEU A 1 448 ? -13.613 5.985 -12.200 1.00 92.00 448 LEU A C 1
ATOM 3409 O O . LEU A 1 448 ? -14.416 6.398 -11.366 1.00 92.00 448 LEU A O 1
ATOM 3413 N N . THR A 1 449 ? -13.863 4.905 -12.945 1.00 93.69 449 THR A N 1
ATOM 3414 C CA . THR A 1 449 ? -15.103 4.126 -12.817 1.00 93.69 449 THR A CA 1
ATOM 3415 C C . THR A 1 449 ? -15.171 3.428 -11.462 1.00 93.69 449 THR A C 1
ATOM 3417 O O . THR A 1 449 ? -16.203 3.490 -10.795 1.00 93.69 449 THR A O 1
ATOM 3420 N N . ALA A 1 450 ? -14.075 2.813 -11.008 1.00 94.12 450 ALA A N 1
ATOM 3421 C CA . ALA A 1 450 ? -14.022 2.163 -9.700 1.00 94.12 450 ALA A CA 1
ATOM 3422 C C . ALA A 1 450 ? -14.256 3.162 -8.550 1.00 94.12 450 ALA A C 1
ATOM 3424 O O . ALA A 1 450 ? -15.035 2.902 -7.630 1.00 94.12 450 ALA A O 1
ATOM 3425 N N . GLN A 1 451 ? -13.647 4.345 -8.643 1.00 95.31 451 GLN A N 1
ATOM 3426 C CA . GLN A 1 451 ? -13.866 5.451 -7.712 1.00 95.31 451 GLN A CA 1
ATOM 3427 C C . GLN A 1 451 ? -15.307 5.994 -7.758 1.00 95.31 451 GLN A C 1
ATOM 3429 O O . GLN A 1 451 ? -15.903 6.251 -6.710 1.00 95.31 451 GLN A O 1
ATOM 3434 N N . ALA A 1 452 ? -15.910 6.110 -8.945 1.00 94.19 452 ALA A N 1
ATOM 3435 C CA . ALA A 1 452 ? -17.305 6.525 -9.103 1.00 94.19 452 ALA A CA 1
ATOM 3436 C C . ALA A 1 452 ? -18.288 5.523 -8.474 1.00 94.19 452 ALA A C 1
ATOM 3438 O O . ALA A 1 452 ? -19.247 5.934 -7.819 1.00 94.19 452 ALA A O 1
ATOM 3439 N N . ILE A 1 453 ? -18.031 4.215 -8.602 1.00 95.31 453 ILE A N 1
ATOM 3440 C CA . ILE A 1 453 ? -18.818 3.169 -7.929 1.00 95.31 453 ILE A CA 1
ATOM 3441 C C . ILE A 1 453 ? -18.784 3.370 -6.410 1.00 95.31 453 ILE A C 1
ATOM 3443 O O . ILE A 1 453 ? -19.831 3.315 -5.764 1.00 95.31 453 ILE A O 1
ATOM 3447 N N . LEU A 1 454 ? -17.609 3.660 -5.840 1.00 93.25 454 LEU A N 1
ATOM 3448 C CA . LEU A 1 454 ? -17.469 3.925 -4.406 1.00 93.25 454 LEU A CA 1
ATOM 3449 C C . LEU A 1 454 ? -18.341 5.119 -3.961 1.00 93.25 454 LEU A C 1
ATOM 3451 O O . LEU A 1 454 ? -19.009 5.040 -2.928 1.00 93.25 454 LEU A O 1
ATOM 3455 N N . ILE A 1 455 ? -18.407 6.185 -4.775 1.00 93.50 455 ILE A N 1
ATOM 3456 C CA . ILE A 1 455 ? -19.242 7.375 -4.513 1.00 93.50 455 ILE A CA 1
ATOM 3457 C C . ILE A 1 455 ? -20.721 7.010 -4.498 1.00 93.50 455 ILE A C 1
ATOM 3459 O O . ILE A 1 455 ? -21.443 7.389 -3.573 1.00 93.50 455 ILE A O 1
ATOM 3463 N N . VAL A 1 456 ? -21.176 6.238 -5.484 1.00 93.94 456 VAL A N 1
ATOM 3464 C CA . VAL A 1 456 ? -22.568 5.775 -5.544 1.00 93.94 456 VAL A CA 1
ATOM 3465 C C . VAL A 1 456 ? -22.915 4.937 -4.312 1.00 93.94 456 VAL A C 1
ATOM 3467 O O . VAL A 1 456 ? -23.970 5.141 -3.706 1.00 93.94 456 VAL A O 1
ATOM 3470 N N . LEU A 1 457 ? -22.016 4.041 -3.892 1.00 91.12 457 LEU A N 1
ATOM 3471 C CA . LEU A 1 457 ? -22.206 3.220 -2.698 1.00 91.12 457 LEU A CA 1
ATOM 3472 C C . LEU A 1 457 ? -22.293 4.064 -1.418 1.00 91.12 457 LEU A C 1
ATOM 3474 O O . LEU A 1 457 ? -23.143 3.781 -0.573 1.00 91.12 457 LEU A O 1
ATOM 3478 N N . LEU A 1 458 ? -21.480 5.117 -1.278 1.00 88.12 458 LEU A N 1
ATOM 3479 C CA . LEU A 1 458 ? -21.564 6.039 -0.140 1.00 88.12 458 LEU A CA 1
ATOM 3480 C C . LEU A 1 458 ? -22.880 6.815 -0.119 1.00 88.12 458 LEU A C 1
ATOM 3482 O O . LEU A 1 458 ? -23.499 6.943 0.940 1.00 88.12 458 LEU A O 1
ATOM 3486 N N . ILE A 1 459 ? -23.309 7.339 -1.269 1.00 89.19 459 ILE A N 1
ATOM 3487 C CA . ILE A 1 459 ? -24.579 8.063 -1.383 1.00 89.19 459 ILE A CA 1
ATOM 3488 C C . ILE A 1 459 ? -25.720 7.135 -0.960 1.00 89.19 459 ILE A C 1
ATOM 3490 O O . ILE A 1 459 ? -26.518 7.497 -0.096 1.00 89.19 459 ILE A O 1
ATOM 3494 N N . PHE A 1 460 ? -25.747 5.906 -1.482 1.00 88.50 460 PHE A N 1
ATOM 3495 C CA . PHE A 1 460 ? -26.735 4.898 -1.101 1.00 88.50 460 PHE A CA 1
ATOM 3496 C C . PHE A 1 460 ? -26.704 4.583 0.402 1.00 88.50 460 PHE A C 1
ATOM 3498 O O . PHE A 1 460 ? -27.743 4.598 1.064 1.00 88.50 460 PHE A O 1
ATOM 3505 N N . ALA A 1 461 ? -25.515 4.340 0.959 1.00 83.50 461 ALA A N 1
ATOM 3506 C CA . ALA A 1 461 ? -25.304 4.088 2.381 1.00 83.50 461 ALA A CA 1
ATOM 3507 C C . ALA A 1 461 ? -25.828 5.231 3.265 1.00 83.50 461 ALA A C 1
ATOM 3509 O O . ALA A 1 461 ? -26.490 4.990 4.280 1.00 83.50 461 ALA A O 1
ATOM 3510 N N . THR A 1 462 ? -25.556 6.472 2.866 1.00 82.94 462 THR A N 1
ATOM 3511 C CA . THR A 1 462 ? -25.962 7.679 3.591 1.00 82.94 462 THR A CA 1
ATOM 3512 C C . THR A 1 462 ? -27.475 7.851 3.532 1.00 82.94 462 THR A C 1
ATOM 3514 O O . THR A 1 462 ? -28.114 7.971 4.576 1.00 82.94 462 THR A O 1
ATOM 3517 N N . ILE A 1 463 ? -28.067 7.764 2.335 1.00 86.31 463 ILE A N 1
ATOM 3518 C CA . ILE A 1 463 ? -29.520 7.835 2.140 1.00 86.31 463 ILE A CA 1
ATOM 3519 C C . ILE A 1 463 ? -30.207 6.771 2.993 1.00 86.31 463 ILE A C 1
ATOM 3521 O O . ILE A 1 463 ? -31.065 7.111 3.794 1.00 86.31 463 ILE A O 1
ATOM 3525 N N . LYS A 1 464 ? -29.788 5.502 2.911 1.00 82.56 464 LYS A N 1
ATOM 3526 C CA . LYS A 1 464 ? -30.371 4.405 3.699 1.00 82.56 464 LYS A CA 1
ATOM 3527 C C . LYS A 1 464 ? -30.269 4.631 5.209 1.00 82.56 464 LYS A C 1
ATOM 3529 O O . LYS A 1 464 ? -31.189 4.273 5.940 1.00 82.56 464 LYS A O 1
ATOM 3534 N N . THR A 1 465 ? -29.157 5.188 5.683 1.00 77.38 465 THR A N 1
ATOM 3535 C CA . THR A 1 465 ? -28.932 5.408 7.118 1.00 77.38 465 THR A CA 1
ATOM 3536 C C . THR A 1 465 ? -29.797 6.538 7.671 1.00 77.38 465 THR A C 1
ATOM 3538 O O . THR A 1 465 ? -30.283 6.438 8.798 1.00 77.38 465 THR A O 1
ATOM 3541 N N . PHE A 1 466 ? -29.996 7.600 6.888 1.00 77.69 466 PHE A N 1
ATOM 3542 C CA . PHE A 1 466 ? -30.739 8.789 7.304 1.00 77.69 466 PHE A CA 1
ATOM 3543 C C . PHE A 1 466 ? -32.180 8.835 6.781 1.00 77.69 466 PHE A C 1
ATOM 3545 O O . PHE A 1 466 ? -32.908 9.763 7.129 1.00 77.69 466 PHE A O 1
ATOM 3552 N N . TRP A 1 467 ? -32.622 7.849 5.992 1.00 76.50 467 TRP A N 1
ATOM 3553 C CA . TRP A 1 467 ? -34.008 7.764 5.541 1.00 76.50 467 TRP A CA 1
ATOM 3554 C C . TRP A 1 467 ? -34.927 7.507 6.741 1.00 76.50 467 TRP A C 1
ATOM 3556 O O . TRP A 1 467 ? -34.806 6.463 7.392 1.00 76.50 467 TRP A O 1
ATOM 3566 N N . PRO A 1 468 ? -35.862 8.416 7.060 1.00 58.06 468 PRO A N 1
ATOM 3567 C CA . PRO A 1 468 ? -36.823 8.175 8.120 1.00 58.06 468 PRO A CA 1
ATOM 3568 C C . PRO A 1 468 ? -37.749 7.034 7.688 1.00 58.06 468 PRO A C 1
ATOM 3570 O O . PRO A 1 468 ? -38.569 7.175 6.779 1.00 58.06 468 PRO A O 1
ATOM 3573 N N . GLY A 1 469 ? -37.614 5.874 8.334 1.00 54.12 469 GLY A N 1
ATOM 3574 C CA . GLY A 1 469 ? -38.615 4.819 8.235 1.00 54.12 469 GLY A CA 1
ATOM 3575 C C . GLY A 1 469 ? -39.960 5.381 8.691 1.00 54.12 469 GLY A C 1
ATOM 3576 O O . GLY A 1 469 ? -40.069 5.866 9.818 1.00 54.12 469 GLY A O 1
ATOM 3577 N N . HIS A 1 470 ? -40.959 5.354 7.806 1.00 43.31 470 HIS A N 1
ATOM 3578 C CA . HIS A 1 470 ? -42.341 5.699 8.125 1.00 43.31 470 HIS A CA 1
ATOM 3579 C C . HIS A 1 470 ? -42.789 4.898 9.354 1.00 43.31 470 HIS A C 1
ATOM 3581 O O . HIS A 1 470 ? -43.011 3.692 9.269 1.00 43.31 470 HIS A O 1
ATOM 3587 N N . LYS A 1 471 ? -42.940 5.566 10.499 1.00 45.03 471 LYS A N 1
ATOM 3588 C CA . LYS A 1 471 ? -43.796 5.064 11.570 1.00 45.03 471 LYS A CA 1
ATOM 3589 C C . LYS A 1 471 ? -45.230 5.410 11.194 1.00 45.03 471 LYS A C 1
ATOM 3591 O O . LYS A 1 471 ? -45.668 6.530 11.432 1.00 45.03 471 LYS A O 1
ATOM 3596 N N . VAL A 1 472 ? -45.942 4.452 10.614 1.00 45.84 472 VAL A N 1
ATOM 3597 C CA . VAL A 1 472 ? -47.405 4.424 10.680 1.00 45.84 472 VAL A CA 1
ATOM 3598 C C . VAL A 1 472 ? -47.764 3.342 11.690 1.00 45.84 472 VAL A C 1
ATOM 3600 O O . VAL A 1 472 ? -48.051 2.208 11.335 1.00 45.84 472 VAL A O 1
ATOM 3603 N N . GLU A 1 473 ? -47.686 3.691 12.969 1.00 39.25 473 GLU A N 1
ATOM 3604 C CA . GLU A 1 473 ? -48.569 3.094 13.968 1.00 39.25 473 GLU A CA 1
ATOM 3605 C C . GLU A 1 473 ? -49.603 4.173 14.266 1.00 39.25 473 GLU A C 1
ATOM 3607 O O . GLU A 1 473 ? -49.416 5.041 15.118 1.00 39.25 473 GLU A O 1
ATOM 3612 N N . THR A 1 474 ? -50.665 4.183 13.462 1.00 40.44 474 THR A N 1
ATOM 3613 C CA . THR A 1 474 ? -51.908 4.850 13.830 1.00 40.44 474 THR A CA 1
ATOM 3614 C C . THR A 1 474 ? -52.400 4.188 15.105 1.00 40.44 474 THR A C 1
ATOM 3616 O O . THR A 1 474 ? -52.816 3.031 15.088 1.00 40.44 474 THR A O 1
ATOM 3619 N N . GLY A 1 475 ? -52.334 4.920 16.214 1.00 41.75 475 GLY A N 1
ATOM 3620 C CA . GLY A 1 475 ? -53.127 4.587 17.381 1.00 41.75 475 GLY A CA 1
ATOM 3621 C C . GLY A 1 475 ? -54.599 4.621 16.990 1.00 41.75 475 GLY A C 1
ATOM 3622 O O . GLY A 1 475 ? -55.128 5.683 16.677 1.00 41.75 475 GLY A O 1
ATOM 3623 N N . SER A 1 476 ? -55.256 3.468 17.011 1.00 37.19 476 SER A N 1
ATOM 3624 C CA . SER A 1 476 ? -56.693 3.412 17.238 1.00 37.19 476 SER A CA 1
ATOM 3625 C C . SER A 1 476 ? -56.894 3.372 18.748 1.00 37.19 476 SER A C 1
ATOM 3627 O O . SER A 1 476 ? -56.836 2.317 19.380 1.00 37.19 476 SER A O 1
ATOM 3629 N N . ALA A 1 477 ? -57.046 4.561 19.323 1.00 42.72 477 ALA A N 1
ATOM 3630 C CA . ALA A 1 477 ? -57.801 4.727 20.547 1.00 42.72 477 ALA A CA 1
ATOM 3631 C C . ALA A 1 477 ? -59.285 4.527 20.206 1.00 42.72 477 ALA A C 1
ATOM 3633 O O . ALA A 1 477 ? -59.824 5.317 19.444 1.00 42.72 477 ALA A O 1
ATOM 3634 N N . GLU A 1 478 ? -59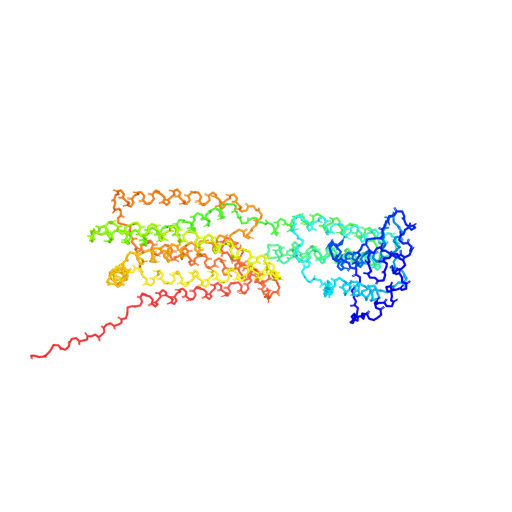.898 3.489 20.761 1.00 41.91 478 GLU A N 1
ATOM 3635 C CA . GLU A 1 478 ? -61.337 3.288 20.992 1.00 41.91 478 GLU A CA 1
ATOM 3636 C C . GLU A 1 478 ? -61.415 2.164 22.034 1.00 41.91 478 GLU A C 1
ATOM 3638 O O . GLU A 1 478 ? -60.676 1.188 21.924 1.00 41.91 478 GLU A O 1
ATOM 3643 N N . ALA A 1 479 ? -62.244 2.175 23.064 1.00 38.78 479 ALA A N 1
ATOM 3644 C CA . ALA A 1 479 ? -62.993 3.185 23.798 1.00 38.78 479 ALA A CA 1
ATOM 3645 C C . ALA A 1 479 ? -63.228 2.542 25.181 1.00 38.78 479 ALA A C 1
ATOM 3647 O O . ALA A 1 479 ? -63.313 1.289 25.223 1.00 38.78 479 ALA A O 1
#

Radius of gyration: 31.61 Å; Cα contacts (8 Å, |Δi|>4): 593; chains: 1; bounding box: 107×56×83 Å

Nearest PDB structures (foldseek):
  6grj-assembly1_E  TM=1.439E-01  e=7.566E+00  Aeromonas hydrophila

pLDDT: mean 79.28, std 13.1, range [35.22, 96.88]

Solvent-accessible surface area (backbone atoms only — not comparable to full-atom values): 25026 Å² total; per-residue (Å²): 134,74,71,58,89,62,85,80,41,51,67,60,6,45,55,51,33,59,75,75,41,20,52,35,21,16,92,66,21,60,18,68,11,90,48,14,85,78,39,98,56,67,44,65,23,66,11,37,47,90,73,37,75,81,69,40,70,68,54,50,51,49,39,47,34,66,22,45,89,99,52,86,47,67,48,38,54,88,81,43,54,54,48,54,54,47,9,29,49,42,29,39,26,53,57,42,76,41,83,70,69,75,80,58,90,53,85,73,57,52,73,52,56,67,89,53,30,57,63,52,28,50,51,26,43,53,50,12,51,55,29,30,77,70,71,36,40,68,64,12,39,49,27,38,48,52,22,48,56,52,43,53,55,53,40,65,59,19,33,77,76,39,49,71,57,44,58,50,47,52,48,30,53,51,49,22,40,53,20,34,66,69,63,34,62,70,58,20,50,55,24,50,50,55,42,60,70,46,45,61,61,45,37,52,56,61,58,64,65,78,46,65,65,52,46,16,50,54,33,21,50,50,46,37,48,38,54,45,54,40,48,50,57,51,46,53,54,51,51,48,31,56,73,71,67,45,59,80,47,51,61,28,35,52,52,10,39,52,52,8,50,52,50,14,53,50,48,41,52,52,50,53,54,54,60,72,66,47,93,63,59,70,36,54,55,53,16,50,51,29,47,51,47,23,56,51,29,45,54,50,21,51,52,40,56,68,44,41,50,66,67,62,45,56,49,53,55,47,56,57,50,54,53,29,62,76,76,42,52,54,60,38,46,13,50,54,32,16,54,49,33,24,49,39,37,42,53,49,37,55,53,50,57,57,59,64,67,76,45,97,75,42,66,62,31,30,52,50,10,42,54,54,16,51,53,51,46,51,51,52,51,47,46,37,73,74,67,63,58,79,73,63,59,46,65,50,34,52,51,53,24,53,51,31,42,49,51,22,40,21,30,38,12,45,17,46,46,28,29,34,75,54,67,76,39,86,78,50,73,44,90,88,49,68,74,38,72,92,58,21,37,50,40,27,54,63,29,48,49,56,36,49,51,52,52,53,52,49,52,51,51,50,49,65,63,68,53,80,76,82,82,82,76,76,81,80,86,80,132